Protein 1QWR (pdb70)

Sequence (623 aa):
TQSPIFLTPVFKEKIWGGTALRDRFGYSIPSESTGECWAISAHPKGPSTVANGPYKGKTLIEELWEEEHREEVFGGVEGDRRFPLLTKLLDVKEDTSIKVHPDDYYAGENEEGELGKTECWYIIDCKENAEIIYGHTARSKTELVTINSGDWEGLLRRIKIKPGDFYYVPSGTLHALCKKGALVLETQQNSDATYRVYDYDRLDSNGSPRELHFAKAVNAATVPHVDGYIDESTESRRKGITIKTFVQGEYFSVYKWDDINGEAEAQDESFLICSVIEEGSGLLKYEDKTCCPLKKGDHFILPAQPDFTIKGTCTLIVSHIQSPIFLTPVFKEKIWGGTALRDRFGYSIPSESTGECWAISAHPKGPSTVANGPYKGKTLIELWEEHREVFGGVEGDRRFPLLTKLLDVKEEDTSIKVHPDDYYAGENEEGELGKTECWYIIDCKENAEIIYGHTARSKTELVTINSGDWEGLLRRIKIKPGDFYYVPSGTLHALCKGALVLETQQNSDDATYRVYDYDRLDSNGSPRELHFAKAVNAATVPHVDGYIDESTESRKGITIKTFVQGEYFSVYKWDINGEAEEAQDESSFLICSVIEGSGLLKYEDKTCCPLKKGDHFILPAQPDFTIKGTCTLIVSHI

Organism: Bacillus subtilis (strain 168) (NCBI:txid224308)

Secondary structure (DSSP, 8-state):
--S-EEEE-EEEEEEEEESHHHHHH----SSSSEEEEEEE---TTS--EE-SSTTTT-BHHHHHHH-GGGGTT---SS--EEEEEEEESSPPPEEE---HHHHHHHTTT-----EEEEEEEE-TT-EEEEEE--SSHHHHH--TT--HHHHEEEEE--TT-EEEE-TT--EEE-SSEEEEEEEES----EEEE-TT-B-TTS-BPP--HHHHHHHS-SS--------EEEEETTEEEEEEEE-SS-EEEEEEEEEEE----SS-EEEEEEEEEEEEEETTEEEEEETT-EEEE------EEEEEEEEEEEE-/---EEEE-EEEEEEEEESHHHHHH----SSS-EEEEEEE---TTS--EE-SSTTTT-BHHHHHHH-GGGGTT---SS--EEEEEEEESS---EEE---HHHHHTTTTT-----EEEEEEEE-TT-EEEEEE--SSHHHHH--TT--HHHHEEEEE--TT-EEEE-TT--EEE-SSEEEEEEEES----EEEE-TT-B-TTS-BPP--HHHHHHHS-SS--PPP---EEEEETTEEEEEEEE-SS-EEEEEEEEEEE----SS-EEEEEEEEEEEEEETTEEEEEETT-EEEE------EEEEEEEEEEEE-

Structure (mmCIF, N/CA/C/O backbone):
data_1QWR
#
_entry.id   1QWR
#
_cell.length_a   59.116
_cell.length_b   72.534
_cell.length_c   70.309
_cell.angle_alpha   90.00
_cell.angle_beta   91.89
_cell.angle_gamma   90.00
#
_symmetry.space_group_name_H-M   'P 1 21 1'
#
loop_
_entity.id
_entity.type
_entity.pdbx_description
1 polymer 'Mannose-6-phosphate isomerase'
2 non-polymer 'SULFATE ION'
3 non-polymer 'ZINC ION'
4 non-polymer 'ACETATE ION'
5 non-polymer 'FORMIC ACID'
6 water water
#
loop_
_atom_site.group_PDB
_atom_site.id
_atom_site.type_symbol
_atom_site.label_atom_id
_atom_site.label_alt_id
_atom_site.label_comp_id
_atom_site.label_asym_id
_atom_site.label_entity_id
_atom_site.label_seq_id
_atom_site.pdbx_PDB_ins_code
_atom_site.Cartn_x
_atom_site.Cartn_y
_atom_site.Cartn_z
_atom_site.occupancy
_atom_site.B_iso_or_equiv
_atom_site.auth_seq_id
_atom_site.auth_comp_id
_atom_site.auth_asym_id
_atom_site.auth_atom_id
_atom_site.pdbx_PDB_model_num
ATOM 1 N N . THR A 1 5 ? 41.397 24.635 77.362 1.00 43.85 2 THR A N 1
ATOM 2 C CA . THR A 1 5 ? 42.674 24.925 78.078 1.00 41.83 2 THR A CA 1
ATOM 3 C C . THR A 1 5 ? 43.087 26.383 77.936 1.00 39.33 2 THR A C 1
ATOM 4 O O . THR A 1 5 ? 42.573 27.111 77.084 1.00 38.41 2 THR A O 1
ATOM 8 N N . GLN A 1 6 ? 44.039 26.792 78.765 1.00 36.58 3 GLN A N 1
ATOM 9 C CA . GLN A 1 6 ? 44.466 28.179 78.803 1.00 35.52 3 GLN A CA 1
ATOM 10 C C . GLN A 1 6 ? 45.967 28.402 78.739 1.00 33.50 3 GLN A C 1
ATOM 11 O O . GLN A 1 6 ? 46.493 29.289 79.419 1.00 35.58 3 GLN A O 1
ATOM 17 N N . SER A 1 7 ? 46.671 27.603 77.947 1.00 30.13 4 SER A N 1
ATOM 18 C CA . SER A 1 7 ? 48.109 27.783 77.824 1.00 26.28 4 SER A CA 1
ATOM 19 C C . SER A 1 7 ? 48.539 27.291 76.448 1.00 22.85 4 SER A C 1
ATOM 20 O O . SER A 1 7 ? 47.893 26.399 75.858 1.00 21.02 4 SER A O 1
ATOM 23 N N . PRO A 1 8 ? 49.627 27.866 75.916 1.00 20.68 5 PRO A N 1
ATOM 24 C CA . PRO A 1 8 ? 50.141 27.493 74.591 1.00 17.70 5 PRO A CA 1
ATOM 25 C C . PRO A 1 8 ? 50.437 26.006 74.492 1.00 19.27 5 PRO A C 1
ATOM 26 O O . PRO A 1 8 ? 50.923 25.402 75.459 1.00 18.96 5 PRO A O 1
ATOM 30 N N . ILE A 1 9 ? 50.156 25.413 73.330 1.00 15.29 6 ILE A N 1
ATOM 31 C CA . ILE A 1 9 ? 50.414 23.981 73.139 1.00 15.65 6 ILE A CA 1
ATOM 32 C C . ILE A 1 9 ? 51.477 23.861 72.056 1.00 17.59 6 ILE A C 1
ATOM 33 O O . ILE A 1 9 ? 51.179 24.070 70.883 1.00 15.16 6 ILE A O 1
ATOM 38 N N . PHE A 1 10 ? 52.707 23.532 72.441 1.00 18.37 7 PHE A N 1
ATOM 39 C CA . PHE A 1 10 ? 53.787 23.422 71.467 1.00 18.34 7 PHE A CA 1
ATOM 40 C C . PHE A 1 10 ? 53.784 22.045 70.839 1.00 18.64 7 PHE A C 1
ATOM 41 O O . PHE A 1 10 ? 53.413 21.057 71.483 1.00 18.30 7 PHE A O 1
ATOM 49 N N . LEU A 1 11 ? 54.195 21.993 69.576 1.00 15.94 8 LEU A N 1
ATOM 50 C CA . LEU A 1 11 ? 54.216 20.758 68.811 1.00 16.57 8 LEU A CA 1
ATOM 51 C C . LEU A 1 11 ? 55.613 20.367 68.370 1.00 16.48 8 LEU A C 1
ATOM 52 O O . LEU A 1 11 ? 56.396 21.198 67.937 1.00 17.78 8 LEU A O 1
ATOM 57 N N . THR A 1 12 ? 55.906 19.081 68.475 1.00 15.80 9 THR A N 1
ATOM 58 C CA . THR A 1 12 ? 57.205 18.567 68.059 1.00 19.31 9 THR A CA 1
ATOM 59 C C . THR A 1 12 ? 57.102 18.230 66.591 1.00 19.77 9 THR A C 1
ATOM 60 O O . THR A 1 12 ? 56.213 17.489 66.184 1.00 22.69 9 THR A O 1
ATOM 64 N N . PRO A 1 13 ? 58.024 18.752 65.776 1.00 23.04 10 PRO A N 1
ATOM 65 C CA . PRO A 1 13 ? 58.018 18.498 64.331 1.00 24.43 10 PRO A CA 1
ATOM 66 C C . PRO A 1 13 ? 58.260 17.056 63.861 1.00 23.42 10 PRO A C 1
ATOM 67 O O . PRO A 1 13 ? 58.985 16.280 64.489 1.00 23.36 10 PRO A O 1
ATOM 71 N N . VAL A 1 14 ? 57.642 16.740 62.731 1.00 23.50 11 VAL A N 1
ATOM 72 C CA . VAL A 1 14 ? 57.738 15.449 62.059 1.00 22.79 11 VAL A CA 1
ATOM 73 C C . VAL A 1 14 ? 58.427 15.780 60.736 1.00 22.05 11 VAL A C 1
ATOM 74 O O . VAL A 1 14 ? 58.183 16.854 60.186 1.00 22.43 11 VAL A O 1
ATOM 78 N N . PHE A 1 15 ? 59.267 14.888 60.210 1.00 19.43 12 PHE A N 1
ATOM 79 C CA . PHE A 1 15 ? 59.953 15.189 58.956 1.00 19.25 12 PHE A CA 1
ATOM 80 C C . PHE A 1 15 ? 59.730 14.164 57.855 1.00 21.05 12 PHE A C 1
ATOM 81 O O . PHE A 1 15 ? 59.510 12.985 58.127 1.00 21.78 12 PHE A O 1
ATOM 89 N N . LYS A 1 16 ? 59.803 14.620 56.607 1.00 20.30 13 LYS A N 1
ATOM 90 C CA . LYS A 1 16 ? 59.621 13.735 55.466 1.00 21.21 13 LYS A CA 1
ATOM 91 C C . LYS A 1 16 ? 60.726 13.911 54.436 1.00 19.92 13 LYS A C 1
ATOM 92 O O . LYS A 1 16 ? 60.966 15.015 53.962 1.00 19.24 13 LYS A O 1
ATOM 98 N N . GLU A 1 17 ? 61.384 12.814 54.078 1.00 20.13 14 GLU A N 1
ATOM 99 C CA . GLU A 1 17 ? 62.417 12.861 53.043 1.00 21.13 14 GLU A CA 1
ATOM 100 C C . GLU A 1 17 ? 61.772 13.065 51.669 1.00 20.82 14 GLU A C 1
ATOM 101 O O . GLU A 1 17 ? 60.669 12.583 51.413 1.00 22.42 14 GLU A O 1
ATOM 107 N N . LYS A 1 18 ? 62.466 13.777 50.789 1.00 20.56 15 LYS A N 1
ATOM 108 C CA . LYS A 1 18 ? 61.971 14.044 49.444 1.00 21.53 15 LYS A CA 1
ATOM 109 C C . LYS A 1 18 ? 63.163 14.095 48.504 1.00 23.03 15 LYS A C 1
ATOM 110 O O . LYS A 1 18 ? 64.229 14.602 48.875 1.00 21.44 15 LYS A O 1
ATOM 116 N N . ILE A 1 19 ? 62.991 13.594 47.287 1.00 23.60 16 ILE A N 1
ATOM 117 C CA . ILE A 1 19 ? 64.109 13.633 46.360 1.00 25.38 16 ILE A CA 1
ATOM 118 C C . ILE A 1 19 ? 64.511 15.077 46.106 1.00 24.80 16 ILE A C 1
ATOM 119 O O . ILE A 1 19 ? 65.669 15.347 45.799 1.00 25.45 16 ILE A O 1
ATOM 124 N N . TRP A 1 20 ? 63.565 16.012 46.251 1.00 21.83 17 TRP A N 1
ATOM 125 C CA . TRP A 1 20 ? 63.848 17.421 46.015 1.00 20.08 17 TRP A CA 1
ATOM 126 C C . TRP A 1 20 ? 64.226 18.175 47.298 1.00 19.73 17 TRP A C 1
ATOM 127 O O . TRP A 1 20 ? 64.412 19.397 47.290 1.00 17.30 17 TRP A O 1
ATOM 138 N N . GLY A 1 21 ? 64.344 17.434 48.389 1.00 20.28 18 GLY A N 1
ATOM 139 C CA . GLY A 1 21 ? 64.687 18.045 49.663 1.00 20.71 18 GLY A CA 1
ATOM 140 C C . GLY A 1 21 ? 66.172 18.302 49.863 1.00 22.66 18 GLY A C 1
ATOM 141 O O . GLY A 1 21 ? 67.013 17.882 49.058 1.00 20.99 18 GLY A O 1
ATOM 142 N N . GLY A 1 22 ? 66.489 19.001 50.947 1.00 20.98 19 GLY A N 1
ATOM 143 C CA . GLY A 1 22 ? 67.873 19.322 51.258 1.00 20.33 19 GLY A CA 1
ATOM 144 C C . GLY A 1 22 ? 68.132 19.303 52.754 1.00 18.62 19 GLY A C 1
ATOM 145 O O . GLY A 1 22 ? 67.597 18.457 53.464 1.00 19.10 19 GLY A O 1
ATOM 146 N N . THR A 1 23 ? 68.948 20.249 53.229 1.00 19.55 20 THR A N 1
ATOM 147 C CA . THR A 1 23 ? 69.292 20.338 54.651 1.00 18.98 20 THR A CA 1
ATOM 148 C C . THR A 1 23 ? 68.933 21.709 55.225 1.00 17.58 20 THR A C 1
ATOM 149 O O . THR A 1 23 ? 69.276 21.999 56.364 1.00 19.16 20 THR A O 1
ATOM 153 N N . ALA A 1 24 ? 68.241 22.549 54.458 1.00 17.79 21 ALA A N 1
ATOM 154 C CA . ALA A 1 24 ? 67.896 23.884 54.949 1.00 17.16 21 ALA A CA 1
ATOM 155 C C . ALA A 1 24 ? 67.120 23.875 56.270 1.00 17.81 21 ALA A C 1
ATOM 156 O O . ALA A 1 24 ? 67.220 24.822 57.057 1.00 16.74 21 ALA A O 1
ATOM 158 N N . LEU A 1 25 ? 66.353 22.818 56.521 1.00 16.83 22 LEU A N 1
ATOM 159 C CA . LEU A 1 25 ? 65.579 22.757 57.768 1.00 17.42 22 LEU A CA 1
ATOM 160 C C . LEU A 1 25 ? 66.530 22.651 58.954 1.00 18.93 22 LEU A C 1
ATOM 161 O O . LEU A 1 25 ? 66.243 23.137 60.052 1.00 17.26 22 LEU A O 1
ATOM 166 N N . ARG A 1 26 ? 67.672 22.011 58.740 1.00 20.56 23 ARG A N 1
ATOM 167 C CA . ARG A 1 26 ? 68.641 21.922 59.815 1.00 19.43 23 ARG A CA 1
ATOM 168 C C . ARG A 1 26 ? 69.474 23.204 59.831 1.00 20.03 23 ARG A C 1
ATOM 169 O O . ARG A 1 26 ? 69.668 23.816 60.879 1.00 19.40 23 ARG A O 1
ATOM 177 N N . ASP A 1 27 ? 69.945 23.629 58.659 1.00 20.53 24 ASP A N 1
ATOM 178 C CA . ASP A 1 27 ? 70.809 24.824 58.576 1.00 20.35 24 ASP A CA 1
ATOM 179 C C . ASP A 1 27 ? 70.161 26.149 59.010 1.00 19.89 24 ASP A C 1
ATOM 180 O O . ASP A 1 27 ? 70.812 27.003 59.621 1.00 19.69 24 ASP A O 1
ATOM 185 N N . ARG A 1 28 ? 68.880 26.320 58.714 1.00 18.03 25 ARG A N 1
ATOM 186 C CA . ARG A 1 28 ? 68.208 27.566 59.045 1.00 19.16 25 ARG A CA 1
ATOM 187 C C . ARG A 1 28 ? 67.292 27.526 60.262 1.00 19.21 25 ARG A C 1
ATOM 188 O O . ARG A 1 28 ? 67.019 28.571 60.855 1.00 17.02 25 ARG A O 1
ATOM 196 N N . PHE A 1 29 ? 66.831 26.335 60.648 1.00 17.10 26 PHE A N 1
ATOM 197 C CA . PHE A 1 29 ? 65.942 26.212 61.804 1.00 17.15 26 PHE A CA 1
ATOM 198 C C . PHE A 1 29 ? 66.537 25.374 62.950 1.00 17.80 26 PHE A C 1
ATOM 199 O O . PHE A 1 29 ? 65.905 25.218 64.009 1.00 17.01 26 PHE A O 1
ATOM 207 N N . GLY A 1 30 ? 67.740 24.832 62.742 1.00 16.69 27 GLY A N 1
ATOM 208 C CA . GLY A 1 30 ? 68.374 24.033 63.779 1.00 16.59 27 GLY A CA 1
ATOM 209 C C . GLY A 1 30 ? 67.758 22.668 64.036 1.00 19.42 27 GLY A C 1
ATOM 210 O O . GLY A 1 30 ? 68.082 21.991 65.036 1.00 16.93 27 GLY A O 1
ATOM 211 N N . TYR A 1 31 ? 66.881 22.237 63.140 1.00 18.37 28 TYR A N 1
ATOM 212 C CA . TYR A 1 31 ? 66.232 20.937 63.300 1.00 18.59 28 TYR A CA 1
ATOM 213 C C . TYR A 1 31 ? 67.140 19.735 63.037 1.00 21.15 28 TYR A C 1
ATOM 214 O O . TYR A 1 31 ? 68.049 19.785 62.211 1.00 18.89 28 TYR A O 1
ATOM 223 N N . SER A 1 32 ? 66.852 18.639 63.729 1.00 21.88 29 SER A N 1
ATOM 224 C CA . SER A 1 32 ? 67.571 17.387 63.522 1.00 23.88 29 SER A CA 1
ATOM 225 C C . SER A 1 32 ? 66.743 16.698 62.474 1.00 22.31 29 SER A C 1
ATOM 226 O O . SER A 1 32 ? 65.606 16.329 62.746 1.00 25.98 29 SER A O 1
ATOM 229 N N . ILE A 1 33 ? 67.289 16.513 61.279 1.00 20.89 30 ILE A N 1
ATOM 230 C CA . ILE A 1 33 ? 66.523 15.894 60.217 1.00 20.69 30 ILE A CA 1
ATOM 231 C C . ILE A 1 33 ? 66.957 14.455 59.921 1.00 23.17 30 ILE A C 1
ATOM 232 O O . ILE A 1 33 ? 68.100 14.084 60.170 1.00 23.14 30 ILE A O 1
ATOM 237 N N . PRO A 1 34 ? 66.048 13.644 59.348 1.00 26.13 31 PRO A N 1
ATOM 238 C CA . PRO A 1 34 ? 66.246 12.230 58.995 1.00 27.65 31 PRO A CA 1
ATOM 239 C C . PRO A 1 34 ? 67.273 11.937 57.921 1.00 27.41 31 PRO A C 1
ATOM 240 O O . PRO A 1 34 ? 67.914 10.881 57.952 1.00 28.44 31 PRO A O 1
ATOM 244 N N . SER A 1 35 ? 67.395 12.831 56.946 1.00 26.38 32 SER A N 1
ATOM 245 C CA . SER A 1 35 ? 68.356 12.635 55.871 1.00 28.34 32 SER A CA 1
ATOM 246 C C . SER A 1 35 ? 68.865 13.965 55.349 1.00 28.42 32 SER A C 1
ATOM 247 O O . SER A 1 35 ? 68.410 15.033 55.782 1.00 27.03 32 SER A O 1
ATOM 250 N N . GLU A 1 36 ? 69.833 13.908 54.441 1.00 27.22 33 GLU A N 1
ATOM 251 C CA . GLU A 1 36 ? 70.372 15.131 53.859 1.00 26.24 33 GLU A CA 1
ATOM 252 C C . GLU A 1 36 ? 69.485 15.579 52.692 1.00 25.03 33 GLU A C 1
ATOM 253 O O . GLU A 1 36 ? 69.809 16.535 51.983 1.00 25.65 33 GLU A O 1
ATOM 259 N N . SER A 1 37 ? 68.367 14.876 52.501 1.00 23.23 34 SER A N 1
ATOM 260 C CA . SER A 1 37 ? 67.385 15.227 51.470 1.00 24.02 34 SER A CA 1
ATOM 261 C C . SER A 1 37 ? 66.031 15.298 52.161 1.00 22.94 34 SER A C 1
ATOM 262 O O . SER A 1 37 ? 65.145 14.512 51.873 1.00 21.65 34 SER A O 1
ATOM 265 N N . THR A 1 38 ? 65.885 16.230 53.101 1.00 21.87 35 THR A N 1
ATOM 266 C CA . THR A 1 38 ? 64.622 16.368 53.829 1.00 20.41 35 THR A CA 1
ATOM 267 C C . THR A 1 38 ? 63.853 17.535 53.204 1.00 18.83 35 THR A C 1
ATOM 268 O O . THR A 1 38 ? 64.292 18.677 53.257 1.00 18.57 35 THR A O 1
ATOM 272 N N . GLY A 1 39 ? 62.708 17.235 52.596 1.00 19.24 36 GLY A N 1
ATOM 273 C CA . GLY A 1 39 ? 61.939 18.282 51.960 1.00 16.93 36 GLY A CA 1
ATOM 274 C C . GLY A 1 39 ? 60.832 18.885 52.795 1.00 16.79 36 GLY A C 1
ATOM 275 O O . GLY A 1 39 ? 60.503 20.061 52.620 1.00 16.65 36 GLY A O 1
ATOM 276 N N . GLU A 1 40 ? 60.260 18.116 53.714 1.00 15.79 37 GLU A N 1
ATOM 277 C CA . GLU A 1 40 ? 59.141 18.667 54.481 1.00 17.35 37 GLU A CA 1
ATOM 278 C C . GLU A 1 40 ? 59.211 18.508 55.991 1.00 16.55 37 GLU A C 1
ATOM 279 O O . GLU A 1 40 ? 59.665 17.490 56.509 1.00 18.03 37 GLU A O 1
ATOM 285 N N . CYS A 1 41 ? 58.775 19.556 56.679 1.00 14.94 38 CYS A N 1
ATOM 286 C CA . CYS A 1 41 ? 58.634 19.530 58.118 1.00 14.52 38 CYS A CA 1
ATOM 287 C C . CYS A 1 41 ? 57.113 19.667 58.317 1.00 16.46 38 CYS A C 1
ATOM 288 O O . CYS A 1 41 ? 56.548 20.705 57.977 1.00 14.22 38 CYS A O 1
ATOM 291 N N . TRP A 1 42 ? 56.457 18.609 58.799 1.00 14.76 39 TRP A N 1
ATOM 292 C CA . TRP A 1 42 ? 55.026 18.632 59.099 1.00 15.05 39 TRP A CA 1
ATOM 293 C C . TRP A 1 42 ? 55.048 19.232 60.514 1.00 17.50 39 TRP A C 1
ATOM 294 O O . TRP A 1 42 ? 55.301 18.546 61.515 1.00 19.61 39 TRP A O 1
ATOM 305 N N . ALA A 1 43 ? 54.805 20.543 60.550 1.00 15.51 40 ALA A N 1
ATOM 306 C CA . ALA A 1 43 ? 54.907 21.391 61.746 1.00 12.68 40 ALA A CA 1
ATOM 307 C C . ALA A 1 43 ? 53.711 21.418 62.691 1.00 14.00 40 ALA A C 1
ATOM 308 O O . ALA A 1 43 ? 53.866 21.321 63.906 1.00 16.71 40 ALA A O 1
ATOM 310 N N . ILE A 1 44 ? 52.527 21.613 62.145 1.00 13.57 41 ILE A N 1
ATOM 311 C CA . ILE A 1 44 ? 51.316 21.510 62.969 1.00 14.70 41 ILE A CA 1
ATOM 312 C C . ILE A 1 44 ? 50.541 20.474 62.148 1.00 15.14 41 ILE A C 1
ATOM 313 O O . ILE A 1 44 ? 50.012 20.762 61.078 1.00 14.99 41 ILE A O 1
ATOM 318 N N . SER A 1 45 ? 50.508 19.244 62.636 1.00 15.07 42 SER A N 1
ATOM 319 C CA . SER A 1 45 ? 49.875 18.182 61.875 1.00 15.08 42 SER A CA 1
ATOM 320 C C . SER A 1 45 ? 49.049 17.216 62.686 1.00 16.07 42 SER A C 1
ATOM 321 O O . SER A 1 45 ? 49.442 16.838 63.788 1.00 15.82 42 SER A O 1
ATOM 324 N N . ALA A 1 46 ? 47.900 16.836 62.134 1.00 15.12 43 ALA A N 1
ATOM 325 C CA . ALA A 1 46 ? 47.066 15.806 62.733 1.00 15.60 43 ALA A CA 1
ATOM 326 C C . ALA A 1 46 ? 46.846 14.761 61.629 1.00 16.41 43 ALA A C 1
ATOM 327 O O . ALA A 1 46 ? 45.924 13.933 61.692 1.00 14.81 43 ALA A O 1
ATOM 329 N N . HIS A 1 47 ? 47.690 14.784 60.605 1.00 15.87 44 HIS A N 1
ATOM 330 C CA . HIS A 1 47 ? 47.500 13.801 59.541 1.00 16.30 44 HIS A CA 1
ATOM 331 C C . HIS A 1 47 ? 48.006 12.448 60.041 1.00 16.57 44 HIS A C 1
ATOM 332 O O . HIS A 1 47 ? 49.071 12.368 60.644 1.00 16.39 44 HIS A O 1
ATOM 339 N N . PRO A 1 48 ? 47.231 11.377 59.808 1.00 17.59 45 PRO A N 1
ATOM 340 C CA . PRO A 1 48 ? 47.600 10.017 60.235 1.00 19.00 45 PRO A CA 1
ATOM 341 C C . PRO A 1 48 ? 49.003 9.580 59.809 1.00 21.08 45 PRO A C 1
ATOM 342 O O . PRO A 1 48 ? 49.680 8.847 60.535 1.00 20.18 45 PRO A O 1
ATOM 346 N N . LYS A 1 49 ? 49.457 10.032 58.645 1.00 18.91 46 LYS A N 1
ATOM 347 C CA . LYS A 1 49 ? 50.792 9.662 58.159 1.00 20.82 46 LYS A CA 1
ATOM 348 C C . LYS A 1 49 ? 51.965 10.343 58.877 1.00 21.38 46 LYS A C 1
ATOM 349 O O . LYS A 1 49 ? 53.125 10.018 58.636 1.00 22.00 46 LYS A O 1
ATOM 355 N N . GLY A 1 50 ? 51.673 11.294 59.757 1.00 19.06 47 GLY A N 1
ATOM 356 C CA . GLY A 1 50 ? 52.742 11.948 60.480 1.00 18.55 47 GLY A CA 1
ATOM 357 C C . GLY A 1 50 ? 52.189 13.000 61.418 1.00 17.84 47 GLY A C 1
ATOM 358 O O . GLY A 1 50 ? 52.408 14.181 61.184 1.00 18.11 47 GLY A O 1
ATOM 359 N N . PRO A 1 51 ? 51.462 12.608 62.483 1.00 19.99 48 PRO A N 1
ATOM 360 C CA . PRO A 1 51 ? 50.908 13.618 63.397 1.00 17.53 48 PRO A CA 1
ATOM 361 C C . PRO A 1 51 ? 51.915 14.218 64.378 1.00 20.41 48 PRO A C 1
ATOM 362 O O . PRO A 1 51 ? 52.865 13.543 64.825 1.00 17.01 48 PRO A O 1
ATOM 366 N N . SER A 1 52 ? 51.712 15.497 64.693 1.00 17.07 49 SER A N 1
ATOM 367 C CA . SER A 1 52 ? 52.555 16.198 65.645 1.00 17.46 49 SER A CA 1
ATOM 368 C C . SER A 1 52 ? 52.253 15.665 67.031 1.00 17.83 49 SER A C 1
ATOM 369 O O . SER A 1 52 ? 51.145 15.246 67.308 1.00 17.09 49 SER A O 1
ATOM 372 N N . THR A 1 53 ? 53.238 15.707 67.916 1.00 18.68 50 THR A N 1
ATOM 373 C CA . THR A 1 53 ? 53.016 15.275 69.287 1.00 20.11 50 THR A CA 1
ATOM 374 C C . THR A 1 53 ? 53.196 16.513 70.151 1.00 17.45 50 THR A C 1
ATOM 375 O O . THR A 1 53 ? 54.027 17.361 69.844 1.00 19.48 50 THR A O 1
ATOM 379 N N . VAL A 1 54 ? 52.391 16.636 71.207 1.00 17.30 51 VAL A N 1
ATOM 380 C CA . VAL A 1 54 ? 52.479 17.772 72.118 1.00 16.20 51 VAL A CA 1
ATOM 381 C C . VAL A 1 54 ? 53.820 17.748 72.833 1.00 20.75 51 VAL A C 1
ATOM 382 O O . VAL A 1 54 ? 54.226 16.731 73.421 1.00 20.13 51 VAL A O 1
ATOM 386 N N . ALA A 1 55 ? 54.501 18.881 72.783 1.00 21.44 52 ALA A N 1
ATOM 387 C CA . ALA A 1 55 ? 55.829 19.016 73.342 1.00 24.19 52 ALA A CA 1
ATOM 388 C C . ALA A 1 55 ? 55.897 19.487 74.781 1.00 24.31 52 ALA A C 1
ATOM 389 O O . ALA A 1 55 ? 56.952 19.366 75.416 1.00 26.81 52 ALA A O 1
ATOM 391 N N . ASN A 1 56 ? 54.790 19.997 75.313 1.00 25.70 53 ASN A N 1
ATOM 392 C CA . ASN A 1 56 ? 54.804 20.546 76.679 1.00 27.62 53 ASN A CA 1
ATOM 393 C C . ASN A 1 56 ? 53.483 20.427 77.403 1.00 27.89 53 ASN A C 1
ATOM 394 O O . ASN A 1 56 ? 52.454 20.117 76.805 1.00 27.40 53 ASN A O 1
ATOM 399 N N . GLY A 1 57 ? 53.521 20.742 78.697 1.00 27.03 54 GLY A N 1
ATOM 400 C CA . GLY A 1 57 ? 52.317 20.727 79.508 1.00 28.39 54 GLY A CA 1
ATOM 401 C C . GLY A 1 57 ? 51.743 19.361 79.817 1.00 29.82 54 GLY A C 1
ATOM 402 O O . GLY A 1 57 ? 52.369 18.339 79.537 1.00 29.95 54 GLY A O 1
ATOM 403 N N . PRO A 1 58 ? 50.530 19.325 80.388 1.00 31.63 55 PRO A N 1
ATOM 404 C CA . PRO A 1 58 ? 49.785 18.126 80.780 1.00 31.78 55 PRO A CA 1
ATOM 405 C C . PRO A 1 58 ? 49.526 17.155 79.633 1.00 32.02 55 PRO A C 1
ATOM 406 O O . PRO A 1 58 ? 49.439 15.944 79.849 1.00 33.04 55 PRO A O 1
ATOM 410 N N . TYR A 1 59 ? 49.412 17.677 78.414 1.00 29.50 56 TYR A N 1
ATOM 411 C CA . TYR A 1 59 ? 49.162 16.818 77.263 1.00 30.27 56 TYR A CA 1
ATOM 412 C C . TYR A 1 59 ? 50.428 16.355 76.566 1.00 27.44 56 TYR A C 1
ATOM 413 O O . TYR A 1 59 ? 50.361 15.739 75.499 1.00 25.45 56 TYR A O 1
ATOM 422 N N . LYS A 1 60 ? 51.582 16.638 77.163 1.00 26.83 57 LYS A N 1
ATOM 423 C CA . LYS A 1 60 ? 52.846 16.234 76.563 1.00 26.67 57 LYS A CA 1
ATOM 424 C C . LYS A 1 60 ? 52.808 14.761 76.159 1.00 27.51 57 LYS A C 1
ATOM 425 O O . LYS A 1 60 ? 52.408 13.912 76.948 1.00 27.38 57 LYS A O 1
ATOM 431 N N . GLY A 1 61 ? 53.200 14.477 74.921 1.00 26.50 58 GLY A N 1
ATOM 432 C CA . GLY A 1 61 ? 53.213 13.107 74.437 1.00 27.21 58 GLY A CA 1
ATOM 433 C C . GLY A 1 61 ? 52.011 12.735 73.587 1.00 28.32 58 GLY A C 1
ATOM 434 O O . GLY A 1 61 ? 52.118 11.872 72.718 1.00 31.27 58 GLY A O 1
ATOM 435 N N . LYS A 1 62 ? 50.870 13.377 73.829 1.00 25.68 59 LYS A N 1
ATOM 436 C CA . LYS A 1 62 ? 49.664 13.099 73.056 1.00 25.02 59 LYS A CA 1
ATOM 437 C C . LYS A 1 62 ? 49.805 13.619 71.625 1.00 22.81 59 LYS A C 1
ATOM 438 O O . LYS A 1 62 ? 50.536 14.580 71.393 1.00 22.06 59 LYS A O 1
ATOM 444 N N . THR A 1 63 ? 49.123 12.999 70.664 1.00 21.16 60 THR A N 1
ATOM 445 C CA . THR A 1 63 ? 49.217 13.480 69.283 1.00 19.11 60 THR A CA 1
ATOM 446 C C . THR A 1 63 ? 48.127 14.520 69.091 1.00 17.03 60 THR A C 1
ATOM 447 O O . THR A 1 63 ? 47.184 14.587 69.876 1.00 16.59 60 THR A O 1
ATOM 451 N N . LEU A 1 64 ? 48.238 15.317 68.030 1.00 18.55 61 LEU A N 1
ATOM 452 C CA . LEU A 1 64 ? 47.226 16.331 67.786 1.00 17.98 61 LEU A CA 1
ATOM 453 C C . LEU A 1 64 ? 45.909 15.648 67.490 1.00 16.88 61 LEU A C 1
ATOM 454 O O . LEU A 1 64 ? 44.861 16.211 67.751 1.00 15.19 61 LEU A O 1
ATOM 459 N N . ILE A 1 65 ? 45.948 14.414 66.969 1.00 16.97 62 ILE A N 1
ATOM 460 C CA . ILE A 1 65 ? 44.695 13.705 66.703 1.00 16.93 62 ILE A CA 1
ATOM 461 C C . ILE A 1 65 ? 43.980 13.403 68.033 1.00 16.76 62 ILE A C 1
ATOM 462 O O . ILE A 1 65 ? 42.765 13.589 68.150 1.00 15.06 62 ILE A O 1
ATOM 467 N N A GLU A 1 66 ? 44.725 12.912 69.019 0.50 16.74 63 GLU A N 1
ATOM 468 N N B GLU A 1 66 ? 44.736 12.921 69.014 0.50 16.29 63 GLU A N 1
ATOM 469 C CA A GLU A 1 66 ? 44.131 12.604 70.320 0.50 18.40 63 GLU A CA 1
ATOM 470 C CA B GLU A 1 66 ? 44.179 12.612 70.331 0.50 17.60 63 GLU A CA 1
ATOM 471 C C A GLU A 1 66 ? 43.561 13.886 70.958 0.51 18.47 63 GLU A C 1
ATOM 472 C C B GLU A 1 66 ? 43.553 13.886 70.924 0.49 17.99 63 GLU A C 1
ATOM 473 O O A GLU A 1 66 ? 42.526 13.856 71.622 0.51 18.07 63 GLU A O 1
ATOM 474 O O B GLU A 1 66 ? 42.473 13.854 71.515 0.49 17.61 63 GLU A O 1
ATOM 485 N N . LEU A 1 67 ? 44.234 15.011 70.758 1.00 18.89 64 LEU A N 1
ATOM 486 C CA . LEU A 1 67 ? 43.725 16.279 71.289 1.00 18.98 64 LEU A CA 1
ATOM 487 C C . LEU A 1 67 ? 42.416 16.630 70.597 1.00 17.54 64 LEU A C 1
ATOM 488 O O . LEU A 1 67 ? 41.427 17.006 71.224 1.00 16.76 64 LEU A O 1
ATOM 493 N N . TRP A 1 68 ? 42.382 16.496 69.278 1.00 15.91 65 TRP A N 1
ATOM 494 C CA . TRP A 1 68 ? 41.144 16.820 68.574 1.00 17.24 65 TRP A CA 1
ATOM 495 C C . TRP A 1 68 ? 39.975 15.916 68.997 1.00 17.32 65 TRP A C 1
ATOM 496 O O . TRP A 1 68 ? 38.854 16.378 69.218 1.00 16.40 65 TRP A O 1
ATOM 507 N N . GLU A 1 69 ? 40.241 14.619 69.130 1.00 17.83 66 GLU A N 1
ATOM 508 C CA . GLU A 1 69 ? 39.149 13.714 69.444 1.00 18.39 66 GLU A CA 1
ATOM 509 C C . GLU A 1 69 ? 38.730 13.653 70.902 1.00 20.16 66 GLU A C 1
ATOM 510 O O . GLU A 1 69 ? 37.539 13.484 71.202 1.00 19.43 66 GLU A O 1
ATOM 516 N N A GLU A 1 70 ? 39.704 13.805 71.795 0.50 20.19 67 GLU A N 1
ATOM 517 N N B GLU A 1 70 ? 39.691 13.817 71.805 0.50 20.16 67 GLU A N 1
ATOM 518 C CA A GLU A 1 70 ? 39.455 13.734 73.234 0.50 21.47 67 GLU A CA 1
ATOM 519 C CA B GLU A 1 70 ? 39.394 13.747 73.233 0.50 21.40 67 GLU A CA 1
ATOM 520 C C A GLU A 1 70 ? 39.351 15.059 73.971 0.51 21.59 67 GLU A C 1
ATOM 521 C C B GLU A 1 70 ? 39.329 15.070 73.972 0.49 21.51 67 GLU A C 1
ATOM 522 O O A GLU A 1 70 ? 38.817 15.101 75.079 0.50 20.33 67 GLU A O 1
ATOM 523 O O B GLU A 1 70 ? 38.809 15.122 75.087 0.50 20.26 67 GLU A O 1
ATOM 534 N N . HIS A 1 71 ? 39.859 16.133 73.375 1.00 19.20 68 HIS A N 1
ATOM 535 C CA . HIS A 1 71 ? 39.839 17.435 74.040 1.00 21.53 68 HIS A CA 1
ATOM 536 C C . HIS A 1 71 ? 39.445 18.587 73.124 1.00 19.17 68 HIS A C 1
ATOM 537 O O . HIS A 1 71 ? 40.150 19.605 73.077 1.00 18.67 68 HIS A O 1
ATOM 544 N N . ARG A 1 72 ? 38.323 18.446 72.428 1.00 19.16 69 ARG A N 1
ATOM 545 C CA . ARG A 1 72 ? 37.884 19.481 71.490 1.00 18.71 69 ARG A CA 1
ATOM 546 C C . ARG A 1 72 ? 37.732 20.871 72.114 1.00 19.42 69 ARG A C 1
ATOM 547 O O . ARG A 1 72 ? 37.726 21.870 71.398 1.00 18.42 69 ARG A O 1
ATOM 555 N N A GLU A 1 73 ? 37.602 20.929 73.436 0.50 19.99 70 GLU A N 1
ATOM 556 N N B GLU A 1 73 ? 37.594 20.926 73.433 0.50 19.34 70 GLU A N 1
ATOM 557 C CA A GLU A 1 73 ? 37.463 22.214 74.134 0.50 21.08 70 GLU A CA 1
ATOM 558 C CA B GLU A 1 73 ? 37.460 22.206 74.136 0.50 19.96 70 GLU A CA 1
ATOM 559 C C A GLU A 1 73 ? 38.665 23.103 73.805 0.50 20.61 70 GLU A C 1
ATOM 560 C C B GLU A 1 73 ? 38.669 23.100 73.831 0.50 19.93 70 GLU A C 1
ATOM 561 O O A GLU A 1 73 ? 38.557 24.330 73.733 0.50 19.45 70 GLU A O 1
ATOM 562 O O B GLU A 1 73 ? 38.567 24.329 73.800 0.50 18.89 70 GLU A O 1
ATOM 573 N N . VAL A 1 74 ? 39.814 22.465 73.610 1.00 19.25 71 VAL A N 1
ATOM 574 C CA . VAL A 1 74 ? 41.057 23.165 73.281 1.00 19.21 71 VAL A CA 1
ATOM 575 C C . VAL A 1 74 ? 40.889 23.978 71.998 1.00 17.81 71 VAL A C 1
ATOM 576 O O . VAL A 1 74 ? 41.481 25.055 71.838 1.00 16.23 71 VAL A O 1
ATOM 580 N N . PHE A 1 75 ? 40.088 23.429 71.094 1.00 14.64 72 PHE A N 1
ATOM 581 C CA . PHE A 1 75 ? 39.796 24.007 69.793 1.00 15.03 72 PHE A CA 1
ATOM 582 C C . PHE A 1 75 ? 38.446 24.733 69.737 1.00 15.78 72 PHE A C 1
ATOM 583 O O . PHE A 1 75 ? 37.860 24.879 68.660 1.00 16.69 72 PHE A O 1
ATOM 591 N N . GLY A 1 76 ? 37.940 25.153 70.899 1.00 15.21 73 GLY A N 1
ATOM 592 C CA . GLY A 1 76 ? 36.674 25.884 70.924 1.00 17.32 73 GLY A CA 1
ATOM 593 C C . GLY A 1 76 ? 35.448 25.093 70.537 1.00 18.46 73 GLY A C 1
ATOM 594 O O . GLY A 1 76 ? 34.421 25.662 70.155 1.00 20.41 73 GLY A O 1
ATOM 595 N N . GLY A 1 77 ? 35.547 23.773 70.651 1.00 20.47 74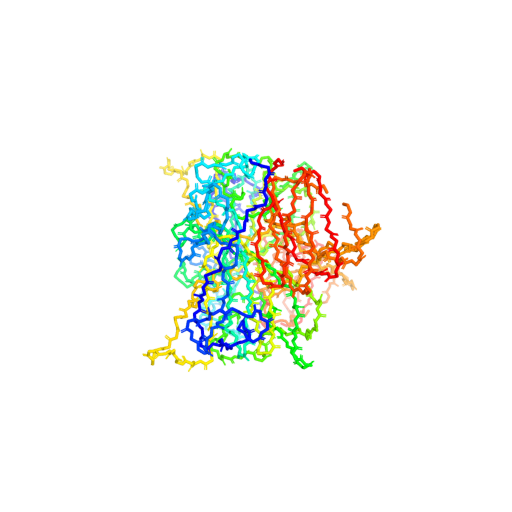 GLY A N 1
ATOM 596 C CA . GLY A 1 77 ? 34.424 22.908 70.325 1.00 20.60 74 GLY A CA 1
ATOM 597 C C . GLY A 1 77 ? 33.973 22.921 68.880 1.00 21.40 74 GLY A C 1
ATOM 598 O O . GLY A 1 77 ? 32.839 22.569 68.598 1.00 21.75 74 GLY A O 1
ATOM 599 N N . VAL A 1 78 ? 34.842 23.299 67.953 1.00 21.16 75 VAL A N 1
ATOM 600 C CA . VAL A 1 78 ? 34.437 23.331 66.548 1.00 22.70 75 VAL A CA 1
ATOM 601 C C . VAL A 1 78 ? 34.156 21.944 65.992 1.00 23.91 75 VAL A C 1
ATOM 602 O O . VAL A 1 78 ? 34.710 20.944 66.453 1.00 22.49 75 VAL A O 1
ATOM 606 N N . GLU A 1 79 ? 33.279 21.910 65.001 1.00 26.85 76 GLU A N 1
ATOM 607 C CA . GLU A 1 79 ? 32.856 20.672 64.353 1.00 30.38 76 GLU A CA 1
ATOM 608 C C . GLU A 1 79 ? 33.842 20.118 63.331 1.00 27.78 76 GLU A C 1
ATOM 609 O O . GLU A 1 79 ? 34.656 20.855 62.765 1.00 25.75 76 GLU A O 1
ATOM 615 N N . GLY A 1 80 ? 33.739 18.808 63.091 1.00 26.21 77 GLY A N 1
ATOM 616 C CA . GLY A 1 80 ? 34.593 18.159 62.116 1.00 23.63 77 GLY A CA 1
ATOM 617 C C . GLY A 1 80 ? 35.130 16.833 62.626 1.00 23.31 77 GLY A C 1
ATOM 618 O O . GLY A 1 80 ? 35.474 16.691 63.803 1.00 21.13 77 GLY A O 1
ATOM 619 N N . ASP A 1 81 ? 35.206 15.849 61.741 1.00 21.11 78 ASP A N 1
ATOM 620 C CA . ASP A 1 81 ? 35.721 14.548 62.153 1.00 22.66 78 ASP A CA 1
ATOM 621 C C . ASP A 1 81 ? 37.217 14.617 62.450 1.00 21.26 78 ASP A C 1
ATOM 622 O O . ASP A 1 81 ? 37.734 13.830 63.235 1.00 20.53 78 ASP A O 1
ATOM 627 N N A ARG A 1 82 ? 37.917 15.553 61.819 0.50 18.88 79 ARG A N 1
ATOM 628 N N B ARG A 1 82 ? 37.914 15.554 61.814 0.50 18.43 79 ARG A N 1
ATOM 629 C CA A ARG A 1 82 ? 39.355 15.651 62.039 0.50 18.15 79 ARG A CA 1
ATOM 630 C CA B ARG A 1 82 ? 39.356 15.653 62.013 0.50 17.35 79 ARG A CA 1
ATOM 631 C C A ARG A 1 82 ? 39.810 17.099 62.139 0.51 17.20 79 ARG A C 1
ATOM 632 C C B ARG A 1 82 ? 39.836 17.095 62.093 0.49 16.71 79 ARG A C 1
ATOM 633 O O A ARG A 1 82 ? 39.134 18.000 61.646 0.50 16.69 79 ARG A O 1
ATOM 634 O O B ARG A 1 82 ? 39.203 17.990 61.534 0.50 16.04 79 ARG A O 1
ATOM 649 N N . PHE A 1 83 ? 40.955 17.307 62.785 1.00 16.70 80 PHE A N 1
ATOM 650 C CA . PHE A 1 83 ? 41.551 18.653 62.908 1.00 14.84 80 PHE A CA 1
ATOM 651 C C . PHE A 1 83 ? 41.590 19.041 61.414 1.00 14.78 80 PHE A C 1
ATOM 652 O O . PHE A 1 83 ? 42.051 18.275 60.576 1.00 15.96 80 PHE A O 1
ATOM 660 N N . PRO A 1 84 ? 41.145 20.261 61.072 1.00 14.97 81 PRO A N 1
ATOM 661 C CA . PRO A 1 84 ? 41.086 20.679 59.674 1.00 14.49 81 PRO A CA 1
ATOM 662 C C . PRO A 1 84 ? 42.265 21.075 58.823 1.00 11.53 81 PRO A C 1
ATOM 663 O O . PRO A 1 84 ? 42.174 21.016 57.584 1.00 13.36 81 PRO A O 1
ATOM 667 N N . LEU A 1 85 ? 43.350 21.484 59.458 1.00 13.60 82 LEU A N 1
ATOM 668 C CA . LEU A 1 85 ? 44.484 21.966 58.707 1.00 12.08 82 LEU A CA 1
ATOM 669 C C . LEU A 1 85 ? 45.781 21.194 58.887 1.00 14.27 82 LEU A C 1
ATOM 670 O O . LEU A 1 85 ? 45.885 20.299 59.727 1.00 14.63 82 LEU A O 1
ATOM 675 N N . LEU A 1 86 ? 46.777 21.586 58.094 1.00 13.54 83 LEU A N 1
ATOM 676 C CA . LEU A 1 86 ? 48.098 20.997 58.143 1.00 14.94 83 LEU A CA 1
ATOM 677 C C . LEU A 1 86 ? 49.073 22.090 57.742 1.00 14.88 83 LEU A C 1
ATOM 678 O O . LEU A 1 86 ? 48.888 22.738 56.714 1.00 12.82 83 LEU A O 1
ATOM 683 N N . THR A 1 87 ? 50.088 22.322 58.577 1.00 12.23 84 THR A N 1
ATOM 684 C CA . THR A 1 87 ? 51.068 23.361 58.296 1.00 13.64 84 THR A CA 1
ATOM 685 C C . THR A 1 87 ? 52.439 22.730 58.157 1.00 14.63 84 THR A C 1
ATOM 686 O O . THR A 1 87 ? 52.866 21.958 59.021 1.00 12.89 84 THR A O 1
ATOM 690 N N . LYS A 1 88 ? 53.137 23.106 57.094 1.00 12.52 85 LYS A N 1
ATOM 691 C CA . LYS A 1 88 ? 54.478 22.588 56.839 1.00 14.16 85 LYS A CA 1
ATOM 692 C C . LYS A 1 88 ? 55.480 23.672 56.497 1.00 13.79 85 LYS A C 1
ATOM 693 O O . LYS A 1 88 ? 55.108 24.767 56.044 1.00 13.94 85 LYS A O 1
ATOM 699 N N . LEU A 1 89 ? 56.753 23.341 56.726 1.00 13.69 86 LEU A N 1
ATOM 700 C CA . LEU A 1 89 ? 57.894 24.160 56.304 1.00 15.46 86 LEU A CA 1
ATOM 701 C C . LEU A 1 89 ? 58.480 23.297 55.176 1.00 15.20 86 LEU A C 1
ATOM 702 O O . LEU A 1 89 ? 58.715 22.084 55.378 1.00 16.77 86 LEU A O 1
ATOM 707 N N . LEU A 1 90 ? 58.700 23.896 53.997 1.00 14.25 87 LEU A N 1
ATOM 708 C CA . LEU A 1 90 ? 59.203 23.154 52.843 1.00 15.75 87 LEU A CA 1
ATOM 709 C C . LEU A 1 90 ? 60.568 23.656 52.382 1.00 14.81 87 LEU A C 1
ATOM 710 O O . LEU A 1 90 ? 60.746 24.854 52.155 1.00 16.95 87 LEU A O 1
ATOM 715 N N . ASP A 1 91 ? 61.511 22.729 52.253 1.00 15.99 88 ASP A N 1
ATOM 716 C CA . ASP A 1 91 ? 62.861 23.042 51.792 1.00 14.49 88 ASP A CA 1
ATOM 717 C C . ASP A 1 91 ? 62.897 22.565 50.349 1.00 15.83 88 ASP A C 1
ATOM 718 O O . ASP A 1 91 ? 63.190 21.378 50.074 1.00 15.27 88 ASP A O 1
ATOM 723 N N . VAL A 1 92 ? 62.555 23.475 49.442 1.00 16.00 89 VAL A N 1
ATOM 724 C CA . VAL A 1 92 ? 62.507 23.141 48.023 1.00 16.61 89 VAL A CA 1
ATOM 725 C C . VAL A 1 92 ? 63.872 23.430 47.395 1.00 15.43 89 VAL A C 1
ATOM 726 O O . VAL A 1 92 ? 64.104 24.500 46.827 1.00 17.53 89 VAL A O 1
ATOM 730 N N . LYS A 1 93 ? 64.769 22.467 47.551 1.00 19.21 90 LYS A N 1
ATOM 731 C CA . LYS A 1 93 ? 66.127 22.552 47.024 1.00 20.88 90 LYS A CA 1
ATOM 732 C C . LYS A 1 93 ? 66.063 22.365 45.515 1.00 23.16 90 LYS A C 1
ATOM 733 O O . LYS A 1 93 ? 66.646 23.149 44.760 1.00 24.79 90 LYS A O 1
ATOM 739 N N . GLU A 1 94 ? 65.356 21.320 45.082 1.00 22.67 91 GLU A N 1
ATOM 740 C CA . GLU A 1 94 ? 65.182 21.054 43.652 1.00 24.39 91 GLU A CA 1
ATOM 741 C C . GLU A 1 94 ? 63.686 21.203 43.322 1.00 25.16 91 GLU A C 1
ATOM 742 O O . GLU A 1 94 ? 62.864 21.403 44.219 1.00 23.82 91 GLU A O 1
ATOM 748 N N . ASP A 1 95 ? 63.329 21.093 42.043 1.00 24.12 92 ASP A N 1
ATOM 749 C CA . ASP A 1 95 ? 61.926 21.239 41.626 1.00 23.07 92 ASP A CA 1
ATOM 750 C C . ASP A 1 95 ? 61.001 20.164 42.196 1.00 22.04 92 ASP A C 1
ATOM 751 O O . ASP A 1 95 ? 61.388 18.994 42.305 1.00 22.19 92 ASP A O 1
ATOM 756 N N . THR A 1 96 ? 59.770 20.534 42.561 1.00 20.19 93 THR A N 1
ATOM 757 C CA . THR A 1 96 ? 58.870 19.492 43.041 1.00 20.00 93 THR A CA 1
ATOM 758 C C . THR A 1 96 ? 58.088 19.038 41.816 1.00 19.25 93 THR A C 1
ATOM 759 O O . THR A 1 96 ? 58.161 19.667 40.756 1.00 20.48 93 THR A O 1
ATOM 763 N N . SER A 1 97 ? 57.323 17.965 41.966 1.00 19.85 94 SER A N 1
ATOM 764 C CA . SER A 1 97 ? 56.542 17.439 40.840 1.00 21.55 94 SER A CA 1
ATOM 765 C C . SER A 1 97 ? 55.436 18.390 40.392 1.00 21.51 94 SER A C 1
ATOM 766 O O . SER A 1 97 ? 55.002 19.254 41.153 1.00 22.10 94 SER A O 1
ATOM 769 N N . ILE A 1 98 ? 54.993 18.249 39.144 1.00 22.36 95 ILE A N 1
ATOM 770 C CA . ILE A 1 98 ? 53.899 19.089 38.639 1.00 21.72 95 ILE A CA 1
ATOM 771 C C . ILE A 1 98 ? 52.686 18.292 39.102 1.00 22.48 95 ILE A C 1
ATOM 772 O O . ILE A 1 98 ? 52.604 17.073 38.864 1.00 23.34 95 ILE A O 1
ATOM 777 N N . LYS A 1 99 ? 51.754 18.963 39.773 1.00 20.65 96 LYS A N 1
ATOM 778 C CA . LYS A 1 99 ? 50.633 18.243 40.353 1.00 18.66 96 LYS A CA 1
ATOM 779 C C . LYS A 1 99 ? 49.358 19.047 40.519 1.00 17.23 96 LYS A C 1
ATOM 780 O O . LYS A 1 99 ? 49.329 20.252 40.272 1.00 17.74 96 LYS A O 1
ATOM 786 N N . VAL A 1 100 ? 48.311 18.347 40.957 1.00 19.51 97 VAL A N 1
ATOM 787 C CA . VAL A 1 100 ? 47.015 18.949 41.246 1.00 18.58 97 VAL A CA 1
ATOM 788 C C . VAL A 1 100 ? 46.445 18.235 42.480 1.00 17.69 97 VAL A C 1
ATOM 789 O O . VAL A 1 100 ? 46.637 17.022 42.650 1.00 18.38 97 VAL A O 1
ATOM 793 N N . HIS A 1 101 ? 45.751 18.982 43.340 1.00 17.83 98 HIS A N 1
ATOM 794 C CA . HIS A 1 101 ? 45.132 18.399 44.527 1.00 16.06 98 HIS A CA 1
ATOM 795 C C . HIS A 1 101 ? 43.640 18.423 44.302 1.00 15.93 98 HIS A C 1
ATOM 796 O O . HIS A 1 101 ? 43.106 19.407 43.806 1.00 17.25 98 HIS A O 1
ATOM 803 N N . PRO A 1 102 ? 42.947 17.335 44.662 1.00 16.84 99 PRO A N 1
ATOM 804 C CA . PRO A 1 102 ? 41.498 17.297 44.476 1.00 17.21 99 PRO A CA 1
ATOM 805 C C . PRO A 1 102 ? 40.777 18.103 45.547 1.00 17.99 99 PRO A C 1
ATOM 806 O O . PRO A 1 102 ? 41.365 18.457 46.588 1.00 14.86 99 PRO A O 1
ATOM 810 N N . ASP A 1 103 ? 39.498 18.387 45.289 1.00 17.24 100 ASP A N 1
ATOM 811 C CA . ASP A 1 103 ? 38.681 19.114 46.244 1.00 19.58 100 ASP A CA 1
ATOM 812 C C . ASP A 1 103 ? 38.099 18.079 47.205 1.00 18.69 100 ASP A C 1
ATOM 813 O O . ASP A 1 103 ? 38.360 16.882 47.047 1.00 19.81 100 ASP A O 1
ATOM 818 N N . ASP A 1 104 ? 37.335 18.517 48.207 1.00 17.80 101 ASP A N 1
ATOM 819 C CA . ASP A 1 104 ? 36.779 17.588 49.191 1.00 19.02 101 ASP A CA 1
ATOM 820 C C . ASP A 1 104 ? 35.914 16.477 48.577 1.00 19.87 101 ASP A C 1
ATOM 821 O O . ASP A 1 104 ? 35.942 15.312 49.013 1.00 18.23 101 ASP A O 1
ATOM 826 N N . TYR A 1 105 ? 35.117 16.835 47.581 1.00 20.75 102 TYR A N 1
ATOM 827 C CA . TYR A 1 105 ? 34.257 15.831 46.952 1.00 20.61 102 TYR A CA 1
ATOM 828 C C . TYR A 1 105 ? 35.056 14.744 46.245 1.00 20.89 102 TYR A C 1
ATOM 829 O O . TYR A 1 105 ? 34.859 13.547 46.490 1.00 21.66 102 TYR A O 1
ATOM 838 N N . TYR A 1 106 ? 35.954 15.152 45.362 1.00 21.01 103 TYR A N 1
ATOM 839 C CA . TYR A 1 106 ? 36.728 14.173 44.617 1.00 22.00 103 TYR A CA 1
ATOM 840 C C . TYR A 1 106 ? 37.631 13.347 45.510 1.00 22.99 103 TYR A C 1
ATOM 841 O O . TYR A 1 106 ? 37.776 12.142 45.300 1.00 21.44 103 TYR A O 1
ATOM 850 N N . ALA A 1 107 ? 38.241 14.002 46.498 1.00 19.82 104 ALA A N 1
ATOM 851 C CA . ALA A 1 107 ? 39.133 13.312 47.428 1.00 20.60 104 ALA A CA 1
ATOM 852 C C . ALA A 1 107 ? 38.361 12.289 48.237 1.00 22.37 104 ALA A C 1
ATOM 853 O O . ALA A 1 107 ? 38.808 11.157 48.420 1.00 22.56 104 ALA A O 1
ATOM 855 N N . GLY A 1 108 ? 37.199 12.699 48.734 1.00 22.77 105 GLY A N 1
ATOM 856 C CA . GLY A 1 108 ? 36.384 11.804 49.535 1.00 24.90 105 GLY A CA 1
ATOM 857 C C . GLY A 1 108 ? 35.911 10.622 48.710 1.00 23.32 105 GLY A C 1
ATOM 858 O O . GLY A 1 108 ? 35.942 9.495 49.175 1.00 25.54 105 GLY A O 1
ATOM 859 N N . GLU A 1 109 ? 35.495 10.883 47.475 1.00 24.39 106 GLU A N 1
ATOM 860 C CA . GLU A 1 109 ? 35.020 9.824 46.585 1.00 24.64 106 GLU A CA 1
ATOM 861 C C . GLU A 1 109 ? 36.101 8.872 46.094 1.00 25.84 106 GLU A C 1
ATOM 862 O O . GLU A 1 109 ? 35.873 7.656 45.995 1.00 25.99 106 GLU A O 1
ATOM 868 N N . ASN A 1 110 ? 37.276 9.407 45.787 1.00 25.82 107 ASN A N 1
ATOM 869 C CA . ASN A 1 110 ? 38.352 8.590 45.237 1.00 25.41 107 ASN A CA 1
ATOM 870 C C . ASN A 1 110 ? 39.511 8.256 46.158 1.00 26.02 107 ASN A C 1
ATOM 871 O O . ASN A 1 110 ? 40.332 7.399 45.815 1.00 26.14 107 ASN A O 1
ATOM 876 N N . GLU A 1 111 ? 39.590 8.917 47.310 1.00 23.47 108 GLU A N 1
ATOM 877 C CA . GLU A 1 111 ? 40.685 8.664 48.245 1.00 24.24 108 GLU A CA 1
ATOM 878 C C . GLU A 1 111 ? 40.166 8.267 49.617 1.00 24.05 108 GLU A C 1
ATOM 879 O O . GLU A 1 111 ? 40.713 8.662 50.648 1.00 23.49 108 GLU A O 1
ATOM 885 N N . GLU A 1 112 ? 39.076 7.509 49.620 1.00 25.45 109 GLU A N 1
ATOM 886 C CA . GLU A 1 112 ? 38.496 6.989 50.855 1.00 26.94 109 GLU A CA 1
ATOM 887 C C . GLU A 1 112 ? 38.288 7.962 52.025 1.00 26.51 109 GLU A C 1
ATOM 888 O O . GLU A 1 112 ? 38.753 7.730 53.151 1.00 25.05 109 GLU A O 1
ATOM 894 N N . GLY A 1 113 ? 37.581 9.052 51.750 1.00 25.28 110 GLY A N 1
ATOM 895 C CA . GLY A 1 113 ? 37.273 10.016 52.790 1.00 24.87 110 GLY A CA 1
ATOM 896 C C . GLY A 1 113 ? 38.328 11.052 53.125 1.00 23.75 110 GLY A C 1
ATOM 897 O O . GLY A 1 113 ? 38.137 11.862 54.041 1.00 24.58 110 GLY A O 1
ATOM 898 N N . GLU A 1 114 ? 39.447 11.017 52.409 1.00 22.32 111 GLU A N 1
ATOM 899 C CA . GLU A 1 114 ? 40.517 11.982 52.625 1.00 21.03 111 GLU A CA 1
ATOM 900 C C . GLU A 1 114 ? 39.934 13.352 52.270 1.00 20.52 111 GLU A C 1
ATOM 901 O O . GLU A 1 114 ? 39.091 13.456 51.390 1.00 20.22 111 GLU A O 1
ATOM 907 N N . LEU A 1 115 ? 40.375 14.395 52.964 1.00 19.51 112 LEU A N 1
ATOM 908 C CA . LEU A 1 115 ? 39.903 15.747 52.660 1.00 17.80 112 LEU A CA 1
ATOM 909 C C . LEU A 1 115 ? 40.564 16.219 51.377 1.00 17.55 112 LEU A C 1
ATOM 910 O O . LEU A 1 115 ? 41.566 15.641 50.933 1.00 18.99 112 LEU A O 1
ATOM 915 N N . GLY A 1 116 ? 40.012 17.268 50.776 1.00 17.25 113 GLY A N 1
ATOM 916 C CA . GLY A 1 116 ? 40.634 17.829 49.579 1.00 16.96 113 GLY A CA 1
ATOM 917 C C . GLY A 1 116 ? 41.853 18.608 50.062 1.00 17.04 113 GLY A C 1
ATOM 918 O O . GLY A 1 116 ? 42.120 18.637 51.270 1.00 13.66 113 GLY A O 1
ATOM 919 N N . LYS A 1 117 ? 42.592 19.251 49.167 1.00 16.00 114 LYS A N 1
ATOM 920 C CA . LYS A 1 117 ? 43.779 19.986 49.615 1.00 15.69 114 LYS A CA 1
ATOM 921 C C . LYS A 1 117 ? 43.955 21.391 49.010 1.00 15.70 114 LYS A C 1
ATOM 922 O O . LYS A 1 117 ? 44.846 21.635 48.194 1.00 16.34 114 LYS A O 1
ATOM 928 N N . THR A 1 118 ? 43.068 22.298 49.389 1.00 15.00 115 THR A N 1
ATOM 929 C CA . THR A 1 118 ? 43.231 23.695 49.005 1.00 14.13 115 THR A CA 1
ATOM 930 C C . THR A 1 118 ? 44.390 24.098 49.937 1.00 16.86 115 THR A C 1
ATOM 931 O O . THR A 1 118 ? 44.477 23.599 51.063 1.00 14.20 115 THR A O 1
ATOM 935 N N . GLU A 1 119 ? 45.289 24.965 49.473 1.00 15.15 116 GLU A N 1
ATOM 936 C CA . GLU A 1 119 ? 46.442 25.345 50.281 1.00 16.38 116 GLU A CA 1
ATOM 937 C C . GLU A 1 119 ? 46.955 26.723 49.886 1.00 15.83 116 GLU A C 1
ATOM 938 O O . GLU A 1 119 ? 46.418 27.368 48.992 1.00 17.75 116 GLU A O 1
ATOM 944 N N . CYS A 1 120 ? 47.982 27.184 50.584 1.00 15.71 117 CYS A N 1
ATOM 945 C CA . CYS A 1 120 ? 48.567 28.474 50.261 1.00 14.92 117 CYS A CA 1
ATOM 946 C C . CYS A 1 120 ? 50.040 28.477 50.666 1.00 15.12 117 CYS A C 1
ATOM 947 O O . CYS A 1 120 ? 50.493 27.671 51.512 1.00 14.96 117 CYS A O 1
ATOM 950 N N . TRP A 1 121 ? 50.793 29.361 50.034 1.00 13.31 118 TRP A N 1
ATOM 951 C CA . TRP A 1 121 ? 52.221 29.448 50.267 1.00 14.76 118 TRP A CA 1
ATOM 952 C C . TRP A 1 121 ? 52.684 30.829 50.667 1.00 15.02 118 TRP A C 1
ATOM 953 O O . TRP A 1 121 ? 52.308 31.825 50.035 1.00 16.06 118 TRP A O 1
ATOM 964 N N . TYR A 1 122 ? 53.475 30.887 51.729 1.00 13.55 119 TYR A N 1
ATOM 965 C CA . TYR A 1 122 ? 54.090 32.141 52.117 1.00 15.52 119 TYR A CA 1
ATOM 966 C C . TYR A 1 122 ? 55.555 31.875 51.826 1.00 16.63 119 TYR A C 1
ATOM 967 O O . TYR A 1 122 ? 56.142 30.930 52.361 1.00 14.22 119 TYR A O 1
ATOM 976 N N . ILE A 1 123 ? 56.152 32.698 50.969 1.00 16.13 120 ILE A N 1
ATOM 977 C CA . ILE A 1 123 ? 57.547 32.506 50.623 1.00 17.67 120 ILE A CA 1
ATOM 978 C C . ILE A 1 123 ? 58.445 33.162 51.678 1.00 16.45 120 ILE A C 1
ATOM 979 O O . ILE A 1 123 ? 58.576 34.393 51.729 1.00 17.44 120 ILE A O 1
ATOM 984 N N . ILE A 1 124 ? 59.064 32.344 52.520 1.00 18.02 121 ILE A N 1
ATOM 985 C CA . ILE A 1 124 ? 59.927 32.881 53.555 1.00 17.54 121 ILE A CA 1
ATOM 986 C C . ILE A 1 124 ? 61.191 33.429 52.902 1.00 19.71 121 ILE A C 1
ATOM 987 O O . ILE A 1 124 ? 61.604 34.555 53.181 1.00 20.02 121 ILE A O 1
ATOM 992 N N . ASP A 1 125 ? 61.790 32.638 52.019 1.00 19.73 122 ASP A N 1
ATOM 993 C CA . ASP A 1 125 ? 63.015 33.060 51.335 1.00 19.60 122 ASP A CA 1
ATOM 994 C C . ASP A 1 125 ? 63.107 32.283 50.026 1.00 23.15 122 ASP A C 1
ATOM 995 O O . ASP A 1 125 ? 62.454 31.253 49.844 1.00 20.58 122 ASP A O 1
ATOM 1000 N N . CYS A 1 126 ? 63.921 32.777 49.109 1.00 23.26 123 CYS A N 1
ATOM 1001 C CA . CYS A 1 126 ? 64.070 32.109 47.829 1.00 24.98 123 CYS A CA 1
ATOM 1002 C C . CYS A 1 126 ? 65.214 32.765 47.088 1.00 26.24 123 CYS A C 1
ATOM 1003 O O . CYS A 1 126 ? 65.612 33.885 47.414 1.00 25.36 123 CYS A O 1
ATOM 1006 N N . LYS A 1 127 ? 65.739 32.060 46.096 1.00 28.28 124 LYS A N 1
ATOM 1007 C CA . LYS A 1 127 ? 66.841 32.597 45.309 1.00 29.90 124 LYS A CA 1
ATOM 1008 C C . LYS A 1 127 ? 66.324 33.681 44.384 1.00 30.60 124 LYS A C 1
ATOM 1009 O O . LYS A 1 127 ? 65.125 33.737 44.065 1.00 27.81 124 LYS A O 1
ATOM 1015 N N . GLU A 1 128 ? 67.242 34.542 43.955 1.00 31.91 125 GLU A N 1
ATOM 1016 C CA . GLU A 1 128 ? 66.919 35.651 43.076 1.00 34.29 125 GLU A CA 1
ATOM 1017 C C . GLU A 1 128 ? 66.040 35.320 41.862 1.00 34.12 125 GLU A C 1
ATOM 1018 O O . GLU A 1 128 ? 65.096 36.053 41.574 1.00 35.02 125 GLU A O 1
ATOM 1024 N N . ASN A 1 129 ? 66.328 34.237 41.151 1.00 33.86 126 ASN A N 1
ATOM 1025 C CA . ASN A 1 129 ? 65.524 33.917 39.966 1.00 36.11 126 ASN A CA 1
ATOM 1026 C C . ASN A 1 129 ? 64.481 32.817 40.188 1.00 35.04 126 ASN A C 1
ATOM 1027 O O . ASN A 1 129 ? 64.094 32.115 39.244 1.00 35.68 126 ASN A O 1
ATOM 1032 N N . ALA A 1 130 ? 64.028 32.672 41.430 1.00 31.40 127 ALA A N 1
ATOM 1033 C CA . ALA A 1 130 ? 63.044 31.648 41.767 1.00 29.58 127 ALA A CA 1
ATOM 1034 C C . ALA A 1 130 ? 61.689 31.846 41.087 1.00 27.45 127 ALA A C 1
ATOM 1035 O O . ALA A 1 130 ? 61.248 32.972 40.832 1.00 24.94 127 ALA A O 1
ATOM 1037 N N . GLU A 1 131 ? 61.029 30.730 40.799 1.00 26.97 128 GLU A N 1
ATOM 1038 C CA . GLU A 1 131 ? 59.714 30.750 40.182 1.00 28.00 128 GLU A CA 1
ATOM 1039 C C . GLU A 1 131 ? 58.850 29.649 40.779 1.00 24.83 128 GLU A C 1
ATOM 1040 O O . GLU A 1 131 ? 59.309 28.804 41.548 1.00 26.44 128 GLU A O 1
ATOM 1046 N N . ILE A 1 132 ? 57.587 29.674 40.384 1.00 24.95 129 ILE A N 1
ATOM 1047 C CA . ILE A 1 132 ? 56.633 28.638 40.742 1.00 23.11 129 ILE A CA 1
ATOM 1048 C C . ILE A 1 132 ? 55.826 28.385 39.463 1.00 24.00 129 ILE A C 1
ATOM 1049 O O . ILE A 1 132 ? 55.763 29.246 38.576 1.00 20.82 129 ILE A O 1
ATOM 1054 N N . ILE A 1 133 ? 55.246 27.197 39.369 1.00 23.51 130 ILE A N 1
ATOM 1055 C CA . ILE A 1 133 ? 54.382 26.842 38.251 1.00 23.12 130 ILE A CA 1
ATOM 1056 C C . ILE A 1 133 ? 52.998 26.985 38.864 1.00 23.50 130 ILE A C 1
ATOM 1057 O O . ILE A 1 133 ? 52.716 26.397 39.915 1.00 22.21 130 ILE A O 1
ATOM 1062 N N . TYR A 1 134 ? 52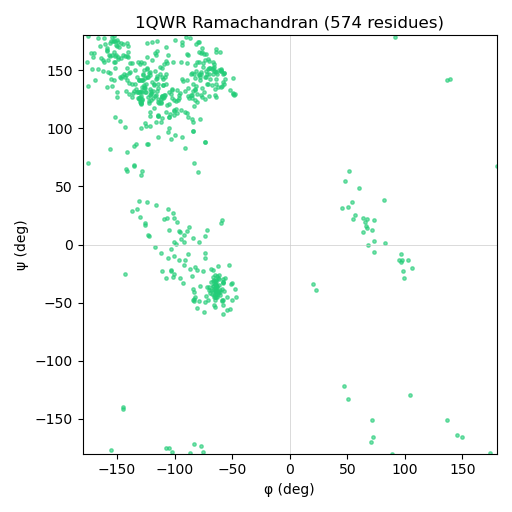.148 27.781 38.224 1.00 22.80 131 TYR A N 1
ATOM 1063 C CA . TYR A 1 134 ? 50.801 28.039 38.728 1.00 23.66 131 TYR A CA 1
ATOM 1064 C C . TYR A 1 134 ? 49.826 28.249 37.569 1.00 24.17 131 TYR A C 1
ATOM 1065 O O . TYR A 1 134 ? 49.833 29.312 36.933 1.00 24.89 131 TYR A O 1
ATOM 1074 N N . GLY A 1 135 ? 48.983 27.251 37.319 1.00 23.35 132 GLY A N 1
ATOM 1075 C CA . GLY A 1 135 ? 48.010 27.353 36.248 1.00 22.61 132 GLY A CA 1
ATOM 1076 C C . GLY A 1 135 ? 48.538 26.813 34.933 1.00 23.71 132 GLY A C 1
ATOM 1077 O O . GLY A 1 135 ? 49.697 26.393 34.846 1.00 23.25 132 GLY A O 1
ATOM 1078 N N . HIS A 1 136 ? 47.692 26.851 33.903 1.00 23.19 133 HIS A N 1
ATOM 1079 C CA . HIS A 1 136 ? 48.066 26.332 32.591 1.00 24.75 133 HIS A CA 1
ATOM 1080 C C . HIS A 1 136 ? 47.275 27.024 31.486 1.00 24.92 133 HIS A C 1
ATOM 1081 O O . HIS A 1 136 ? 46.369 27.808 31.753 1.00 24.75 133 HIS A O 1
ATOM 1088 N N . THR A 1 137 ? 47.599 26.702 30.240 1.00 27.22 134 THR A N 1
ATOM 1089 C CA . THR A 1 137 ? 46.937 27.345 29.105 1.00 29.53 134 THR A CA 1
ATOM 1090 C C . THR A 1 137 ? 45.877 26.517 28.381 1.00 30.23 134 THR A C 1
ATOM 1091 O O . THR A 1 137 ? 45.235 27.019 27.449 1.00 32.98 134 THR A O 1
ATOM 1095 N N . ALA A 1 138 ? 45.700 25.264 28.784 1.00 29.45 135 ALA A N 1
ATOM 1096 C CA . ALA A 1 138 ? 44.724 24.395 28.122 1.00 27.08 135 ALA A CA 1
ATOM 1097 C C . ALA A 1 138 ? 43.308 24.922 28.249 1.00 27.55 135 ALA A C 1
ATOM 1098 O O . ALA A 1 138 ? 42.878 25.343 29.319 1.00 26.06 135 ALA A O 1
ATOM 1100 N N . ARG A 1 139 ? 42.576 24.887 27.140 1.00 26.81 136 ARG A N 1
ATOM 1101 C CA . ARG A 1 139 ? 41.213 25.397 27.095 1.00 27.24 136 ARG A CA 1
ATOM 1102 C C . ARG A 1 139 ? 40.158 24.317 27.283 1.00 26.35 136 ARG A C 1
ATOM 1103 O O . ARG A 1 139 ? 38.977 24.617 27.502 1.00 27.22 136 ARG A O 1
ATOM 1111 N N . SER A 1 140 ? 40.585 23.061 27.189 1.00 25.15 137 SER A N 1
ATOM 1112 C CA . SER A 1 140 ? 39.692 21.930 27.357 1.00 25.00 137 SER A CA 1
ATOM 1113 C C . SER A 1 140 ? 40.474 20.766 27.943 1.00 24.54 137 SER A C 1
ATOM 1114 O O . SER A 1 140 ? 41.708 20.717 27.856 1.00 24.09 137 SER A O 1
ATOM 1117 N N . LYS A 1 141 ? 39.771 19.815 28.546 1.00 23.47 138 LYS A N 1
ATOM 1118 C CA . LYS A 1 141 ? 40.470 18.685 29.118 1.00 24.31 138 LYS A CA 1
ATOM 1119 C C . LYS A 1 141 ? 41.137 17.807 28.057 1.00 24.47 138 LYS A C 1
ATOM 1120 O O . LYS A 1 141 ? 42.157 17.184 28.336 1.00 24.02 138 LYS A O 1
ATOM 1126 N N . THR A 1 142 ? 40.598 17.777 26.836 1.00 23.60 139 THR A N 1
ATOM 1127 C CA . THR A 1 142 ? 41.240 16.979 25.786 1.00 24.92 139 THR A CA 1
ATOM 1128 C C . THR A 1 142 ? 42.586 17.634 25.436 1.00 24.24 139 THR A C 1
ATOM 1129 O O . THR A 1 142 ? 43.584 16.948 25.213 1.00 25.59 139 THR A O 1
ATOM 1133 N N . GLU A 1 143 ? 42.598 18.963 25.407 1.00 25.81 140 GLU A N 1
ATOM 1134 C CA . GLU A 1 143 ? 43.797 19.747 25.105 1.00 27.73 140 GLU A CA 1
ATOM 1135 C C . GLU A 1 143 ? 44.844 19.552 26.217 1.00 27.19 140 GLU A C 1
ATOM 1136 O O . GLU A 1 143 ? 46.031 19.390 25.947 1.00 26.47 140 GLU A O 1
ATOM 1142 N N . LEU A 1 144 ? 44.396 19.573 27.467 1.00 25.29 141 LEU A N 1
ATOM 1143 C CA . LEU A 1 144 ? 45.300 19.374 28.589 1.00 26.12 141 LEU A CA 1
ATOM 1144 C C . LEU A 1 144 ? 45.970 18.008 28.425 1.00 26.55 141 LEU A C 1
ATOM 1145 O O . LEU A 1 144 ? 47.204 17.879 28.522 1.00 27.36 141 LEU A O 1
ATOM 1150 N N . VAL A 1 145 ? 45.160 16.988 28.152 1.00 27.56 142 VAL A N 1
ATOM 1151 C CA . VAL A 1 145 ? 45.670 15.634 27.968 1.00 31.31 142 VAL A CA 1
ATOM 1152 C C . VAL A 1 145 ? 46.696 15.588 26.838 1.00 32.91 142 VAL A C 1
ATOM 1153 O O . VAL A 1 145 ? 47.780 15.019 26.996 1.00 34.47 142 VAL A O 1
ATOM 1157 N N . THR A 1 146 ? 46.348 16.194 25.706 1.00 33.58 143 THR A N 1
ATOM 1158 C CA . THR A 1 146 ? 47.232 16.233 24.544 1.00 34.24 143 THR A CA 1
ATOM 1159 C C . THR A 1 146 ? 48.577 16.895 24.866 1.00 35.40 143 THR A C 1
ATOM 1160 O O . THR A 1 146 ? 49.636 16.354 24.553 1.00 33.85 143 THR A O 1
ATOM 1172 N N . ILE A 1 148 ? 49.987 17.309 27.747 1.00 38.24 145 ILE A N 1
ATOM 1173 C CA . ILE A 1 148 ? 50.752 16.612 28.769 1.00 39.85 145 ILE A CA 1
ATOM 1174 C C . ILE A 1 148 ? 51.428 15.420 28.104 1.00 40.62 145 ILE A C 1
ATOM 1175 O O . ILE A 1 148 ? 52.577 15.105 28.409 1.00 38.69 145 ILE A O 1
ATOM 1180 N N . ASN A 1 149 ? 50.711 14.768 27.188 1.00 41.65 146 ASN A N 1
ATOM 1181 C CA . ASN A 1 149 ? 51.251 13.608 26.483 1.00 42.91 146 ASN A CA 1
ATOM 1182 C C . ASN A 1 149 ? 52.438 13.946 25.596 1.00 43.29 146 ASN A C 1
ATOM 1183 O O . ASN A 1 149 ? 53.319 13.116 25.404 1.00 44.02 146 ASN A O 1
ATOM 1188 N N . SER A 1 150 ? 52.471 15.154 25.049 1.00 43.35 147 SER A N 1
ATOM 1189 C CA . SER A 1 150 ? 53.590 15.524 24.198 1.00 45.27 147 SER A CA 1
ATOM 1190 C C . SER A 1 150 ? 54.627 16.269 25.037 1.00 45.36 147 SER A C 1
ATOM 1191 O O . SER A 1 150 ? 55.583 16.853 24.516 1.00 45.45 147 SER A O 1
ATOM 1194 N N . GLY A 1 151 ? 54.426 16.228 26.350 1.00 45.04 148 GLY A N 1
ATOM 1195 C CA . GLY A 1 151 ? 55.338 16.883 27.266 1.00 44.04 148 GLY A CA 1
ATOM 1196 C C . GLY A 1 151 ? 55.632 18.321 26.912 1.00 44.30 148 GLY A C 1
ATOM 1197 O O . GLY A 1 151 ? 56.734 18.802 27.161 1.00 45.06 148 GLY A O 1
ATOM 1198 N N . ASP A 1 152 ? 54.656 19.009 26.329 1.00 43.04 149 ASP A N 1
ATOM 1199 C CA . ASP A 1 152 ? 54.821 20.406 25.955 1.00 43.27 149 ASP A CA 1
ATOM 1200 C C . ASP A 1 152 ? 54.630 21.264 27.199 1.00 43.54 149 ASP A C 1
ATOM 1201 O O . ASP A 1 152 ? 53.716 22.083 27.272 1.00 43.56 149 ASP A O 1
ATOM 1206 N N . TRP A 1 153 ? 55.505 21.073 28.179 1.00 43.49 150 TRP A N 1
ATOM 1207 C CA . TRP A 1 153 ? 55.416 21.825 29.424 1.00 43.11 150 TRP A CA 1
ATOM 1208 C C . TRP A 1 153 ? 55.621 23.310 29.186 1.00 43.90 150 TRP A C 1
ATOM 1209 O O . TRP A 1 153 ? 55.103 24.145 29.925 1.00 44.27 150 TRP A O 1
ATOM 1220 N N . GLU A 1 154 ? 56.359 23.639 28.133 1.00 44.75 151 GLU A N 1
ATOM 1221 C CA . GLU A 1 154 ? 56.647 25.028 27.819 1.00 45.70 151 GLU A CA 1
ATOM 1222 C C . GLU A 1 154 ? 55.420 25.810 27.383 1.00 43.93 151 GLU A C 1
ATOM 1223 O O . GLU A 1 154 ? 55.226 26.956 27.786 1.00 44.07 151 GLU A O 1
ATOM 1229 N N . GLY A 1 155 ? 54.589 25.194 26.553 1.00 42.34 152 GLY A N 1
ATOM 1230 C CA . GLY A 1 155 ? 53.400 25.880 26.085 1.00 40.07 152 GLY A CA 1
ATOM 1231 C C . GLY A 1 155 ? 52.237 25.754 27.051 1.00 38.89 152 GLY A C 1
ATOM 1232 O O . GLY A 1 155 ? 51.376 26.630 27.106 1.00 39.60 152 GLY A O 1
ATOM 1233 N N . LEU A 1 156 ? 52.233 24.677 27.828 1.00 35.55 153 LEU A N 1
ATOM 1234 C CA . LEU A 1 156 ? 51.152 24.411 28.778 1.00 35.67 153 LEU A CA 1
ATOM 1235 C C . LEU A 1 156 ? 51.204 25.149 30.107 1.00 34.60 153 LEU A C 1
ATOM 1236 O O . LEU A 1 156 ? 50.249 25.819 30.489 1.00 34.16 153 LEU A O 1
ATOM 1241 N N . LEU A 1 157 ? 52.320 25.010 30.811 1.00 35.96 154 LEU A N 1
ATOM 1242 C CA . LEU A 1 157 ? 52.471 25.613 32.134 1.00 35.75 154 LEU A CA 1
ATOM 1243 C C . LEU A 1 157 ? 52.589 27.122 32.163 1.00 37.33 154 LEU A C 1
ATOM 1244 O O . LEU A 1 157 ? 53.132 27.739 31.248 1.00 39.03 154 LEU A O 1
ATOM 1249 N N . ARG A 1 158 ? 52.062 27.714 33.228 1.00 36.76 155 ARG A N 1
ATOM 1250 C CA . ARG A 1 158 ? 52.151 29.149 33.428 1.00 36.43 155 ARG A CA 1
ATOM 1251 C C . ARG A 1 158 ? 53.110 29.298 34.608 1.00 35.97 155 ARG A C 1
ATOM 1252 O O . ARG A 1 158 ? 53.049 28.541 35.583 1.00 33.33 155 ARG A O 1
ATOM 1260 N N . ARG A 1 159 ? 54.015 30.261 34.511 1.00 35.50 156 ARG A N 1
ATOM 1261 C CA . ARG A 1 159 ? 54.998 30.457 35.561 1.00 35.85 156 ARG A CA 1
ATOM 1262 C C . ARG A 1 159 ? 54.934 31.852 36.150 1.00 35.15 156 ARG A C 1
ATOM 1263 O O . ARG A 1 159 ? 54.588 32.806 35.466 1.00 35.30 156 ARG A O 1
ATOM 1271 N N . ILE A 1 160 ? 55.251 31.954 37.437 1.00 32.92 157 ILE A N 1
ATOM 1272 C CA . ILE A 1 160 ? 55.225 33.229 38.134 1.00 32.14 157 ILE A CA 1
ATOM 1273 C C . ILE A 1 160 ? 56.548 33.414 38.847 1.00 31.11 157 ILE A C 1
ATOM 1274 O O . ILE A 1 160 ? 57.023 32.503 39.520 1.00 29.69 157 ILE A O 1
ATOM 1279 N N . LYS A 1 161 ? 57.141 34.594 38.677 1.00 30.81 158 LYS A N 1
ATOM 1280 C CA . LYS A 1 161 ? 58.412 34.920 39.300 1.00 29.57 158 LYS A CA 1
ATOM 1281 C C . LYS A 1 161 ? 58.099 35.314 40.736 1.00 26.31 158 LYS A C 1
ATOM 1282 O O . LYS A 1 161 ? 57.241 36.158 40.975 1.00 26.49 158 LYS A O 1
ATOM 1288 N N . ILE A 1 162 ? 58.805 34.713 41.685 1.00 25.44 159 ILE A N 1
ATOM 1289 C CA . ILE A 1 162 ? 58.548 34.994 43.098 1.00 23.77 159 ILE A CA 1
ATOM 1290 C C . ILE A 1 162 ? 59.705 35.644 43.839 1.00 23.20 159 ILE A C 1
ATOM 1291 O O . ILE A 1 162 ? 60.848 35.595 43.395 1.00 24.28 159 ILE A O 1
ATOM 1296 N N . LYS A 1 163 ? 59.392 36.229 44.996 1.00 22.96 160 LYS A N 1
ATOM 1297 C CA . LYS A 1 163 ? 60.394 36.873 45.839 1.00 21.52 160 LYS A CA 1
ATOM 1298 C C . LYS A 1 163 ? 60.012 36.655 47.310 1.00 20.76 160 LYS A C 1
ATOM 1299 O O . LYS A 1 163 ? 58.870 36.315 47.619 1.00 18.90 160 LYS A O 1
ATOM 1305 N N . PRO A 1 164 ? 60.957 36.855 48.235 1.00 21.38 161 PRO A N 1
ATOM 1306 C CA . PRO A 1 164 ? 60.629 36.656 49.655 1.00 20.92 161 PRO A CA 1
ATOM 1307 C C . PRO A 1 164 ? 59.474 37.550 50.085 1.00 21.65 161 PRO A C 1
ATOM 1308 O O . PRO A 1 164 ? 59.392 38.712 49.670 1.00 19.15 161 PRO A O 1
ATOM 1312 N N . GLY A 1 165 ? 58.573 37.013 50.911 1.00 19.95 162 GLY A N 1
ATOM 1313 C CA . GLY A 1 165 ? 57.452 37.805 51.354 1.00 19.18 162 GLY A CA 1
ATOM 1314 C C . GLY A 1 165 ? 56.191 37.589 50.537 1.00 18.53 162 GLY A C 1
ATOM 1315 O O . GLY A 1 165 ? 55.109 37.991 50.972 1.00 19.14 162 GLY A O 1
ATOM 1316 N N . ASP A 1 166 ? 56.314 36.973 49.365 1.00 17.48 163 ASP A N 1
ATOM 1317 C CA . ASP A 1 166 ? 55.143 36.713 48.526 1.00 19.71 163 ASP A CA 1
ATOM 1318 C C . ASP A 1 166 ? 54.158 35.714 49.145 1.00 20.27 163 ASP A C 1
ATOM 1319 O O . ASP A 1 166 ? 54.549 34.829 49.900 1.00 19.06 163 ASP A O 1
ATOM 1324 N N . PHE A 1 167 ? 52.885 35.835 48.775 1.00 18.89 164 PHE A N 1
ATOM 1325 C CA . PHE A 1 167 ? 51.871 34.898 49.260 1.00 18.40 164 PHE A CA 1
ATOM 1326 C C . PHE A 1 167 ? 51.049 34.444 48.074 1.00 18.45 164 PHE A C 1
ATOM 1327 O O . PHE A 1 167 ? 50.614 35.271 47.273 1.00 19.26 164 PHE A O 1
ATOM 1335 N N . TYR A 1 168 ? 50.854 33.130 47.956 1.00 17.74 165 TYR A N 1
ATOM 1336 C CA . TYR A 1 168 ? 50.053 32.565 46.867 1.00 16.83 165 TYR A CA 1
ATOM 1337 C C . TYR A 1 168 ? 48.978 31.629 47.399 1.00 17.74 165 TYR A C 1
ATOM 1338 O O . TYR A 1 168 ? 49.257 30.739 48.198 1.00 16.10 165 TYR A O 1
ATOM 1347 N N . TYR A 1 169 ? 47.751 31.825 46.938 1.00 16.99 166 TYR A N 1
ATOM 1348 C CA . TYR A 1 169 ? 46.643 30.971 47.344 1.00 17.36 166 TYR A CA 1
ATOM 1349 C C . TYR A 1 169 ? 46.493 29.942 46.225 1.00 16.79 166 TYR A C 1
ATOM 1350 O O . TYR A 1 169 ? 46.498 30.305 45.040 1.00 15.35 166 TYR A O 1
ATOM 1359 N N . VAL A 1 170 ? 46.373 28.667 46.593 1.00 16.10 167 VAL A N 1
ATOM 1360 C CA . VAL A 1 170 ? 46.294 27.575 45.612 1.00 16.77 167 VAL A CA 1
ATOM 1361 C C . VAL A 1 170 ? 45.040 26.736 45.796 1.00 16.95 167 VAL A C 1
ATOM 1362 O O . VAL A 1 170 ? 45.049 25.718 46.484 1.00 15.51 167 VAL A O 1
ATOM 1366 N N . PRO A 1 171 ? 43.931 27.156 45.170 1.00 18.64 168 PRO A N 1
ATOM 1367 C CA . PRO A 1 171 ? 42.669 26.422 45.284 1.00 18.39 168 PRO A CA 1
ATOM 1368 C C . PRO A 1 171 ? 42.863 24.995 44.795 1.00 17.71 168 PRO A C 1
ATOM 1369 O O . PRO A 1 171 ? 43.657 24.759 43.886 1.00 17.74 168 PRO A O 1
ATOM 1373 N N . SER A 1 172 ? 42.156 24.040 45.389 1.00 16.81 169 SER A N 1
ATOM 1374 C CA . SER A 1 172 ? 42.262 22.667 44.914 1.00 13.31 169 SER A CA 1
ATOM 1375 C C . SER A 1 172 ? 41.810 22.742 43.444 1.00 17.28 169 SER A C 1
ATOM 1376 O O . SER A 1 172 ? 40.980 23.603 43.078 1.00 16.46 169 SER A O 1
ATOM 1379 N N . GLY A 1 173 ? 42.368 21.865 42.615 1.00 17.05 170 GLY A N 1
ATOM 1380 C CA . GLY A 1 173 ? 42.051 21.858 41.191 1.00 16.94 170 GLY A CA 1
ATOM 1381 C C . GLY A 1 173 ? 43.093 22.641 40.396 1.00 20.13 170 GLY A C 1
ATOM 1382 O O . GLY A 1 173 ? 43.079 22.643 39.160 1.00 20.17 170 GLY A O 1
ATOM 1383 N N . THR A 1 174 ? 43.998 23.324 41.096 1.00 19.37 171 THR A N 1
ATOM 1384 C CA . THR A 1 174 ? 45.024 24.131 40.427 1.00 20.11 171 THR A CA 1
ATOM 1385 C C . THR A 1 174 ? 46.247 23.305 40.086 1.00 19.78 171 THR A C 1
ATOM 1386 O O . THR A 1 174 ? 46.817 22.657 40.956 1.00 19.74 171 THR A O 1
ATOM 1390 N N . LEU A 1 175 ? 46.656 23.325 38.815 1.00 20.43 172 LEU A N 1
ATOM 1391 C CA . LEU A 1 175 ? 47.853 22.602 38.396 1.00 20.19 172 LEU A CA 1
ATOM 1392 C C . LEU A 1 175 ? 48.995 23.474 38.879 1.00 19.82 172 LEU A C 1
ATOM 1393 O O . LEU A 1 175 ? 49.019 24.678 38.614 1.00 18.94 172 LEU A O 1
ATOM 1398 N N . HIS A 1 176 ? 49.946 22.888 39.594 1.00 20.20 173 HIS A N 1
ATOM 1399 C CA . HIS A 1 176 ? 51.027 23.699 40.134 1.00 20.63 173 HIS A CA 1
ATOM 1400 C C . HIS A 1 176 ? 52.263 22.900 40.526 1.00 20.24 173 HIS A C 1
ATOM 1401 O O . HIS A 1 176 ? 52.299 21.671 40.426 1.00 21.93 173 HIS A O 1
ATOM 1408 N N . ALA A 1 177 ? 53.275 23.641 40.973 1.00 20.65 174 ALA A N 1
ATOM 1409 C CA . ALA A 1 177 ? 54.520 23.073 41.472 1.00 20.19 174 ALA A CA 1
ATOM 1410 C C . ALA A 1 177 ? 55.420 24.175 42.018 1.00 20.43 174 ALA A C 1
ATOM 1411 O O . ALA A 1 177 ? 55.534 25.258 41.426 1.00 20.34 174 ALA A O 1
ATOM 1413 N N . LEU A 1 178 ? 56.018 23.917 43.174 1.00 19.57 175 LEU A N 1
ATOM 1414 C CA . LEU A 1 178 ? 56.982 24.858 43.714 1.00 21.72 175 LEU A CA 1
ATOM 1415 C C . LEU A 1 178 ? 58.270 24.482 42.966 1.00 22.65 175 LEU A C 1
ATOM 1416 O O . LEU A 1 178 ? 58.481 23.300 42.653 1.00 22.77 175 LEU A O 1
ATOM 1421 N N . CYS A 1 179 ? 59.119 25.460 42.677 1.00 22.40 176 CYS A N 1
ATOM 1422 C CA . CYS A 1 179 ? 60.355 25.182 41.962 1.00 24.96 176 CYS A CA 1
ATOM 1423 C C . CYS A 1 179 ? 61.605 25.418 42.811 1.00 24.66 176 CYS A C 1
ATOM 1424 O O . CYS A 1 179 ? 61.551 26.070 43.860 1.00 24.60 176 CYS A O 1
ATOM 1427 N N A LYS A 1 180 ? 62.723 24.850 42.365 0.49 23.94 177 LYS A N 1
ATOM 1428 N N B LYS A 1 180 ? 62.734 24.905 42.324 0.51 23.94 177 LYS A N 1
ATOM 1429 C CA A LYS A 1 180 ? 63.985 24.931 43.093 0.51 21.83 177 LYS A CA 1
ATOM 1430 C CA B LYS A 1 180 ? 64.025 25.004 43.003 0.49 21.98 177 LYS A CA 1
ATOM 1431 C C A LYS A 1 180 ? 64.366 26.293 43.654 0.50 20.97 177 LYS A C 1
ATOM 1432 C C B LYS A 1 180 ? 64.367 26.335 43.654 0.50 21.07 177 LYS A C 1
ATOM 1433 O O A LYS A 1 180 ? 64.132 27.330 43.026 0.51 21.38 177 LYS A O 1
ATOM 1434 O O B LYS A 1 180 ? 64.104 27.400 43.087 0.49 21.53 177 LYS A O 1
ATOM 1445 N N . GLY A 1 181 ? 64.966 26.260 44.844 1.00 17.89 178 GLY A N 1
ATOM 1446 C CA . GLY A 1 181 ? 65.416 27.466 45.528 1.00 21.40 178 GLY A CA 1
ATOM 1447 C C . GLY A 1 181 ? 64.408 28.276 46.312 1.00 20.78 178 GLY A C 1
ATOM 1448 O O . GLY A 1 181 ? 64.402 29.497 46.224 1.00 22.38 178 GLY A O 1
ATOM 1449 N N . ALA A 1 182 ? 63.572 27.606 47.094 1.00 20.23 179 ALA A N 1
ATOM 1450 C CA . ALA A 1 182 ? 62.543 28.304 47.859 1.00 18.29 179 ALA A CA 1
ATOM 1451 C C . ALA A 1 182 ? 62.380 27.664 49.221 1.00 17.97 179 ALA A C 1
ATOM 1452 O O . ALA A 1 182 ? 62.532 26.455 49.353 1.00 17.15 179 ALA A O 1
ATOM 1454 N N . LEU A 1 183 ? 62.085 28.489 50.220 1.00 15.39 180 LEU A N 1
ATOM 1455 C CA . LEU A 1 183 ? 61.854 28.043 51.594 1.00 15.68 180 LEU A CA 1
ATOM 1456 C C . LEU A 1 183 ? 60.441 28.535 51.869 1.00 14.41 180 LEU A C 1
ATOM 1457 O O . LEU A 1 183 ? 60.208 29.745 51.934 1.00 16.40 180 LEU A O 1
ATOM 1462 N N . VAL A 1 184 ? 59.506 27.606 52.060 1.00 13.50 181 VAL A N 1
ATOM 1463 C CA . VAL A 1 184 ? 58.093 27.963 52.192 1.00 14.73 181 VAL A CA 1
ATOM 1464 C C . VAL A 1 184 ? 57.340 27.512 53.440 1.00 15.39 181 VAL A C 1
ATOM 1465 O O . VAL A 1 184 ? 57.591 26.419 53.946 1.00 16.00 181 VAL A O 1
ATOM 1469 N N . LEU A 1 185 ? 56.420 28.354 53.915 1.00 15.11 182 LEU A N 1
ATOM 1470 C CA . LEU A 1 185 ? 55.528 27.979 55.020 1.00 14.51 182 LEU A CA 1
ATOM 1471 C C . LEU A 1 185 ? 54.203 27.725 54.262 1.00 15.62 182 LEU A C 1
ATOM 1472 O O . LEU A 1 185 ? 53.560 28.657 53.749 1.00 13.38 182 LEU A O 1
ATOM 1477 N N . GLU A 1 186 ? 53.810 26.448 54.199 1.00 14.00 183 GLU A N 1
ATOM 1478 C CA . GLU A 1 186 ? 52.623 26.011 53.491 1.00 16.14 183 GLU A CA 1
ATOM 1479 C C . GLU A 1 186 ? 51.484 25.670 54.447 1.00 16.47 183 GLU A C 1
ATOM 1480 O O . GLU A 1 186 ? 51.630 24.809 55.314 1.00 16.21 183 GLU A O 1
ATOM 1486 N N . THR A 1 187 ? 50.359 26.354 54.297 1.00 13.07 184 THR A N 1
ATOM 1487 C CA . THR A 1 187 ? 49.212 26.073 55.159 1.00 13.76 184 THR A CA 1
ATOM 1488 C C . THR A 1 187 ? 48.199 25.390 54.245 1.00 14.43 184 THR A C 1
ATOM 1489 O O . THR A 1 187 ? 47.896 25.896 53.182 1.00 14.48 184 THR A O 1
ATOM 1493 N N . GLN A 1 188 ? 47.708 24.219 54.643 1.00 13.69 185 GLN A N 1
ATOM 1494 C CA . GLN A 1 188 ? 46.792 23.479 53.774 1.00 13.30 185 GLN A CA 1
ATOM 1495 C C . GLN A 1 188 ? 45.717 22.729 54.572 1.00 13.80 185 GLN A C 1
ATOM 1496 O O . GLN A 1 188 ? 45.745 22.717 55.804 1.00 12.58 185 GLN A O 1
ATOM 1502 N N . GLN A 1 189 ? 44.740 22.139 53.883 1.00 15.13 186 GLN A N 1
ATOM 1503 C CA . GLN A 1 189 ? 43.749 21.345 54.593 1.00 13.21 186 GLN A CA 1
ATOM 1504 C C . GLN A 1 189 ? 44.530 20.109 55.022 1.00 13.29 186 GLN A C 1
ATOM 1505 O O . GLN A 1 189 ? 45.552 19.784 54.417 1.00 14.79 186 GLN A O 1
ATOM 1511 N N . ASN A 1 190 ? 44.010 19.417 56.036 1.00 14.84 187 ASN A N 1
ATOM 1512 C CA . ASN A 1 190 ? 44.602 18.180 56.590 1.00 14.47 187 ASN A CA 1
ATOM 1513 C C . ASN A 1 190 ? 44.363 17.030 55.589 1.00 13.51 187 ASN A C 1
ATOM 1514 O O . ASN A 1 190 ? 43.361 16.308 55.634 1.00 13.39 187 ASN A O 1
ATOM 1519 N N . SER A 1 191 ? 45.296 16.884 54.659 1.00 13.19 188 SER A N 1
ATOM 1520 C CA . SER A 1 191 ? 45.141 15.923 53.580 1.00 13.48 188 SER A CA 1
ATOM 1521 C C . SER A 1 191 ? 46.495 15.642 52.965 1.00 14.84 188 SER A C 1
ATOM 1522 O O . SER A 1 191 ? 47.403 16.469 53.081 1.00 13.33 188 SER A O 1
ATOM 1525 N N . ASP A 1 192 ? 46.637 14.485 52.314 1.00 16.65 189 ASP A N 1
ATOM 1526 C CA . ASP A 1 192 ? 47.884 14.131 51.638 1.00 17.40 189 ASP A CA 1
ATOM 1527 C C . ASP A 1 192 ? 47.516 13.696 50.222 1.00 19.73 189 ASP A C 1
ATOM 1528 O O . ASP A 1 192 ? 48.259 12.962 49.578 1.00 20.48 189 ASP A O 1
ATOM 1533 N N . ALA A 1 193 ? 46.364 14.165 49.747 1.00 17.09 190 ALA A N 1
ATOM 1534 C CA . ALA A 1 193 ? 45.871 13.822 48.405 1.00 17.93 190 ALA A CA 1
ATOM 1535 C C . ALA A 1 193 ? 46.568 14.613 47.303 1.00 18.53 190 ALA A C 1
ATOM 1536 O O . ALA A 1 193 ? 46.329 15.822 47.114 1.00 16.42 190 ALA A O 1
ATOM 1538 N N . THR A 1 194 ? 47.425 13.913 46.558 1.00 21.21 191 THR A N 1
ATOM 1539 C CA . THR A 1 194 ? 48.199 14.535 45.491 1.00 19.95 191 THR A CA 1
ATOM 1540 C C . THR A 1 194 ? 48.238 13.700 44.221 1.00 20.39 191 THR A C 1
ATOM 1541 O O . THR A 1 194 ? 48.550 12.520 44.274 1.00 22.29 191 THR A O 1
ATOM 1545 N N . TYR A 1 195 ? 47.937 14.328 43.089 1.00 18.74 192 TYR A N 1
ATOM 1546 C CA . TYR A 1 195 ? 47.963 13.645 41.798 1.00 19.77 192 TYR A CA 1
ATOM 1547 C C . TYR A 1 195 ? 49.073 14.281 40.964 1.00 18.47 192 TYR A C 1
ATOM 1548 O O . TYR A 1 195 ? 48.964 15.438 40.552 1.00 17.45 192 TYR A O 1
ATOM 1557 N N . ARG A 1 196 ? 50.149 13.530 40.729 1.00 19.50 193 ARG A N 1
ATOM 1558 C CA . ARG A 1 196 ? 51.276 14.044 39.955 1.00 19.50 193 ARG A CA 1
ATOM 1559 C C . ARG A 1 196 ? 51.100 13.776 38.473 1.00 21.79 193 ARG A C 1
ATOM 1560 O O . ARG A 1 196 ? 50.624 12.705 38.097 1.00 21.28 193 ARG A O 1
ATOM 1568 N N . VAL A 1 197 ? 51.490 14.733 37.640 1.00 23.39 194 VAL A N 1
ATOM 1569 C CA . VAL A 1 197 ? 51.401 14.518 36.205 1.00 25.39 194 VAL A CA 1
ATOM 1570 C C . VAL A 1 197 ? 52.808 14.399 35.627 1.00 26.60 194 VAL A C 1
ATOM 1571 O O . VAL A 1 197 ? 53.000 13.795 34.577 1.00 27.64 194 VAL A O 1
ATOM 1575 N N . TYR A 1 198 ? 53.795 14.953 36.327 1.00 25.20 195 TYR A N 1
ATOM 1576 C CA . TYR A 1 198 ? 55.179 14.916 35.849 1.00 25.14 195 TYR A CA 1
ATOM 1577 C C . TYR A 1 198 ? 56.172 15.110 36.984 1.00 25.90 195 TYR A C 1
ATOM 1578 O O . TYR A 1 198 ? 55.990 15.994 37.827 1.00 24.72 195 TYR A O 1
ATOM 1587 N N . ASP A 1 199 ? 57.224 14.292 36.999 1.00 23.62 196 ASP A N 1
ATOM 1588 C CA . ASP A 1 199 ? 58.242 14.370 38.051 1.00 24.29 196 ASP A CA 1
ATOM 1589 C C . ASP A 1 199 ? 59.664 14.359 37.490 1.00 24.98 196 ASP A C 1
ATOM 1590 O O . ASP A 1 199 ? 60.591 13.846 38.126 1.00 26.49 196 ASP A O 1
ATOM 1595 N N . TYR A 1 200 ? 59.809 14.894 36.279 1.00 26.77 197 TYR A N 1
ATOM 1596 C CA . TYR A 1 200 ? 61.104 15.011 35.633 1.00 28.95 197 TYR A CA 1
ATOM 1597 C C . TYR A 1 200 ? 61.870 13.699 35.472 1.00 30.11 197 TYR A C 1
ATOM 1598 O O . TYR A 1 200 ? 63.097 13.708 35.374 1.00 32.75 197 TYR A O 1
ATOM 1607 N N . ASP A 1 201 ? 61.147 12.582 35.432 1.00 32.42 198 ASP A N 1
ATOM 1608 C CA . ASP A 1 201 ? 61.745 11.253 35.278 1.00 34.33 198 ASP A CA 1
ATOM 1609 C C . ASP A 1 201 ? 62.830 10.928 36.301 1.00 34.96 198 ASP A C 1
ATOM 1610 O O . ASP A 1 201 ? 63.820 10.250 35.981 1.00 34.55 198 ASP A O 1
ATOM 1615 N N . ARG A 1 202 ? 62.637 11.388 37.533 1.00 31.48 199 ARG A N 1
ATOM 1616 C CA . ARG A 1 202 ? 63.612 11.155 38.587 1.00 31.86 199 ARG A CA 1
ATOM 1617 C C . ARG A 1 202 ? 63.407 9.870 39.362 1.00 32.51 199 ARG A C 1
ATOM 1618 O O . ARG A 1 202 ? 62.304 9.345 39.426 1.00 33.91 199 ARG A O 1
ATOM 1626 N N . LEU A 1 203 ? 64.487 9.375 39.959 1.00 35.39 200 LEU A N 1
ATOM 1627 C CA . LEU A 1 203 ? 64.454 8.162 40.761 1.00 37.56 200 LEU A CA 1
ATOM 1628 C C . LEU A 1 203 ? 64.584 8.542 42.227 1.00 39.44 200 LEU A C 1
ATOM 1629 O O . LEU A 1 203 ? 65.267 9.514 42.562 1.00 38.68 200 LEU A O 1
ATOM 1634 N N . ASP A 1 204 ? 63.925 7.777 43.093 1.00 42.10 201 ASP A N 1
ATOM 1635 C CA . ASP A 1 204 ? 63.962 8.025 44.531 1.00 46.38 201 ASP A CA 1
ATOM 1636 C C . ASP A 1 204 ? 65.122 7.253 45.177 1.00 48.47 201 ASP A C 1
ATOM 1637 O O . ASP A 1 204 ? 65.852 6.531 44.491 1.00 47.96 201 ASP A O 1
ATOM 1642 N N . SER A 1 205 ? 65.294 7.417 46.488 1.00 50.77 202 SER A N 1
ATOM 1643 C CA . SER A 1 205 ? 66.370 6.745 47.222 1.00 53.31 202 SER A CA 1
ATOM 1644 C C . SER A 1 205 ? 66.412 5.238 47.017 1.00 54.15 202 SER A C 1
ATOM 1645 O O . SER A 1 205 ? 67.426 4.595 47.295 1.00 55.11 202 SER A O 1
ATOM 1648 N N . ASN A 1 206 ? 65.313 4.672 46.538 1.00 54.80 203 ASN A N 1
ATOM 1649 C CA . ASN A 1 206 ? 65.247 3.234 46.316 1.00 54.66 203 ASN A CA 1
ATOM 1650 C C . ASN A 1 206 ? 65.309 2.891 44.833 1.00 53.84 203 ASN A C 1
ATOM 1651 O O . ASN A 1 206 ? 64.859 1.819 44.413 1.00 54.81 203 ASN A O 1
ATOM 1656 N N . GLY A 1 207 ? 65.859 3.811 44.046 1.00 51.53 204 GLY A N 1
ATOM 1657 C CA . GLY A 1 207 ? 65.986 3.601 42.614 1.00 48.34 204 GLY A CA 1
ATOM 1658 C C . GLY A 1 207 ? 64.706 3.461 41.802 1.00 46.84 204 GLY A C 1
ATOM 1659 O O . GLY A 1 207 ? 64.767 3.091 40.627 1.00 47.41 204 GLY A O 1
ATOM 1660 N N . SER A 1 208 ? 63.549 3.755 42.398 1.00 44.04 205 SER A N 1
ATOM 1661 C CA . SER A 1 208 ? 62.280 3.635 41.675 1.00 40.54 205 SER A CA 1
ATOM 1662 C C . SER A 1 208 ? 61.650 4.996 41.398 1.00 36.81 205 SER A C 1
ATOM 1663 O O . SER A 1 208 ? 61.750 5.907 42.220 1.00 35.09 205 SER A O 1
ATOM 1666 N N . PRO A 1 209 ? 60.991 5.148 40.235 1.00 34.14 206 PRO A N 1
ATOM 1667 C CA . PRO A 1 209 ? 60.339 6.410 39.852 1.00 33.34 206 PRO A CA 1
ATOM 1668 C C . PRO A 1 209 ? 59.157 6.671 40.778 1.00 30.82 206 PRO A C 1
ATOM 1669 O O . PRO A 1 209 ? 58.561 5.728 41.289 1.00 31.43 206 PRO A O 1
ATOM 1673 N N . ARG A 1 210 ? 58.812 7.934 41.001 1.00 28.16 207 ARG A N 1
ATOM 1674 C CA . ARG A 1 210 ? 57.675 8.210 41.866 1.00 27.28 207 ARG A CA 1
ATOM 1675 C C . ARG A 1 210 ? 56.372 8.070 41.084 1.00 26.91 207 ARG A C 1
ATOM 1676 O O . ARG A 1 210 ? 56.330 8.314 39.875 1.00 26.74 207 ARG A O 1
ATOM 1684 N N . GLU A 1 211 ? 55.318 7.666 41.786 1.00 27.24 208 GLU A N 1
ATOM 1685 C CA . GLU A 1 211 ? 53.995 7.453 41.195 1.00 28.65 208 GLU A CA 1
ATOM 1686 C C . GLU A 1 211 ? 53.367 8.676 40.536 1.00 26.92 208 GLU A C 1
ATOM 1687 O O . GLU A 1 211 ? 53.398 9.769 41.090 1.00 25.76 208 GLU A O 1
ATOM 1693 N N . LEU A 1 212 ? 52.793 8.478 39.353 1.00 26.32 209 LEU A N 1
ATOM 1694 C CA . LEU A 1 212 ? 52.105 9.551 38.636 1.00 25.83 209 LEU A CA 1
ATOM 1695 C C . LEU A 1 212 ? 50.625 9.139 38.641 1.00 25.95 209 LEU A C 1
ATOM 1696 O O . LEU A 1 212 ? 50.311 7.951 38.735 1.00 27.02 209 LEU A O 1
ATOM 1701 N N . HIS A 1 213 ? 49.725 10.113 38.567 1.00 26.70 210 HIS A N 1
ATOM 1702 C CA . HIS A 1 213 ? 48.291 9.837 38.608 1.00 26.88 210 HIS A CA 1
ATOM 1703 C C . HIS A 1 213 ? 47.669 10.688 37.512 1.00 28.10 210 HIS A C 1
ATOM 1704 O O . HIS A 1 213 ? 46.930 11.630 37.794 1.00 25.87 210 HIS A O 1
ATOM 1711 N N . PHE A 1 214 ? 47.985 10.353 36.265 1.00 27.29 211 PHE A N 1
ATOM 1712 C CA . PHE A 1 214 ? 47.508 11.105 35.110 1.00 29.03 211 PHE A CA 1
ATOM 1713 C C . PHE A 1 214 ? 45.981 11.290 35.026 1.00 26.38 211 PHE A C 1
ATOM 1714 O O . PHE A 1 214 ? 45.499 12.415 34.943 1.00 26.12 211 PHE A O 1
ATOM 1722 N N . ALA A 1 215 ? 45.236 10.193 35.043 1.00 26.77 212 ALA A N 1
ATOM 1723 C CA . ALA A 1 215 ? 43.777 10.240 34.944 1.00 25.92 212 ALA A CA 1
ATOM 1724 C C . ALA A 1 215 ? 43.162 11.071 36.054 1.00 24.43 212 ALA A C 1
ATOM 1725 O O . ALA A 1 215 ? 42.369 11.982 35.805 1.00 22.27 212 ALA A O 1
ATOM 1727 N N . LYS A 1 216 ? 43.535 10.757 37.287 1.00 22.68 213 LYS A N 1
ATOM 1728 C CA . LYS A 1 216 ? 42.991 11.487 38.419 1.00 21.73 213 LYS A CA 1
ATOM 1729 C C . LYS A 1 216 ? 43.330 12.966 38.363 1.00 21.65 213 LYS A C 1
ATOM 1730 O O . LYS A 1 216 ? 42.499 13.801 38.706 1.00 21.12 213 LYS A O 1
ATOM 1736 N N . ALA A 1 217 ? 44.547 13.297 37.936 1.00 19.95 214 ALA A N 1
ATOM 1737 C CA . ALA A 1 217 ? 44.949 14.694 37.851 1.00 20.02 214 ALA A CA 1
ATOM 1738 C C . ALA A 1 217 ? 44.072 15.420 36.842 1.00 20.79 214 ALA A C 1
ATOM 1739 O O . ALA A 1 217 ? 43.595 16.533 37.080 1.00 20.58 214 ALA A O 1
ATOM 1741 N N . VAL A 1 218 ? 43.866 14.794 35.695 1.00 22.61 215 VAL A N 1
ATOM 1742 C CA . VAL A 1 218 ? 43.044 15.435 34.669 1.00 22.04 215 VAL A CA 1
ATOM 1743 C C . VAL A 1 218 ? 41.605 15.584 35.160 1.00 19.94 215 VAL A C 1
ATOM 1744 O O . VAL A 1 218 ? 40.966 16.619 34.949 1.00 23.08 215 VAL A O 1
ATOM 1748 N N . ASN A 1 219 ? 41.102 14.565 35.844 1.00 21.66 216 ASN A N 1
ATOM 1749 C CA . ASN A 1 219 ? 39.741 14.627 36.384 1.00 20.40 216 ASN A CA 1
ATOM 1750 C C . ASN A 1 219 ? 39.606 15.726 37.445 1.00 20.36 216 ASN A C 1
ATOM 1751 O O . ASN A 1 219 ? 38.594 16.421 37.508 1.00 19.09 216 ASN A O 1
ATOM 1756 N N . ALA A 1 220 ? 40.623 15.886 38.282 1.00 19.43 217 ALA A N 1
ATOM 1757 C CA . ALA A 1 220 ? 40.545 16.887 39.347 1.00 20.27 217 ALA A CA 1
ATOM 1758 C C . ALA A 1 220 ? 40.884 18.300 38.934 1.00 20.57 217 ALA A C 1
ATOM 1759 O O . ALA A 1 220 ? 40.514 19.271 39.616 1.00 19.94 217 ALA A O 1
ATOM 1761 N N . ALA A 1 221 ? 41.584 18.422 37.817 1.00 19.69 218 ALA A N 1
ATOM 1762 C CA . ALA A 1 221 ? 42.043 19.714 37.345 1.00 20.29 218 ALA A CA 1
ATOM 1763 C C . ALA A 1 221 ? 40.966 20.621 36.793 1.00 21.64 218 ALA A C 1
ATOM 1764 O O . ALA A 1 221 ? 40.079 20.191 36.064 1.00 22.53 218 ALA A O 1
ATOM 1766 N N . THR A 1 222 ? 41.067 21.892 37.152 1.00 21.17 219 THR A N 1
ATOM 1767 C CA . THR A 1 222 ? 40.150 22.906 36.683 1.00 21.15 219 THR A CA 1
ATOM 1768 C C . THR A 1 222 ? 40.611 23.341 35.294 1.00 21.83 219 THR A C 1
ATOM 1769 O O . THR A 1 222 ? 41.747 23.770 35.125 1.00 20.29 219 THR A O 1
ATOM 1773 N N . VAL A 1 223 ? 39.724 23.243 34.314 1.00 22.87 220 VAL A N 1
ATOM 1774 C CA . VAL A 1 223 ? 40.055 23.638 32.953 1.00 22.81 220 VAL A CA 1
ATOM 1775 C C . VAL A 1 223 ? 38.882 24.431 32.372 1.00 24.74 220 VAL A C 1
ATOM 1776 O O . VAL A 1 223 ? 37.752 23.963 32.414 1.00 24.50 220 VAL A O 1
ATOM 1780 N N . PRO A 1 224 ? 39.132 25.645 31.847 1.00 25.71 221 PRO A N 1
ATOM 1781 C CA . PRO A 1 224 ? 40.437 26.303 31.766 1.00 25.31 221 PRO A CA 1
ATOM 1782 C C . PRO A 1 224 ? 40.847 26.856 33.119 1.00 25.26 221 PRO A C 1
ATOM 1783 O O . PRO A 1 224 ? 40.045 26.909 34.045 1.00 22.15 221 PRO A O 1
ATOM 1787 N N . HIS A 1 225 ? 42.100 27.268 33.220 1.00 26.65 222 HIS A N 1
ATOM 1788 C CA . HIS A 1 225 ? 42.586 27.852 34.458 1.00 27.99 222 HIS A CA 1
ATOM 1789 C C . HIS A 1 225 ? 42.227 29.320 34.454 1.00 30.63 222 HIS A C 1
ATOM 1790 O O . HIS A 1 225 ? 42.379 29.997 33.439 1.00 30.39 222 HIS A O 1
ATOM 1797 N N . VAL A 1 226 ? 41.770 29.803 35.596 1.00 32.07 223 VAL A N 1
ATOM 1798 C CA . VAL A 1 226 ? 41.451 31.214 35.765 1.00 35.75 223 VAL A CA 1
ATOM 1799 C C . VAL A 1 226 ? 42.137 31.612 37.079 1.00 37.13 223 VAL A C 1
ATOM 1800 O O . VAL A 1 226 ? 41.939 30.953 38.100 1.00 35.57 223 VAL A O 1
ATOM 1804 N N . ASP A 1 227 ? 42.968 32.654 37.046 1.00 39.65 224 ASP A N 1
ATOM 1805 C CA . ASP A 1 227 ? 43.654 33.115 38.256 1.00 42.46 224 ASP A CA 1
ATOM 1806 C C . ASP A 1 227 ? 42.639 33.738 39.189 1.00 44.62 224 ASP A C 1
ATOM 1807 O O . ASP A 1 227 ? 41.876 34.618 38.778 1.00 45.61 224 ASP A O 1
ATOM 1812 N N . GLY A 1 228 ? 42.623 33.282 40.439 1.00 46.23 225 GLY A N 1
ATOM 1813 C CA . GLY A 1 228 ? 41.695 33.834 41.405 1.00 48.50 225 GLY A CA 1
ATOM 1814 C C . GLY A 1 228 ? 42.219 35.160 41.922 1.00 50.87 225 GLY A C 1
ATOM 1815 O O . GLY A 1 228 ? 43.332 35.574 41.587 1.00 50.78 225 GLY A O 1
ATOM 1816 N N . TYR A 1 229 ? 41.428 35.847 42.733 1.00 52.65 226 TYR A N 1
ATOM 1817 C CA . TYR A 1 229 ? 41.896 37.111 43.264 1.00 54.76 226 TYR A CA 1
ATOM 1818 C C . TYR A 1 229 ? 41.727 37.220 44.767 1.00 54.15 226 TYR A C 1
ATOM 1819 O O . TYR A 1 229 ? 40.654 36.942 45.305 1.00 54.63 226 TYR A O 1
ATOM 1828 N N . ILE A 1 230 ? 42.796 37.624 45.443 1.00 53.25 227 ILE A N 1
ATOM 1829 C CA . ILE A 1 230 ? 42.759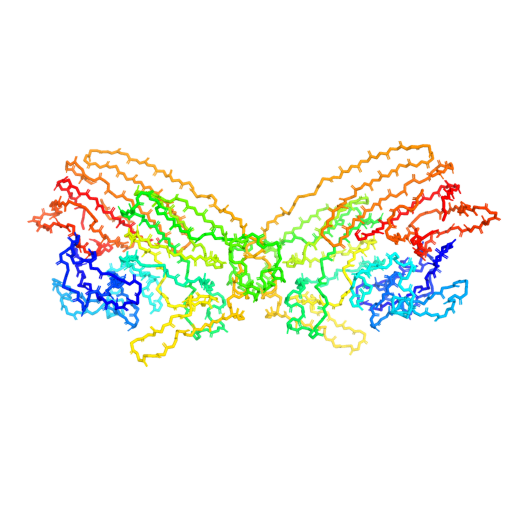 37.805 46.888 1.00 52.26 227 ILE A CA 1
ATOM 1830 C C . ILE A 1 230 ? 43.272 39.203 47.208 1.00 49.60 227 ILE A C 1
ATOM 1831 O O . ILE A 1 230 ? 44.197 39.702 46.572 1.00 48.90 227 ILE A O 1
ATOM 1836 N N . ASP A 1 231 ? 42.657 39.837 48.192 1.00 48.22 228 ASP A N 1
ATOM 1837 C CA . ASP A 1 231 ? 43.069 41.172 48.586 1.00 46.20 228 ASP A CA 1
ATOM 1838 C C . ASP A 1 231 ? 43.733 41.097 49.951 1.00 42.05 228 ASP A C 1
ATOM 1839 O O . ASP A 1 231 ? 43.169 40.551 50.893 1.00 42.80 228 ASP A O 1
ATOM 1844 N N . GLU A 1 232 ? 44.943 41.626 50.048 1.00 38.24 229 GLU A N 1
ATOM 1845 C CA . GLU A 1 232 ? 45.657 41.614 51.315 1.00 34.37 229 GLU A CA 1
ATOM 1846 C C . GLU A 1 232 ? 45.395 42.934 52.035 1.00 32.87 229 GLU A C 1
ATOM 1847 O O . GLU A 1 232 ? 45.025 43.930 51.406 1.00 31.92 229 GLU A O 1
ATOM 1853 N N . SER A 1 233 ? 45.563 42.914 53.356 1.00 28.04 230 SER A N 1
ATOM 1854 C CA . SER A 1 233 ? 45.379 44.084 54.211 1.00 25.92 230 SER A CA 1
ATOM 1855 C C . SER A 1 233 ? 46.491 44.094 55.241 1.00 23.84 230 SER A C 1
ATOM 1856 O O . SER A 1 233 ? 46.973 43.034 55.655 1.00 23.50 230 SER A O 1
ATOM 1859 N N . THR A 1 234 ? 46.908 45.283 55.664 1.00 21.32 231 THR A N 1
ATOM 1860 C CA . THR A 1 234 ? 47.930 45.363 56.706 1.00 20.65 231 THR A CA 1
ATOM 1861 C C . THR A 1 234 ? 47.524 46.396 57.738 1.00 22.70 231 THR A C 1
ATOM 1862 O O . THR A 1 234 ? 47.004 47.455 57.387 1.00 16.94 231 THR A O 1
ATOM 1866 N N . GLU A 1 235 ? 47.719 46.088 59.014 1.00 19.50 232 GLU A N 1
ATOM 1867 C CA . GLU A 1 235 ? 47.403 47.080 60.018 1.00 25.28 232 GLU A CA 1
ATOM 1868 C C . GLU A 1 235 ? 48.459 47.002 61.089 1.00 25.56 232 GLU A C 1
ATOM 1869 O O . GLU A 1 235 ? 49.073 45.948 61.285 1.00 23.49 232 GLU A O 1
ATOM 1875 N N . SER A 1 236 ? 48.714 48.119 61.757 1.00 24.97 233 SER A N 1
ATOM 1876 C CA . SER A 1 236 ? 49.737 48.124 62.785 1.00 28.37 233 SER A CA 1
ATOM 1877 C C . SER A 1 236 ? 49.272 48.719 64.084 1.00 28.98 233 SER A C 1
ATOM 1878 O O . SER A 1 236 ? 48.485 49.669 64.101 1.00 31.04 233 SER A O 1
ATOM 1881 N N A ARG A 1 237 ? 49.764 48.163 65.185 0.50 28.61 234 ARG A N 1
ATOM 1882 N N B ARG A 1 237 ? 49.752 48.123 65.171 0.50 28.81 234 ARG A N 1
ATOM 1883 C CA A ARG A 1 237 ? 49.467 48.705 66.499 0.50 27.80 234 ARG A CA 1
ATOM 1884 C CA B ARG A 1 237 ? 49.426 48.540 66.523 0.50 28.25 234 ARG A CA 1
ATOM 1885 C C A ARG A 1 237 ? 50.790 48.695 67.242 0.51 26.98 234 ARG A C 1
ATOM 1886 C C B ARG A 1 237 ? 50.766 48.576 67.268 0.49 27.27 234 ARG A C 1
ATOM 1887 O O A ARG A 1 237 ? 51.837 48.426 66.645 0.49 27.19 234 ARG A O 1
ATOM 1888 O O B ARG A 1 237 ? 51.805 48.248 66.687 0.51 27.17 234 ARG A O 1
ATOM 1903 N N . LYS A 1 238 ? 50.767 48.978 68.536 1.00 26.69 235 LYS A N 1
ATOM 1904 C CA . LYS A 1 238 ? 52.013 49.013 69.288 1.00 26.07 235 LYS A CA 1
ATOM 1905 C C . LYS A 1 238 ? 52.728 47.669 69.207 1.00 24.89 235 LYS A C 1
ATOM 1906 O O . LYS A 1 238 ? 52.116 46.621 69.429 1.00 22.79 235 LYS A O 1
ATOM 1912 N N . GLY A 1 239 ? 54.012 47.719 68.867 1.00 22.76 236 GLY A N 1
ATOM 1913 C CA . GLY A 1 239 ? 54.835 46.521 68.782 1.00 24.40 236 GLY A CA 1
ATOM 1914 C C . GLY A 1 239 ? 54.554 45.509 67.676 1.00 22.35 236 GLY A C 1
ATOM 1915 O O . GLY A 1 239 ? 55.285 44.531 67.565 1.00 20.61 236 GLY A O 1
ATOM 1916 N N . ILE A 1 240 ? 53.558 45.743 66.828 1.00 20.27 237 ILE A N 1
ATOM 1917 C CA . ILE A 1 240 ? 53.255 44.741 65.790 1.00 19.43 237 ILE A CA 1
ATOM 1918 C C . ILE A 1 240 ? 52.565 45.224 64.517 1.00 19.15 237 ILE A C 1
ATOM 1919 O O . ILE A 1 240 ? 51.727 46.128 64.548 1.00 20.81 237 ILE A O 1
ATOM 1924 N N . THR A 1 241 ? 52.964 44.640 63.388 1.00 19.27 238 THR A N 1
ATOM 1925 C CA . THR A 1 241 ? 52.308 44.918 62.116 1.00 18.57 238 THR A CA 1
ATOM 1926 C C . THR A 1 241 ? 51.698 43.571 61.706 1.00 17.40 238 THR A C 1
ATOM 1927 O O . THR A 1 241 ? 52.392 42.564 61.717 1.00 19.62 238 THR A O 1
ATOM 1931 N N . ILE A 1 242 ? 50.409 43.553 61.374 1.00 16.23 239 ILE A N 1
ATOM 1932 C CA . ILE A 1 242 ? 49.741 42.313 60.983 1.00 14.87 239 ILE A CA 1
ATOM 1933 C C . ILE A 1 242 ? 49.317 42.372 59.535 1.00 17.51 239 ILE A C 1
ATOM 1934 O O . ILE A 1 242 ? 48.598 43.296 59.138 1.00 18.67 239 ILE A O 1
ATOM 1939 N N . LYS A 1 243 ? 49.781 41.418 58.739 1.00 14.10 240 LYS A N 1
ATOM 1940 C CA . LYS A 1 243 ? 49.350 41.370 57.343 1.00 14.87 240 LYS A CA 1
ATOM 1941 C C . LYS A 1 243 ? 48.371 40.218 57.265 1.00 18.40 240 LYS A C 1
ATOM 1942 O O . LYS A 1 243 ? 48.656 39.121 57.797 1.00 16.20 240 LYS A O 1
ATOM 1948 N N . THR A 1 244 ? 47.215 40.485 56.654 1.00 16.35 241 THR A N 1
ATOM 1949 C CA . THR A 1 244 ? 46.158 39.497 56.439 1.00 18.50 241 THR A CA 1
ATOM 1950 C C . THR A 1 244 ? 46.322 39.076 54.979 1.00 19.80 241 THR A C 1
ATOM 1951 O O . THR A 1 244 ? 46.112 39.883 54.061 1.00 20.56 241 THR A O 1
ATOM 1955 N N . PHE A 1 245 ? 46.735 37.827 54.759 1.00 19.15 242 PHE A N 1
ATOM 1956 C CA . PHE A 1 245 ? 46.956 37.342 53.396 1.00 17.61 242 PHE A CA 1
ATOM 1957 C C . PHE A 1 245 ? 45.686 36.843 52.738 1.00 19.73 242 PHE A C 1
ATOM 1958 O O . PHE A 1 245 ? 45.482 37.031 51.538 1.00 20.25 242 PHE A O 1
ATOM 1966 N N . VAL A 1 246 ? 44.841 36.183 53.521 1.00 17.54 243 VAL A N 1
ATOM 1967 C CA . VAL A 1 246 ? 43.616 35.638 52.987 1.00 18.43 243 VAL A CA 1
ATOM 1968 C C . VAL A 1 246 ? 42.677 35.239 54.110 1.00 18.56 243 VAL A C 1
ATOM 1969 O O . VAL A 1 246 ? 43.100 34.919 55.237 1.00 16.42 243 VAL A O 1
ATOM 1973 N N . GLN A 1 247 ? 41.391 35.307 53.800 1.00 17.95 244 GLN A N 1
ATOM 1974 C CA . GLN A 1 247 ? 40.348 34.910 54.722 1.00 20.32 244 GLN A CA 1
ATOM 1975 C C . GLN A 1 247 ? 39.428 34.095 53.841 1.00 22.68 244 GLN A C 1
ATOM 1976 O O . GLN A 1 247 ? 38.447 34.604 53.290 1.00 23.84 244 GLN A O 1
ATOM 1982 N N . GLY A 1 248 ? 39.765 32.817 53.695 1.00 21.89 245 GLY A N 1
ATOM 1983 C CA . GLY A 1 248 ? 39.006 31.950 52.812 1.00 23.30 245 GLY A CA 1
ATOM 1984 C C . GLY A 1 248 ? 38.067 30.951 53.450 1.00 22.72 245 GLY A C 1
ATOM 1985 O O . GLY A 1 248 ? 37.883 30.926 54.662 1.00 19.82 245 GLY A O 1
ATOM 1986 N N . GLU A 1 249 ? 37.477 30.107 52.609 1.00 22.22 246 GLU A N 1
ATOM 1987 C CA . GLU A 1 249 ? 36.534 29.104 53.091 1.00 24.32 246 GLU A CA 1
ATOM 1988 C C . GLU A 1 249 ? 37.195 28.067 53.980 1.00 21.70 246 GLU A C 1
ATOM 1989 O O . GLU A 1 249 ? 36.556 27.523 54.871 1.00 19.90 246 GLU A O 1
ATOM 1995 N N . TYR A 1 250 ? 38.470 27.787 53.740 1.00 19.00 247 TYR A N 1
ATOM 1996 C CA . TYR A 1 250 ? 39.157 26.750 54.497 1.00 20.13 247 TYR A CA 1
ATOM 1997 C C . TYR A 1 250 ? 40.096 27.245 55.578 1.00 19.60 247 TYR A C 1
ATOM 1998 O O . TYR A 1 250 ? 40.390 26.509 56.511 1.00 20.59 247 TYR A O 1
ATOM 2007 N N . PHE A 1 251 ? 40.564 28.483 55.451 1.00 16.75 248 PHE A N 1
ATOM 2008 C CA . PHE A 1 251 ? 41.481 29.062 56.432 1.00 14.94 248 PHE A CA 1
ATOM 2009 C C . PHE A 1 251 ? 41.732 30.533 56.164 1.00 15.03 248 PHE A C 1
ATOM 2010 O O . PHE A 1 251 ? 41.419 31.041 55.087 1.00 14.88 248 PHE A O 1
ATOM 2018 N N . SER A 1 252 ? 42.287 31.203 57.168 1.00 13.19 249 SER A N 1
ATOM 2019 C CA . SER A 1 252 ? 42.670 32.621 57.099 1.00 13.08 249 SER A CA 1
ATOM 2020 C C . SER A 1 252 ? 44.135 32.562 57.542 1.00 14.68 249 SER A C 1
ATOM 2021 O O . SER A 1 252 ? 44.468 31.865 58.523 1.00 14.31 249 SER A O 1
ATOM 2024 N N . VAL A 1 253 ? 45.000 33.282 56.840 1.00 12.17 250 VAL A N 1
ATOM 2025 C CA . VAL A 1 253 ? 46.423 33.263 57.153 1.00 13.41 250 VAL A CA 1
ATOM 2026 C C . VAL A 1 253 ? 46.942 34.678 57.299 1.00 14.49 250 VAL A C 1
ATOM 2027 O O . VAL A 1 253 ? 46.552 35.553 56.523 1.00 15.39 250 VAL A O 1
ATOM 2031 N N . TYR A 1 254 ? 47.840 34.874 58.266 1.00 12.82 251 TYR A N 1
ATOM 2032 C CA . TYR A 1 254 ? 48.380 36.197 58.587 1.00 14.71 251 TYR A CA 1
ATOM 2033 C C . TYR A 1 254 ? 49.860 36.161 58.924 1.00 14.49 251 TYR A C 1
ATOM 2034 O O . TYR A 1 254 ? 50.411 35.118 59.252 1.00 13.85 251 TYR A O 1
ATOM 2043 N N . LYS A 1 255 ? 50.493 37.331 58.872 1.00 14.76 252 LYS A N 1
ATOM 2044 C CA . LYS A 1 255 ? 51.885 37.435 59.268 1.00 14.07 252 LYS A CA 1
ATOM 2045 C C . LYS A 1 255 ? 51.926 38.447 60.413 1.00 14.07 252 LYS A C 1
ATOM 2046 O O . LYS A 1 255 ? 51.305 39.517 60.327 1.00 16.41 252 LYS A O 1
ATOM 2052 N N . TRP A 1 256 ? 52.580 38.078 61.511 1.00 13.43 253 TRP A N 1
ATOM 2053 C CA . TRP A 1 256 ? 52.746 38.986 62.636 1.00 15.81 253 TRP A CA 1
ATOM 2054 C C . TRP A 1 256 ? 54.216 39.378 62.643 1.00 16.32 253 TRP A C 1
ATOM 2055 O O . TRP A 1 256 ? 55.095 38.529 62.777 1.00 17.56 253 TRP A O 1
ATOM 2066 N N A ASP A 1 257 ? 54.492 40.665 62.478 0.50 16.99 254 ASP A N 1
ATOM 2067 N N B ASP A 1 257 ? 54.466 40.675 62.496 0.50 17.01 254 ASP A N 1
ATOM 2068 C CA A ASP A 1 257 ? 55.868 41.140 62.521 0.51 18.94 254 ASP A CA 1
ATOM 2069 C CA B ASP A 1 257 ? 55.816 41.225 62.494 0.49 18.96 254 ASP A CA 1
ATOM 2070 C C A ASP A 1 257 ? 55.966 41.949 63.804 0.50 18.56 254 ASP A C 1
ATOM 2071 C C B ASP A 1 257 ? 55.934 41.963 63.830 0.50 18.56 254 ASP A C 1
ATOM 2072 O O A ASP A 1 257 ? 55.447 43.054 63.901 0.49 19.33 254 ASP A O 1
ATOM 2073 O O B ASP A 1 257 ? 55.391 43.050 63.987 0.51 19.32 254 ASP A O 1
ATOM 2082 N N . ILE A 1 258 ? 56.631 41.369 64.791 1.00 17.30 255 ILE A N 1
ATOM 2083 C CA . ILE A 1 258 ? 56.765 41.972 66.100 1.00 18.24 255 ILE A CA 1
ATOM 2084 C C . ILE A 1 258 ? 58.115 42.611 66.366 1.00 19.60 255 ILE A C 1
ATOM 2085 O O . ILE A 1 258 ? 59.168 42.048 66.016 1.00 18.38 255 ILE A O 1
ATOM 2090 N N . ASN A 1 259 ? 58.059 43.794 66.976 1.00 22.66 256 ASN A N 1
ATOM 2091 C CA . ASN A 1 259 ? 59.232 44.597 67.336 1.00 26.55 256 ASN A CA 1
ATOM 2092 C C . ASN A 1 259 ? 58.829 45.412 68.560 1.00 27.46 256 ASN A C 1
ATOM 2093 O O . ASN A 1 259 ? 58.018 46.335 68.457 1.00 28.47 256 ASN A O 1
ATOM 2098 N N . GLY A 1 260 ? 59.401 45.063 69.706 1.00 27.64 257 GLY A N 1
ATOM 2099 C CA . GLY A 1 260 ? 59.081 45.744 70.945 1.00 30.07 257 GLY A CA 1
ATOM 2100 C C . GLY A 1 260 ? 58.189 44.811 71.735 1.00 29.85 257 GLY A C 1
ATOM 2101 O O . GLY A 1 260 ? 58.522 43.648 71.916 1.00 29.89 257 GLY A O 1
ATOM 2102 N N . GLU A 1 261 ? 57.056 45.310 72.205 1.00 29.57 258 GLU A N 1
ATOM 2103 C CA . GLU A 1 261 ? 56.128 44.468 72.946 1.00 30.49 258 GLU A CA 1
ATOM 2104 C C . GLU A 1 261 ? 54.747 44.691 72.346 1.00 30.40 258 GLU A C 1
ATOM 2105 O O . GLU A 1 261 ? 54.283 45.836 72.232 1.00 31.16 258 GLU A O 1
ATOM 2111 N N . ALA A 1 262 ? 54.107 43.598 71.938 1.00 25.74 259 ALA A N 1
ATOM 2112 C CA . ALA A 1 262 ? 52.777 43.663 71.342 1.00 25.85 259 ALA A CA 1
ATOM 2113 C C . ALA A 1 262 ? 51.749 43.056 72.299 1.00 26.79 259 ALA A C 1
ATOM 2114 O O . ALA A 1 262 ? 52.040 42.079 73.004 1.00 26.05 259 ALA A O 1
ATOM 2116 N N . GLU A 1 263 ? 50.566 43.660 72.343 1.00 24.89 260 GLU A N 1
ATOM 2117 C CA . GLU A 1 263 ? 49.484 43.163 73.187 1.00 28.67 260 GLU A CA 1
ATOM 2118 C C . GLU A 1 263 ? 48.520 42.407 72.284 1.00 27.11 260 GLU A C 1
ATOM 2119 O O . GLU A 1 263 ? 48.044 42.950 71.278 1.00 28.39 260 GLU A O 1
ATOM 2133 N N . ALA A 1 265 ? 45.247 39.233 71.819 1.00 27.43 262 ALA A N 1
ATOM 2134 C CA . ALA A 1 265 ? 44.047 38.583 72.319 1.00 25.38 262 ALA A CA 1
ATOM 2135 C C . ALA A 1 265 ? 43.884 37.389 71.387 1.00 25.74 262 ALA A C 1
ATOM 2136 O O . ALA A 1 265 ? 44.322 37.436 70.232 1.00 25.76 262 ALA A O 1
ATOM 2138 N N . GLN A 1 266 ? 43.289 36.319 71.895 1.00 22.80 263 GLN A N 1
ATOM 2139 C CA . GLN A 1 266 ? 43.055 35.120 71.102 1.00 23.33 263 GLN A CA 1
ATOM 2140 C C . GLN A 1 266 ? 41.542 35.057 71.031 1.00 23.38 263 GLN A C 1
ATOM 2141 O O . GLN A 1 266 ? 40.901 34.521 71.928 1.00 23.56 263 GLN A O 1
ATOM 2147 N N . ASP A 1 267 ? 40.959 35.628 69.988 1.00 22.81 264 ASP A N 1
ATOM 2148 C CA . ASP A 1 267 ? 39.499 35.626 69.913 1.00 26.17 264 ASP A CA 1
ATOM 2149 C C . ASP A 1 267 ? 38.916 34.643 68.916 1.00 25.07 264 ASP A C 1
ATOM 2150 O O . ASP A 1 267 ? 37.734 34.719 68.608 1.00 25.91 264 ASP A O 1
ATOM 2155 N N . GLU A 1 268 ? 39.737 33.727 68.405 1.00 20.38 265 GLU A N 1
ATOM 2156 C CA . GLU A 1 268 ? 39.243 32.732 67.455 1.00 18.72 265 GLU A CA 1
ATOM 2157 C C . GLU A 1 268 ? 39.042 31.403 68.179 1.00 17.68 265 GLU A C 1
ATOM 2158 O O . GLU A 1 268 ? 39.278 31.295 69.385 1.00 16.54 265 GLU A O 1
ATOM 2164 N N . SER A 1 269 ? 38.624 30.383 67.441 1.00 17.03 266 SER A N 1
ATOM 2165 C CA . SER A 1 269 ? 38.433 29.065 68.050 1.00 17.85 266 SER A CA 1
ATOM 2166 C C . SER A 1 269 ? 39.775 28.526 68.551 1.00 16.71 266 SER A C 1
ATOM 2167 O O . SER A 1 269 ? 39.839 27.814 69.545 1.00 18.27 266 SER A O 1
ATOM 2170 N N . PHE A 1 270 ? 40.834 28.839 67.815 1.00 15.40 267 PHE A N 1
ATOM 2171 C CA . PHE A 1 270 ? 42.209 28.495 68.187 1.00 14.45 267 PHE A CA 1
ATOM 2172 C C . PHE A 1 270 ? 43.111 29.117 67.127 1.00 13.38 267 PHE A C 1
ATOM 2173 O O . PHE A 1 270 ? 42.654 29.401 66.016 1.00 14.39 267 PHE A O 1
ATOM 2181 N N . LEU A 1 271 ? 44.375 29.356 67.464 1.00 14.11 268 LEU A N 1
ATOM 2182 C CA . LEU A 1 271 ? 45.311 29.935 66.491 1.00 13.38 268 LEU A CA 1
ATOM 2183 C C . LEU A 1 271 ? 46.478 28.993 66.297 1.00 13.06 268 LEU A C 1
ATOM 2184 O O . LEU A 1 271 ? 47.022 28.487 67.277 1.00 14.66 268 LEU A O 1
ATOM 2189 N N . ILE A 1 272 ? 46.838 28.757 65.042 1.00 11.98 269 ILE A N 1
ATOM 2190 C CA . ILE A 1 272 ? 47.973 27.919 64.666 1.00 11.91 269 ILE A CA 1
ATOM 2191 C C . ILE A 1 272 ? 49.116 28.910 64.415 1.00 12.92 269 ILE A C 1
ATOM 2192 O O . ILE A 1 272 ? 48.979 29.791 63.556 1.00 14.69 269 ILE A O 1
ATOM 2197 N N . CYS A 1 273 ? 50.247 28.731 65.109 1.00 11.16 270 CYS A N 1
ATOM 2198 C CA . CYS A 1 273 ? 51.370 29.662 65.025 1.00 12.33 270 CYS A CA 1
ATOM 2199 C C . CYS A 1 273 ? 52.724 29.021 64.728 1.00 12.06 270 CYS A C 1
ATOM 2200 O O . CYS A 1 273 ? 53.071 27.999 65.336 1.00 12.28 270 CYS A O 1
ATOM 2203 N N . SER A 1 274 ? 53.478 29.644 63.813 1.00 11.96 271 SER A N 1
ATOM 2204 C CA . SER A 1 274 ? 54.828 29.202 63.415 1.00 12.42 271 SER A CA 1
ATOM 2205 C C . SER A 1 274 ? 55.785 30.397 63.503 1.00 13.56 271 SER A C 1
ATOM 2206 O O . SER A 1 274 ? 55.546 31.457 62.892 1.00 12.79 271 SER A O 1
ATOM 2209 N N . VAL A 1 275 ? 56.852 30.259 64.282 1.00 13.32 272 VAL A N 1
ATOM 2210 C CA . VAL A 1 275 ? 57.827 31.355 64.398 1.00 13.34 272 VAL A CA 1
ATOM 2211 C C . VAL A 1 275 ? 58.849 31.160 63.288 1.00 13.25 272 VAL A C 1
ATOM 2212 O O . VAL A 1 275 ? 59.647 30.232 63.329 1.00 14.15 272 VAL A O 1
ATOM 2216 N N . ILE A 1 276 ? 58.831 32.037 62.288 1.00 12.03 273 ILE A N 1
ATOM 2217 C CA . ILE A 1 276 ? 59.725 31.865 61.167 1.00 14.02 273 ILE A CA 1
ATOM 2218 C C . ILE A 1 276 ? 60.994 32.681 61.212 1.00 13.44 273 ILE A C 1
ATOM 2219 O O . ILE A 1 276 ? 6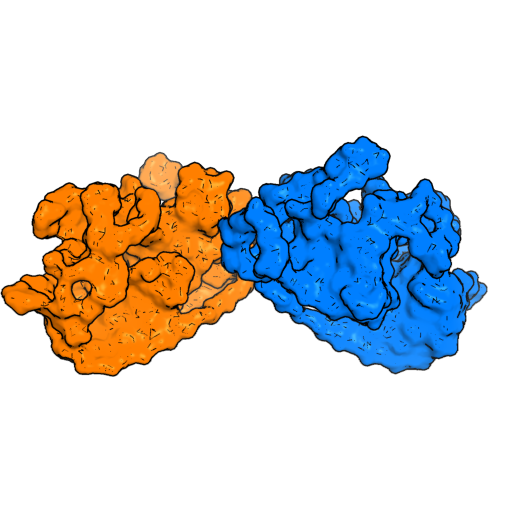1.899 32.455 60.413 1.00 16.36 273 ILE A O 1
ATOM 2224 N N A GLU A 1 277 ? 61.062 33.632 62.138 0.51 15.44 274 GLU A N 1
ATOM 2225 N N B GLU A 1 277 ? 61.080 33.601 62.164 0.49 15.23 274 GLU A N 1
ATOM 2226 C CA A GLU A 1 277 ? 62.247 34.477 62.292 0.49 15.93 274 GLU A CA 1
ATOM 2227 C CA B GLU A 1 277 ? 62.284 34.404 62.326 0.51 15.31 274 GLU A CA 1
ATOM 2228 C C A GLU A 1 277 ? 62.367 35.007 63.720 0.50 15.73 274 GLU A C 1
ATOM 2229 C C B GLU A 1 277 ? 62.373 34.979 63.729 0.50 15.29 274 GLU A C 1
ATOM 2230 O O A GLU A 1 277 ? 61.362 35.241 64.387 0.50 15.92 274 GLU A O 1
ATOM 2231 O O B GLU A 1 277 ? 61.360 35.224 64.382 0.50 15.42 274 GLU A O 1
ATOM 2242 N N . GLY A 1 278 ? 63.600 35.202 64.173 1.00 17.80 275 GLY A N 1
ATOM 2243 C CA . GLY A 1 278 ? 63.823 35.771 65.489 1.00 17.70 275 GLY A CA 1
ATOM 2244 C C . GLY A 1 278 ? 63.465 34.965 66.711 1.00 18.06 275 GLY A C 1
ATOM 2245 O O . GLY A 1 278 ? 63.483 33.741 66.708 1.00 16.63 275 GLY A O 1
ATOM 2246 N N . SER A 1 279 ? 63.173 35.697 67.776 1.00 17.56 276 SER A N 1
ATOM 2247 C CA . SER A 1 279 ? 62.829 35.120 69.053 1.00 18.02 276 SER A CA 1
ATOM 2248 C C . SER A 1 279 ? 62.065 36.148 69.861 1.00 19.11 276 SER A C 1
ATOM 2249 O O . SER A 1 279 ? 62.028 37.335 69.519 1.00 18.85 276 SER A O 1
ATOM 2252 N N . GLY A 1 280 ? 61.449 35.687 70.936 1.00 19.22 277 GLY A N 1
ATOM 2253 C CA . GLY A 1 280 ? 60.693 36.588 71.775 1.00 19.11 277 GLY A CA 1
ATOM 2254 C C . GLY A 1 280 ? 60.163 35.890 73.006 1.00 19.01 277 GLY A C 1
ATOM 2255 O O . GLY A 1 280 ? 60.349 34.679 73.193 1.00 21.76 277 GLY A O 1
ATOM 2256 N N . LEU A 1 281 ? 59.475 36.658 73.831 1.00 19.47 278 LEU A N 1
ATOM 2257 C CA . LEU A 1 281 ? 58.936 36.142 75.070 1.00 20.88 278 LEU A CA 1
ATOM 2258 C C . LEU A 1 281 ? 57.416 36.341 75.098 1.00 20.39 278 LEU A C 1
ATOM 2259 O O . LEU A 1 281 ? 56.908 37.460 74.970 1.00 20.30 278 LEU A O 1
ATOM 2264 N N . LEU A 1 282 ? 56.689 35.234 75.246 1.00 20.49 279 LEU A N 1
ATOM 2265 C CA . LEU A 1 282 ? 55.235 35.308 75.319 1.00 19.06 279 LEU A CA 1
ATOM 2266 C C . LEU A 1 282 ? 54.871 35.318 76.807 1.00 21.04 279 LEU A C 1
ATOM 2267 O O . LEU A 1 282 ? 55.286 34.436 77.574 1.00 22.60 279 LEU A O 1
ATOM 2272 N N . LYS A 1 283 ? 54.105 36.323 77.217 1.00 20.74 280 LYS A N 1
ATOM 2273 C CA . LYS A 1 283 ? 53.706 36.429 78.615 1.00 22.18 280 LYS A CA 1
ATOM 2274 C C . LYS A 1 283 ? 52.196 36.503 78.735 1.00 22.95 280 LYS A C 1
ATOM 2275 O O . LYS A 1 283 ? 51.533 37.169 77.944 1.00 22.21 280 LYS A O 1
ATOM 2281 N N . TYR A 1 284 ? 51.651 35.793 79.712 1.00 23.08 281 TYR A N 1
ATOM 2282 C CA . TYR A 1 284 ? 50.208 35.811 79.951 1.00 26.62 281 TYR A CA 1
ATOM 2283 C C . TYR A 1 284 ? 49.989 35.464 81.417 1.00 27.87 281 TYR A C 1
ATOM 2284 O O . TYR A 1 284 ? 50.625 34.545 81.960 1.00 25.76 281 TYR A O 1
ATOM 2293 N N . GLU A 1 285 ? 49.088 36.210 82.049 1.00 32.12 282 GLU A N 1
ATOM 2294 C CA . GLU A 1 285 ? 48.815 36.040 83.466 1.00 36.39 282 GLU A CA 1
ATOM 2295 C C . GLU A 1 285 ? 50.182 36.076 84.156 1.00 36.94 282 GLU A C 1
ATOM 2296 O O . GLU A 1 285 ? 50.983 36.960 83.855 1.00 38.52 282 GLU A O 1
ATOM 2302 N N . ASP A 1 286 ? 50.474 35.144 85.054 1.00 38.07 283 ASP A N 1
ATOM 2303 C CA . ASP A 1 286 ? 51.775 35.169 85.719 1.00 39.28 283 ASP A CA 1
ATOM 2304 C C . ASP A 1 286 ? 52.777 34.209 85.087 1.00 37.92 283 ASP A C 1
ATOM 2305 O O . ASP A 1 286 ? 53.779 33.850 85.714 1.00 38.31 283 ASP A O 1
ATOM 2310 N N . LYS A 1 287 ? 52.519 33.801 83.848 1.00 34.78 284 LYS A N 1
ATOM 2311 C CA . LYS A 1 287 ? 53.396 32.854 83.171 1.00 31.91 284 LYS A CA 1
ATOM 2312 C C . LYS A 1 287 ? 54.243 33.468 82.053 1.00 29.67 284 LYS A C 1
ATOM 2313 O O . LYS A 1 287 ? 53.921 34.526 81.514 1.00 26.65 284 LYS A O 1
ATOM 2319 N N . THR A 1 288 ? 55.343 32.798 81.730 1.00 29.98 285 THR A N 1
ATOM 2320 C CA . THR A 1 288 ? 56.264 33.254 80.691 1.00 30.34 285 THR A CA 1
ATOM 2321 C C . THR A 1 288 ? 56.591 32.058 79.812 1.00 29.48 285 THR A C 1
ATOM 2322 O O . THR A 1 288 ? 56.760 30.944 80.313 1.00 29.62 285 THR A O 1
ATOM 2326 N N A CYS A 1 289 ? 56.637 32.286 78.494 0.49 28.22 286 CYS A N 1
ATOM 2327 N N B CYS A 1 289 ? 56.690 32.294 78.511 0.51 28.31 286 CYS A N 1
ATOM 2328 C CA A CYS A 1 289 ? 56.937 31.242 77.502 0.49 26.33 286 CYS A CA 1
ATOM 2329 C CA B CYS A 1 289 ? 57.001 31.225 77.584 0.51 26.40 286 CYS A CA 1
ATOM 2330 C C A CYS A 1 289 ? 57.925 31.752 76.447 0.51 23.80 286 CYS A C 1
ATOM 2331 C C B CYS A 1 289 ? 57.929 31.759 76.500 0.49 23.92 286 CYS A C 1
ATOM 2332 O O A CYS A 1 289 ? 57.562 32.570 75.605 0.50 22.01 286 CYS A O 1
ATOM 2333 O O B CYS A 1 289 ? 57.536 32.594 75.691 0.50 21.79 286 CYS A O 1
ATOM 2338 N N . PRO A 1 290 ? 59.182 31.279 76.477 1.00 23.21 287 PRO A N 1
ATOM 2339 C CA . PRO A 1 290 ? 60.149 31.741 75.475 1.00 21.81 287 PRO A CA 1
ATOM 2340 C C . PRO A 1 290 ? 59.776 31.215 74.088 1.00 21.59 287 PRO A C 1
ATOM 2341 O O . PRO A 1 290 ? 59.354 30.069 73.973 1.00 19.96 287 PRO A O 1
ATOM 2345 N N . LEU A 1 291 ? 59.929 32.047 73.056 1.00 17.30 288 LEU A N 1
ATOM 2346 C CA . LEU A 1 291 ? 59.636 31.661 71.674 1.00 16.10 288 LEU A CA 1
ATOM 2347 C C . LEU A 1 291 ? 60.899 31.821 70.841 1.00 16.14 288 LEU A C 1
ATOM 2348 O O . LEU A 1 291 ? 61.680 32.734 71.072 1.00 15.89 288 LEU A O 1
ATOM 2353 N N . LYS A 1 292 ? 61.088 30.953 69.856 1.00 14.85 289 LYS A N 1
ATOM 2354 C CA . LYS A 1 292 ? 62.268 31.054 68.991 1.00 16.49 289 LYS A CA 1
ATOM 2355 C C . LYS A 1 292 ? 61.914 30.479 67.628 1.00 16.12 289 LYS A C 1
ATOM 2356 O O . LYS A 1 292 ? 60.979 29.667 67.496 1.00 14.23 289 LYS A O 1
ATOM 2362 N N . LYS A 1 293 ? 62.675 30.920 66.627 1.00 15.27 290 LYS A N 1
ATOM 2363 C CA . LYS A 1 293 ? 62.550 30.458 65.251 1.00 13.27 290 LYS A CA 1
ATOM 2364 C C . LYS A 1 293 ? 62.487 28.922 65.261 1.00 14.23 290 LYS A C 1
ATOM 2365 O O . LYS A 1 293 ? 63.339 28.242 65.853 1.00 14.15 290 LYS A O 1
ATOM 2371 N N . GLY A 1 294 ? 61.484 28.373 64.585 1.00 14.66 291 GLY A N 1
ATOM 2372 C CA . GLY A 1 294 ? 61.351 26.934 64.551 1.00 13.72 291 GLY A CA 1
ATOM 2373 C C . GLY A 1 294 ? 60.275 26.392 65.481 1.00 12.60 291 GLY A C 1
ATOM 2374 O O . GLY A 1 294 ? 59.921 25.210 65.394 1.00 14.26 291 GLY A O 1
ATOM 2375 N N . ASP A 1 295 ? 59.778 27.215 66.396 1.00 14.19 292 ASP A N 1
ATOM 2376 C CA . ASP A 1 295 ? 58.688 26.758 67.282 1.00 14.34 292 ASP A CA 1
ATOM 2377 C C . ASP A 1 295 ? 57.361 26.799 66.518 1.00 14.82 292 ASP A C 1
ATOM 2378 O O . ASP A 1 295 ? 57.126 27.699 65.700 1.00 14.68 292 ASP A O 1
ATOM 2383 N N . HIS A 1 296 ? 56.500 25.824 66.799 1.00 13.47 293 HIS A N 1
ATOM 2384 C CA . HIS A 1 296 ? 55.167 25.743 66.214 1.00 13.74 293 HIS A CA 1
ATOM 2385 C C . HIS A 1 296 ? 54.255 25.453 67.399 1.00 15.48 293 HIS A C 1
ATOM 2386 O O . HIS A 1 296 ? 54.562 24.578 68.235 1.00 13.84 293 HIS A O 1
ATOM 2393 N N . PHE A 1 297 ? 53.146 26.175 67.482 1.00 13.45 294 PHE A N 1
ATOM 2394 C CA . PHE A 1 297 ? 52.243 25.978 68.606 1.00 14.44 294 PHE A CA 1
ATOM 2395 C C . PHE A 1 297 ? 50.838 26.428 68.310 1.00 14.18 294 PHE A C 1
ATOM 2396 O O . PHE A 1 297 ? 50.578 27.172 67.344 1.00 14.92 294 PHE A O 1
ATOM 2404 N N . ILE A 1 298 ? 49.929 25.956 69.151 1.00 15.03 295 ILE A N 1
ATOM 2405 C CA . ILE A 1 298 ? 48.532 26.309 69.044 1.00 14.74 295 ILE A CA 1
ATOM 2406 C C . ILE A 1 298 ? 48.138 27.093 70.280 1.00 16.70 295 ILE A C 1
ATOM 2407 O O . ILE A 1 298 ? 48.507 26.723 71.402 1.00 16.52 295 ILE A O 1
ATOM 2412 N N . LEU A 1 299 ? 47.451 28.223 70.070 1.00 15.78 296 LEU A N 1
ATOM 2413 C CA . LEU A 1 299 ? 46.931 28.992 71.179 1.00 14.28 296 LEU A CA 1
ATOM 2414 C C . LEU A 1 299 ? 45.464 28.530 71.217 1.00 13.96 296 LEU A C 1
ATOM 2415 O O . LEU A 1 299 ? 44.694 28.747 70.257 1.00 14.32 296 LEU A O 1
ATOM 2420 N N . PRO A 1 300 ? 45.063 27.887 72.320 1.00 15.83 297 PRO A N 1
ATOM 2421 C CA . PRO A 1 300 ? 43.714 27.356 72.549 1.00 15.81 297 PRO A CA 1
ATOM 2422 C C . PRO A 1 300 ? 42.599 28.386 72.623 1.00 17.27 297 PRO A C 1
ATOM 2423 O O . PRO A 1 300 ? 42.852 29.589 72.744 1.00 16.43 297 PRO A O 1
ATOM 2427 N N . ALA A 1 301 ? 41.363 27.891 72.536 1.00 18.10 298 ALA A N 1
ATOM 2428 C CA . ALA A 1 301 ? 40.163 28.723 72.599 1.00 17.56 298 ALA A CA 1
ATOM 2429 C C . ALA A 1 301 ? 40.160 29.679 73.782 1.00 19.00 298 ALA A C 1
ATOM 2430 O O . ALA A 1 301 ? 39.872 30.869 73.619 1.00 18.85 298 ALA A O 1
ATOM 2432 N N . GLN A 1 302 ? 40.474 29.158 74.967 1.00 20.33 299 GLN A N 1
ATOM 2433 C CA . GLN A 1 302 ? 40.474 29.977 76.184 1.00 21.62 299 GLN A CA 1
ATOM 2434 C C . GLN A 1 302 ? 41.803 30.649 76.535 1.00 21.87 299 GLN A C 1
ATOM 2435 O O . GLN A 1 302 ? 42.025 31.047 77.678 1.00 20.70 299 GLN A O 1
ATOM 2449 N N . PRO A 1 304 ? 44.364 33.181 77.508 1.00 19.85 301 PRO A N 1
ATOM 2450 C CA . PRO A 1 304 ? 44.171 34.513 78.089 1.00 21.76 301 PRO A CA 1
ATOM 2451 C C . PRO A 1 304 ? 44.851 35.575 77.212 1.00 23.65 301 PRO A C 1
ATOM 2452 O O . PRO A 1 304 ? 45.720 35.257 76.388 1.00 20.92 301 PRO A O 1
ATOM 2456 N N . ASP A 1 305 ? 44.460 36.834 77.378 1.00 23.58 302 ASP A N 1
ATOM 2457 C CA . ASP A 1 305 ? 45.118 37.880 76.614 1.00 23.71 302 ASP A CA 1
ATOM 2458 C C . ASP A 1 305 ? 46.594 37.756 76.976 1.00 22.71 302 ASP A C 1
ATOM 2459 O O . ASP A 1 305 ? 46.951 37.369 78.102 1.00 22.36 302 ASP A O 1
ATOM 2464 N N . PHE A 1 306 ? 47.455 38.071 76.023 1.00 21.33 303 PHE A N 1
ATOM 2465 C CA . PHE A 1 306 ? 48.889 37.924 76.232 1.00 23.38 303 PHE A CA 1
ATOM 2466 C C . PHE A 1 306 ? 49.701 38.988 75.504 1.00 22.11 303 PHE A C 1
ATOM 2467 O O . PHE A 1 306 ? 49.156 39.794 74.757 1.00 21.01 303 PHE A O 1
ATOM 2475 N N . THR A 1 307 ? 51.006 38.998 75.760 1.00 21.38 304 THR A N 1
ATOM 2476 C CA . THR A 1 307 ? 51.911 39.917 75.080 1.00 20.80 304 THR A CA 1
ATOM 2477 C C . THR A 1 307 ? 53.080 39.084 74.551 1.00 22.10 304 THR A C 1
ATOM 2478 O O . THR A 1 307 ? 53.358 37.995 75.058 1.00 19.60 304 THR A O 1
ATOM 2482 N N . ILE A 1 308 ? 53.731 39.588 73.507 1.00 21.20 305 ILE A N 1
ATOM 2483 C CA . ILE A 1 308 ? 54.909 38.967 72.944 1.00 20.77 305 ILE A CA 1
ATOM 2484 C C . ILE A 1 308 ? 55.922 40.100 72.881 1.00 22.68 305 ILE A C 1
ATOM 2485 O O . ILE A 1 308 ? 55.679 41.127 72.260 1.00 24.17 305 ILE A O 1
ATOM 2490 N N . LYS A 1 309 ? 57.053 39.907 73.542 1.00 22.82 306 LYS A N 1
ATOM 2491 C CA . LYS A 1 309 ? 58.087 40.930 73.569 1.00 24.16 306 LYS A CA 1
ATOM 2492 C C . LYS A 1 309 ? 59.340 40.444 72.855 1.00 22.63 306 LYS A C 1
ATOM 2493 O O . LYS A 1 309 ? 59.875 39.384 73.203 1.00 24.16 306 LYS A O 1
ATOM 2499 N N . GLY A 1 310 ? 59.801 41.215 71.868 1.00 21.51 307 GLY A N 1
ATOM 2500 C CA . GLY A 1 310 ? 61.002 40.857 71.129 1.00 20.12 307 GLY A CA 1
ATOM 2501 C C . GLY A 1 310 ? 60.928 41.260 69.667 1.00 21.16 307 GLY A C 1
ATOM 2502 O O . GLY A 1 310 ? 60.102 42.085 69.290 1.00 22.85 307 GLY A O 1
ATOM 2503 N N . THR A 1 311 ? 61.822 40.689 68.862 1.00 20.26 308 THR A N 1
ATOM 2504 C CA . THR A 1 311 ? 61.870 40.929 67.427 1.00 20.04 308 THR A CA 1
ATOM 2505 C C . THR A 1 311 ? 61.697 39.551 66.818 1.00 18.16 308 THR A C 1
ATOM 2506 O O . THR A 1 311 ? 62.630 38.744 66.796 1.00 18.80 308 THR A O 1
ATOM 2510 N N . CYS A 1 312 ? 60.488 39.272 66.349 1.00 19.11 309 CYS A N 1
ATOM 2511 C CA . CYS A 1 312 ? 60.206 37.977 65.752 1.00 16.62 309 CYS A CA 1
ATOM 2512 C C . CYS A 1 312 ? 59.087 38.097 64.725 1.00 17.52 309 CYS A C 1
ATOM 2513 O O . CYS A 1 312 ? 58.326 39.070 64.723 1.00 17.14 309 CYS A O 1
ATOM 2516 N N . THR A 1 313 ? 58.993 37.092 63.858 1.00 15.88 310 THR A N 1
ATOM 2517 C CA . THR A 1 313 ? 57.990 37.060 62.803 1.00 15.49 310 THR A CA 1
ATOM 2518 C C . THR A 1 313 ? 57.297 35.712 62.868 1.00 14.36 310 THR A C 1
ATOM 2519 O O . THR A 1 313 ? 57.971 34.669 62.906 1.00 14.17 310 THR A O 1
ATOM 2523 N N . LEU A 1 314 ? 55.969 35.731 62.919 1.00 13.31 311 LEU A N 1
ATOM 2524 C CA . LEU A 1 314 ? 55.205 34.481 62.951 1.00 13.36 311 LEU A CA 1
ATOM 2525 C C . LEU A 1 314 ? 54.207 34.447 61.811 1.00 14.41 311 LEU A C 1
ATOM 2526 O O . LEU A 1 314 ? 53.753 35.477 61.365 1.00 12.85 311 LEU A O 1
ATOM 2531 N N . ILE A 1 315 ? 53.886 33.251 61.331 1.00 12.19 312 ILE A N 1
ATOM 2532 C CA . ILE A 1 315 ? 52.840 33.088 60.316 1.00 11.56 312 ILE A CA 1
ATOM 2533 C C . ILE A 1 315 ? 51.790 32.368 61.165 1.00 12.85 312 ILE A C 1
ATOM 2534 O O . ILE A 1 315 ? 52.087 31.359 61.846 1.00 12.87 312 ILE A O 1
ATOM 2539 N N . VAL A 1 316 ? 50.581 32.901 61.154 1.00 11.29 313 VAL A N 1
ATOM 2540 C CA . VAL A 1 316 ? 49.495 32.369 61.969 1.00 11.97 313 VAL A CA 1
ATOM 2541 C C . VAL A 1 316 ? 48.271 32.094 61.110 1.00 12.27 313 VAL A C 1
ATOM 2542 O O . VAL A 1 316 ? 48.008 32.804 60.116 1.00 13.45 313 VAL A O 1
ATOM 2546 N N . SER A 1 317 ? 47.523 31.053 61.481 1.00 12.97 314 SER A N 1
ATOM 2547 C CA . SER A 1 317 ? 46.310 30.694 60.753 1.00 13.15 314 SER A CA 1
ATOM 2548 C C . SER A 1 317 ? 45.202 30.197 61.692 1.00 13.03 314 SER A C 1
ATOM 2549 O O . SER A 1 317 ? 45.440 29.877 62.863 1.00 12.03 314 SER A O 1
ATOM 2552 N N . HIS A 1 318 ? 43.981 30.209 61.180 1.00 13.50 315 HIS A N 1
ATOM 2553 C CA . HIS A 1 318 ? 42.840 29.715 61.939 1.00 14.64 315 HIS A CA 1
ATOM 2554 C C . HIS A 1 318 ? 41.765 29.380 60.931 1.00 15.54 315 HIS A C 1
ATOM 2555 O O . HIS A 1 318 ? 41.899 29.713 59.744 1.00 15.04 315 HIS A O 1
ATOM 2562 N N . ILE A 1 319 ? 40.706 28.707 61.366 1.00 16.81 316 ILE A N 1
ATOM 2563 C CA . ILE A 1 319 ? 39.674 28.360 60.403 1.00 23.13 316 ILE A CA 1
ATOM 2564 C C . ILE A 1 319 ? 38.675 29.475 60.189 1.00 28.17 316 ILE A C 1
ATOM 2565 O O . ILE A 1 319 ? 38.581 30.361 61.068 1.00 30.13 316 ILE A O 1
ATOM 2571 N N . GLN B 1 6 ? 26.047 22.404 -7.578 1.00 40.94 3 GLN B N 1
ATOM 2572 C CA . GLN B 1 6 ? 25.545 22.126 -6.199 1.00 40.15 3 GLN B CA 1
ATOM 2573 C C . GLN B 1 6 ? 24.342 22.970 -5.828 1.00 37.69 3 GLN B C 1
ATOM 2574 O O . GLN B 1 6 ? 24.125 24.047 -6.392 1.00 37.04 3 GLN B O 1
ATOM 2580 N N . SER B 1 7 ? 23.566 22.480 -4.866 1.00 33.67 4 SER B N 1
ATOM 2581 C CA . SER B 1 7 ? 22.348 23.169 -4.453 1.00 30.21 4 SER B CA 1
ATOM 2582 C C . SER B 1 7 ? 21.929 22.802 -3.027 1.00 26.91 4 SER B C 1
ATOM 2583 O O . SER B 1 7 ? 22.509 21.909 -2.404 1.00 23.65 4 SER B O 1
ATOM 2586 N N . PRO B 1 8 ? 20.897 23.485 -2.507 1.00 24.46 5 PRO B N 1
ATOM 2587 C CA . PRO B 1 8 ? 20.401 23.234 -1.153 1.00 23.13 5 PRO B CA 1
ATOM 2588 C C . PRO B 1 8 ? 19.995 21.795 -0.932 1.00 22.34 5 PRO B C 1
ATOM 2589 O O . PRO B 1 8 ? 19.369 21.186 -1.784 1.00 22.46 5 PRO B O 1
ATOM 2593 N N . ILE B 1 9 ? 20.346 21.260 0.227 1.00 20.00 6 ILE B N 1
ATOM 2594 C CA . ILE B 1 9 ? 19.994 19.880 0.542 1.00 20.02 6 ILE B CA 1
ATOM 2595 C C . ILE B 1 9 ? 18.979 19.947 1.671 1.00 19.83 6 ILE B C 1
ATOM 2596 O O . ILE B 1 9 ? 19.337 20.248 2.815 1.00 18.60 6 ILE B O 1
ATOM 2601 N N . PHE B 1 10 ? 17.716 19.698 1.352 1.00 18.43 7 PHE B N 1
ATOM 2602 C CA . PHE B 1 10 ? 16.681 19.742 2.383 1.00 20.90 7 PHE B CA 1
ATOM 2603 C C . PHE B 1 10 ? 16.623 18.448 3.162 1.00 19.78 7 PHE B C 1
ATOM 2604 O O . PHE B 1 10 ? 16.803 17.373 2.597 1.00 20.37 7 PHE B O 1
ATOM 2612 N N . LEU B 1 11 ? 16.358 18.556 4.464 1.00 18.87 8 LEU B N 1
ATOM 2613 C CA . LEU B 1 11 ? 16.267 17.376 5.318 1.00 17.86 8 LEU B CA 1
ATOM 2614 C C . LEU B 1 11 ? 14.862 17.181 5.868 1.00 19.27 8 LEU B C 1
ATOM 2615 O O . LEU B 1 11 ? 14.191 18.139 6.277 1.00 18.02 8 LEU B O 1
ATOM 2620 N N . THR B 1 12 ? 14.409 15.934 5.877 1.00 16.69 9 THR B N 1
ATOM 2621 C CA . THR B 1 12 ? 13.104 15.617 6.426 1.00 18.34 9 THR B CA 1
ATOM 2622 C C . THR B 1 12 ? 13.310 15.503 7.933 1.00 18.93 9 THR B C 1
ATOM 2623 O O . THR B 1 12 ? 14.235 14.822 8.389 1.00 19.54 9 THR B O 1
ATOM 2627 N N . PRO B 1 13 ? 12.443 16.138 8.731 1.00 22.04 10 PRO B N 1
ATOM 2628 C CA . PRO B 1 13 ? 12.604 16.061 10.187 1.00 22.37 10 PRO B CA 1
ATOM 2629 C C . PRO B 1 13 ? 12.190 14.731 10.814 1.00 20.94 10 PRO B C 1
ATOM 2630 O O . PRO B 1 13 ? 11.346 14.000 10.293 1.00 17.45 10 PRO B O 1
ATOM 2634 N N . VAL B 1 14 ? 12.768 14.460 11.973 1.00 20.29 11 VAL B N 1
ATOM 2635 C CA . VAL B 1 14 ? 12.492 13.244 12.733 1.00 20.80 11 VAL B CA 1
ATOM 2636 C C . VAL B 1 14 ? 11.939 13.700 14.081 1.00 19.83 11 VAL B C 1
ATOM 2637 O O . VAL B 1 14 ? 12.425 14.687 14.649 1.00 20.79 11 VAL B O 1
ATOM 2641 N N . PHE B 1 15 ? 10.927 13.006 14.592 1.00 17.18 12 PHE B N 1
ATOM 2642 C CA . PHE B 1 15 ? 10.304 13.405 15.851 1.00 15.96 12 PHE B CA 1
ATOM 2643 C C . PHE B 1 15 ? 10.433 12.420 16.993 1.00 19.50 12 PHE B C 1
ATOM 2644 O O . PHE B 1 15 ? 10.353 11.199 16.792 1.00 17.75 12 PHE B O 1
ATOM 2652 N N . LYS B 1 16 ? 10.613 12.962 18.197 1.00 17.98 13 LYS B N 1
ATOM 2653 C CA . LYS B 1 16 ? 10.743 12.162 19.401 1.00 20.48 13 LYS B CA 1
ATOM 2654 C C . LYS B 1 16 ? 9.628 12.552 20.353 1.00 21.26 13 LYS B C 1
ATOM 2655 O O . LYS B 1 16 ? 9.422 13.738 20.626 1.00 20.20 13 LYS B O 1
ATOM 2661 N N . GLU B 1 17 ? 8.899 11.567 20.859 1.00 20.55 14 GLU B N 1
ATOM 2662 C CA . GLU B 1 17 ? 7.840 11.863 21.824 1.00 22.53 14 GLU B CA 1
ATOM 2663 C C . GLU B 1 17 ? 8.529 12.077 23.178 1.00 21.62 14 GLU B C 1
ATOM 2664 O O . GLU B 1 17 ? 9.551 11.453 23.443 1.00 20.56 14 GLU B O 1
ATOM 2670 N N . LYS B 1 18 ? 7.997 12.978 24.006 1.00 22.15 15 LYS B N 1
ATOM 2671 C CA . LYS B 1 18 ? 8.561 13.241 25.330 1.00 23.71 15 LYS B CA 1
ATOM 2672 C C . LYS B 1 18 ? 7.429 13.520 26.286 1.00 23.49 15 LYS B C 1
ATOM 2673 O O . LYS B 1 18 ? 6.410 14.112 25.899 1.00 25.78 15 LYS B O 1
ATOM 2679 N N . ILE B 1 19 ? 7.603 13.112 27.541 1.00 26.26 16 ILE B N 1
ATOM 2680 C CA . ILE B 1 19 ? 6.566 13.343 28.536 1.00 27.27 16 ILE B CA 1
ATOM 2681 C C . ILE B 1 19 ? 6.253 14.823 28.674 1.00 24.40 16 ILE B C 1
ATOM 2682 O O . ILE B 1 19 ? 5.117 15.206 28.967 1.00 25.56 16 ILE B O 1
ATOM 2687 N N . TRP B 1 20 ? 7.268 15.657 28.470 1.00 22.64 17 TRP B N 1
ATOM 2688 C CA . TRP B 1 20 ? 7.104 17.107 28.577 1.00 20.67 17 TRP B CA 1
ATOM 2689 C C . TRP B 1 20 ? 6.745 17.798 27.260 1.00 19.16 17 TRP B C 1
ATOM 2690 O O . TRP B 1 20 ? 6.629 19.020 27.232 1.00 16.62 17 TRP B O 1
ATOM 2701 N N . GLY B 1 21 ? 6.570 17.023 26.189 1.00 20.28 18 GLY B N 1
ATOM 2702 C CA . GLY B 1 21 ? 6.245 17.590 24.891 1.00 17.87 18 GLY B CA 1
ATOM 2703 C C . GLY B 1 21 ? 4.790 17.981 24.690 1.00 21.68 18 GLY B C 1
ATOM 2704 O O . GLY B 1 21 ? 3.943 17.740 25.550 1.00 20.56 18 GLY B O 1
ATOM 2705 N N . GLY B 1 22 ? 4.495 18.602 23.549 1.00 20.15 19 GLY B N 1
ATOM 2706 C CA . GLY B 1 22 ? 3.133 19.024 23.261 1.00 19.43 19 GLY B CA 1
ATOM 2707 C C . GLY B 1 22 ? 2.788 18.903 21.789 1.00 19.77 19 GLY B C 1
ATOM 2708 O O . GLY B 1 22 ? 3.186 17.930 21.135 1.00 19.04 19 GLY B O 1
ATOM 2709 N N . THR B 1 23 ? 2.063 19.900 21.271 1.00 17.97 20 THR B N 1
ATOM 2710 C CA . THR B 1 23 ? 1.645 19.920 19.874 1.00 21.52 20 THR B CA 1
ATOM 2711 C C . THR B 1 23 ? 2.138 21.165 19.132 1.00 20.62 20 THR B C 1
ATOM 2712 O O . THR B 1 23 ? 1.757 21.390 17.990 1.00 21.99 20 THR B O 1
ATOM 2716 N N . ALA B 1 24 ? 2.983 21.975 19.763 1.00 21.83 21 ALA B N 1
ATOM 2717 C CA . ALA B 1 24 ? 3.466 23.182 19.091 1.00 21.05 21 ALA B CA 1
ATOM 2718 C C . ALA B 1 24 ? 4.175 22.902 17.770 1.00 19.81 21 ALA B C 1
ATOM 2719 O O . ALA B 1 24 ? 4.111 23.718 16.852 1.00 19.88 21 ALA B O 1
ATOM 2721 N N . LEU B 1 25 ? 4.849 21.763 17.648 1.00 17.79 22 LEU B N 1
ATOM 2722 C CA . LEU B 1 25 ? 5.551 21.502 16.397 1.00 17.97 22 LEU B CA 1
ATOM 2723 C C 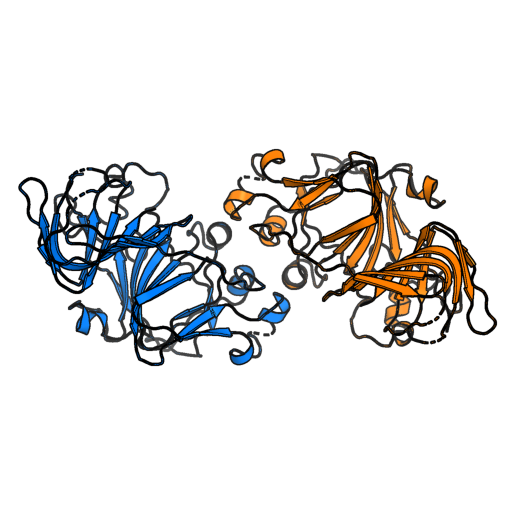. LEU B 1 25 ? 4.553 21.379 15.243 1.00 20.23 22 LEU B C 1
ATOM 2724 O O . LEU B 1 25 ? 4.844 21.745 14.101 1.00 19.51 22 LEU B O 1
ATOM 2729 N N . ARG B 1 26 ? 3.357 20.895 15.561 1.00 20.76 23 ARG B N 1
ATOM 2730 C CA . ARG B 1 26 ? 2.309 20.732 14.561 1.00 24.23 23 ARG B CA 1
ATOM 2731 C C . ARG B 1 26 ? 1.582 22.059 14.375 1.00 24.47 23 ARG B C 1
ATOM 2732 O O . ARG B 1 26 ? 1.372 22.506 13.250 1.00 25.88 23 ARG B O 1
ATOM 2740 N N . ASP B 1 27 ? 1.208 22.690 15.482 1.00 25.31 24 ASP B N 1
ATOM 2741 C CA . ASP B 1 27 ? 0.472 23.939 15.406 1.00 28.26 24 ASP B CA 1
ATOM 2742 C C . ASP B 1 27 ? 1.236 25.144 14.863 1.00 29.34 24 ASP B C 1
ATOM 2743 O O . ASP B 1 27 ? 0.642 26.000 14.197 1.00 28.26 24 ASP B O 1
ATOM 2748 N N . ARG B 1 28 ? 2.541 25.220 15.107 1.00 27.81 25 ARG B N 1
ATOM 2749 C CA . ARG B 1 28 ? 3.305 26.359 14.613 1.00 28.11 25 ARG B CA 1
ATOM 2750 C C . ARG B 1 28 ? 4.121 26.085 13.351 1.00 27.45 25 ARG B C 1
ATOM 2751 O O . ARG B 1 28 ? 4.352 26.995 12.556 1.00 25.71 25 ARG B O 1
ATOM 2759 N N . PHE B 1 29 ? 4.535 24.837 13.134 1.00 24.26 26 PHE B N 1
ATOM 2760 C CA . PHE B 1 29 ? 5.335 24.532 11.942 1.00 24.81 26 PHE B CA 1
ATOM 2761 C C . PHE B 1 29 ? 4.603 23.665 10.934 1.00 25.69 26 PHE B C 1
ATOM 2762 O O . PHE B 1 29 ? 5.094 23.430 9.823 1.00 27.70 26 PHE B O 1
ATOM 2770 N N . GLY B 1 30 ? 3.425 23.178 11.317 1.00 24.17 27 GLY B N 1
ATOM 2771 C CA . GLY B 1 30 ? 2.667 22.347 10.403 1.00 22.94 27 GLY B CA 1
ATOM 2772 C C . GLY B 1 30 ? 3.204 20.939 10.193 1.00 24.33 27 GLY B C 1
ATOM 2773 O O . GLY B 1 30 ? 2.888 20.295 9.192 1.00 23.85 27 GLY B O 1
ATOM 2774 N N . TYR B 1 31 ? 4.008 20.440 11.124 1.00 20.55 28 TYR B N 1
ATOM 2775 C CA . TYR B 1 31 ? 4.558 19.090 10.981 1.00 19.64 28 TYR B CA 1
ATOM 2776 C C . TYR B 1 31 ? 3.592 17.990 11.422 1.00 21.43 28 TYR B C 1
ATOM 2777 O O . TYR B 1 31 ? 2.720 18.228 12.262 1.00 20.62 28 TYR B O 1
ATOM 2786 N N . SER B 1 32 ? 3.774 16.793 10.855 1.00 21.98 29 SER B N 1
ATOM 2787 C CA . SER B 1 32 ? 3.000 15.618 11.261 1.00 23.95 29 SER B CA 1
ATOM 2788 C C . SER B 1 32 ? 3.757 15.116 12.476 1.00 23.12 29 SER B C 1
ATOM 2789 O O . SER B 1 32 ? 4.937 14.786 12.381 1.00 25.55 29 SER B O 1
ATOM 2792 N N . ILE B 1 33 ? 3.101 15.076 13.622 1.00 23.45 30 ILE B N 1
ATOM 2793 C CA . ILE B 1 33 ? 3.785 14.622 14.807 1.00 22.50 30 ILE B CA 1
ATOM 2794 C C . ILE B 1 33 ? 3.229 13.285 15.260 1.00 24.76 30 ILE B C 1
ATOM 2795 O O . ILE B 1 33 ? 2.071 12.958 15.007 1.00 26.30 30 ILE B O 1
ATOM 2800 N N . PRO B 1 34 ? 4.065 12.491 15.930 1.00 25.00 31 PRO B N 1
ATOM 2801 C CA . PRO B 1 34 ? 3.683 11.160 16.417 1.00 24.94 31 PRO B CA 1
ATOM 2802 C C . PRO B 1 34 ? 2.633 11.078 17.509 1.00 25.90 31 PRO B C 1
ATOM 2803 O O . PRO B 1 34 ? 1.978 10.035 17.652 1.00 26.32 31 PRO B O 1
ATOM 2807 N N . SER B 1 35 ? 2.452 12.158 18.265 1.00 23.84 32 SER B N 1
ATOM 2808 C CA . SER B 1 35 ? 1.477 12.168 19.352 1.00 26.15 32 SER B CA 1
ATOM 2809 C C . SER B 1 35 ? 1.224 13.585 19.824 1.00 27.19 32 SER B C 1
ATOM 2810 O O . SER B 1 35 ? 1.850 14.536 19.347 1.00 25.20 32 SER B O 1
ATOM 2813 N N . GLU B 1 36 ? 0.309 13.713 20.780 1.00 26.65 33 GLU B N 1
ATOM 2814 C CA . GLU B 1 36 ? -0.033 15.002 21.352 1.00 26.85 33 GLU B CA 1
ATOM 2815 C C . GLU B 1 36 ? 1.037 15.393 22.366 1.00 25.93 33 GLU B C 1
ATOM 2816 O O . GLU B 1 36 ? 0.943 16.445 23.006 1.00 25.35 33 GLU B O 1
ATOM 2822 N N . SER B 1 37 ? 2.056 14.551 22.506 1.00 23.82 34 SER B N 1
ATOM 2823 C CA . SER B 1 37 ? 3.128 14.816 23.455 1.00 25.53 34 SER B CA 1
ATOM 2824 C C . SER B 1 37 ? 4.480 14.682 22.740 1.00 22.10 34 SER B C 1
ATOM 2825 O O . SER B 1 37 ? 5.305 13.850 23.091 1.00 22.39 34 SER B O 1
ATOM 2828 N N . THR B 1 38 ? 4.684 15.495 21.708 1.00 20.60 35 THR B N 1
ATOM 2829 C CA . THR B 1 38 ? 5.921 15.458 20.923 1.00 17.99 35 THR B CA 1
ATOM 2830 C C . THR B 1 38 ? 6.865 16.549 21.417 1.00 19.30 35 THR B C 1
ATOM 2831 O O . THR B 1 38 ? 6.582 17.736 21.276 1.00 18.00 35 THR B O 1
ATOM 2835 N N . GLY B 1 39 ? 7.981 16.147 22.013 1.00 18.39 36 GLY B N 1
ATOM 2836 C CA . GLY B 1 39 ? 8.909 17.128 22.559 1.00 18.53 36 GLY B CA 1
ATOM 2837 C C . GLY B 1 39 ? 10.037 17.606 21.662 1.00 16.65 36 GLY B C 1
ATOM 2838 O O . GLY B 1 39 ? 10.436 18.769 21.732 1.00 15.83 36 GLY B O 1
ATOM 2839 N N . GLU B 1 40 ? 10.537 16.740 20.788 1.00 16.68 37 GLU B N 1
ATOM 2840 C CA . GLU B 1 40 ? 11.663 17.137 19.959 1.00 16.12 37 GLU B CA 1
ATOM 2841 C C . GLU B 1 40 ? 11.542 16.874 18.476 1.00 17.98 37 GLU B C 1
ATOM 2842 O O . GLU B 1 40 ? 11.004 15.845 18.029 1.00 17.83 37 GLU B O 1
ATOM 2848 N N . CYS B 1 41 ? 12.048 17.828 17.713 1.00 14.80 38 CYS B N 1
ATOM 2849 C CA . CYS B 1 41 ? 12.105 17.660 16.279 1.00 15.00 38 CYS B CA 1
ATOM 2850 C C . CYS B 1 41 ? 13.612 17.616 15.984 1.00 16.06 38 CYS B C 1
ATOM 2851 O O . CYS B 1 41 ? 14.327 18.600 16.184 1.00 16.68 38 CYS B O 1
ATOM 2854 N N . TRP B 1 42 ? 14.133 16.458 15.594 1.00 14.94 39 TRP B N 1
ATOM 2855 C CA . TRP B 1 42 ? 15.549 16.388 15.254 1.00 14.78 39 TRP B CA 1
ATOM 2856 C C . TRP B 1 42 ? 15.550 16.865 13.795 1.00 16.84 39 TRP B C 1
ATOM 2857 O O . TRP B 1 42 ? 15.275 16.092 12.863 1.00 17.21 39 TRP B O 1
ATOM 2868 N N . ALA B 1 43 ? 15.859 18.154 13.633 1.00 15.44 40 ALA B N 1
ATOM 2869 C CA . ALA B 1 43 ? 15.815 18.868 12.360 1.00 17.69 40 ALA B CA 1
ATOM 2870 C C . ALA B 1 43 ? 16.985 18.653 11.410 1.00 18.77 40 ALA B C 1
ATOM 2871 O O . ALA B 1 43 ? 16.790 18.433 10.214 1.00 21.39 40 ALA B O 1
ATOM 2873 N N . ILE B 1 44 ? 18.198 18.765 11.923 1.00 16.17 41 ILE B N 1
ATOM 2874 C CA . ILE B 1 44 ? 19.382 18.495 11.105 1.00 18.08 41 ILE B CA 1
ATOM 2875 C C . ILE B 1 44 ? 20.150 17.518 11.984 1.00 17.14 41 ILE B C 1
ATOM 2876 O O . ILE B 1 44 ? 20.828 17.895 12.956 1.00 20.27 41 ILE B O 1
ATOM 2881 N N . SER B 1 45 ? 20.035 16.240 11.649 1.00 20.20 42 SER B N 1
ATOM 2882 C CA . SER B 1 45 ? 20.645 15.214 12.469 1.00 18.56 42 SER B CA 1
ATOM 2883 C C . SER B 1 45 ? 21.375 14.070 11.767 1.00 20.98 42 SER B C 1
ATOM 2884 O O . SER B 1 45 ? 20.899 13.534 10.765 1.00 19.86 42 SER B O 1
ATOM 2887 N N . ALA B 1 46 ? 22.525 13.714 12.333 1.00 20.49 43 ALA B N 1
ATOM 2888 C CA . ALA B 1 46 ? 23.343 12.604 11.856 1.00 23.71 43 ALA B CA 1
ATOM 2889 C C . ALA B 1 46 ? 23.555 11.695 13.063 1.00 24.79 43 ALA B C 1
ATOM 2890 O O . ALA B 1 46 ? 24.462 10.866 13.080 1.00 26.50 43 ALA B O 1
ATOM 2892 N N . HIS B 1 47 ? 22.735 11.861 14.094 1.00 24.26 44 HIS B N 1
ATOM 2893 C CA . HIS B 1 47 ? 22.902 11.012 15.257 1.00 25.44 44 HIS B CA 1
ATOM 2894 C C . HIS B 1 47 ? 22.215 9.676 14.993 1.00 25.51 44 HIS B C 1
ATOM 2895 O O . HIS B 1 47 ? 21.118 9.630 14.450 1.00 23.73 44 HIS B O 1
ATOM 2902 N N . PRO B 1 48 ? 22.878 8.567 15.352 1.00 27.44 45 PRO B N 1
ATOM 2903 C CA . PRO B 1 48 ? 22.314 7.232 15.143 1.00 29.90 45 PRO B CA 1
ATOM 2904 C C . PRO B 1 48 ? 20.883 7.058 15.662 1.00 30.44 45 PRO B C 1
ATOM 2905 O O . PRO B 1 48 ? 20.088 6.319 15.076 1.00 31.35 45 PRO B O 1
ATOM 2909 N N . LYS B 1 49 ? 20.544 7.745 16.748 1.00 31.45 46 LYS B N 1
ATOM 2910 C CA . LYS B 1 49 ? 19.215 7.606 17.329 1.00 32.66 46 LYS B CA 1
ATOM 2911 C C . LYS B 1 49 ? 18.085 8.279 16.549 1.00 32.57 46 LYS B C 1
ATOM 2912 O O . LYS B 1 49 ? 16.907 8.046 16.836 1.00 31.72 46 LYS B O 1
ATOM 2918 N N . GLY B 1 50 ? 18.443 9.109 15.568 1.00 31.50 47 GLY B N 1
ATOM 2919 C CA . GLY B 1 50 ? 17.438 9.784 14.760 1.00 28.96 47 GLY B CA 1
ATOM 2920 C C . GLY B 1 50 ? 18.019 10.592 13.612 1.00 29.49 47 GLY B C 1
ATOM 2921 O O . GLY B 1 50 ? 17.972 11.826 13.647 1.00 26.92 47 GLY B O 1
ATOM 2922 N N . PRO B 1 51 ? 18.569 9.934 12.571 1.00 28.91 48 PRO B N 1
ATOM 2923 C CA . PRO B 1 51 ? 19.151 10.661 11.437 1.00 27.34 48 PRO B CA 1
ATOM 2924 C C . PRO B 1 51 ? 18.155 11.223 10.433 1.00 26.05 48 PRO B C 1
ATOM 2925 O O . PRO B 1 51 ? 17.139 10.601 10.123 1.00 25.34 48 PRO B O 1
ATOM 2929 N N . SER B 1 52 ? 18.449 12.422 9.943 1.00 24.55 49 SER B N 1
ATOM 2930 C CA . SER B 1 52 ? 17.610 13.057 8.956 1.00 25.45 49 SER B CA 1
ATOM 2931 C C . SER B 1 52 ? 17.899 12.348 7.642 1.00 27.77 49 SER B C 1
ATOM 2932 O O . SER B 1 52 ? 18.993 11.816 7.435 1.00 27.41 49 SER B O 1
ATOM 2935 N N . THR B 1 53 ? 16.920 12.353 6.756 1.00 28.74 50 THR B N 1
ATOM 2936 C CA . THR B 1 53 ? 17.119 11.772 5.444 1.00 30.85 50 THR B CA 1
ATOM 2937 C C . THR B 1 53 ? 16.969 12.926 4.456 1.00 28.48 50 THR B C 1
ATOM 2938 O O . THR B 1 53 ? 16.221 13.878 4.705 1.00 27.18 50 THR B O 1
ATOM 2942 N N . VAL B 1 54 ? 17.681 12.848 3.335 1.00 28.08 51 VAL B N 1
ATOM 2943 C CA . VAL B 1 54 ? 17.621 13.901 2.316 1.00 25.95 51 VAL B CA 1
ATOM 2944 C C . VAL B 1 54 ? 16.306 13.882 1.532 1.00 27.47 51 VAL B C 1
ATOM 2945 O O . VAL B 1 54 ? 15.931 12.868 0.943 1.00 27.84 51 VAL B O 1
ATOM 2949 N N . ALA B 1 55 ? 15.616 15.015 1.516 1.00 26.97 52 ALA B N 1
ATOM 2950 C CA . ALA B 1 55 ? 14.321 15.130 0.855 1.00 29.64 52 ALA B CA 1
ATOM 2951 C C . ALA B 1 55 ? 14.300 15.503 -0.627 1.00 31.01 52 ALA B C 1
ATOM 2952 O O . ALA B 1 55 ? 13.241 15.473 -1.258 1.00 32.55 52 ALA B O 1
ATOM 2954 N N . ASN B 1 56 ?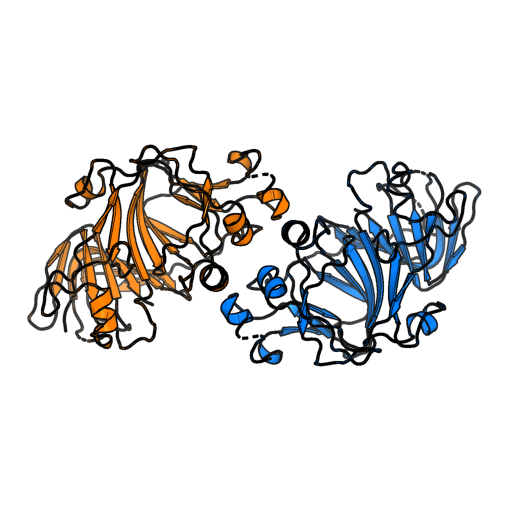 15.439 15.865 -1.195 1.00 31.85 53 ASN B N 1
ATOM 2955 C CA . ASN B 1 56 ? 15.447 16.280 -2.590 1.00 32.91 53 ASN B CA 1
ATOM 2956 C C . ASN B 1 56 ? 16.801 16.079 -3.229 1.00 34.72 53 ASN B C 1
ATOM 2957 O O . ASN B 1 56 ? 17.772 15.715 -2.566 1.00 34.48 53 ASN B O 1
ATOM 2962 N N . GLY B 1 57 ? 16.837 16.350 -4.531 1.00 36.16 54 GLY B N 1
ATOM 2963 C CA . GLY B 1 57 ? 18.060 16.267 -5.295 1.00 37.65 54 GLY B CA 1
ATOM 2964 C C . GLY B 1 57 ? 18.576 14.876 -5.559 1.00 38.79 54 GLY B C 1
ATOM 2965 O O . GLY B 1 57 ? 17.868 13.888 -5.381 1.00 37.45 54 GLY B O 1
ATOM 2966 N N . PRO B 1 58 ? 19.836 14.782 -5.985 1.00 40.86 55 PRO B N 1
ATOM 2967 C CA . PRO B 1 58 ? 20.524 13.528 -6.299 1.00 42.65 55 PRO B CA 1
ATOM 2968 C C . PRO B 1 58 ? 20.566 12.595 -5.096 1.00 43.59 55 PRO B C 1
ATOM 2969 O O . PRO B 1 58 ? 20.413 11.380 -5.231 1.00 44.69 55 PRO B O 1
ATOM 2973 N N . TYR B 1 59 ? 20.755 13.172 -3.914 1.00 43.58 56 TYR B N 1
ATOM 2974 C CA . TYR B 1 59 ? 20.854 12.373 -2.702 1.00 43.52 56 TYR B CA 1
ATOM 2975 C C . TYR B 1 59 ? 19.544 12.085 -1.978 1.00 41.49 56 TYR B C 1
ATOM 2976 O O . TYR B 1 59 ? 19.547 11.597 -0.851 1.00 41.09 56 TYR B O 1
ATOM 2985 N N . LYS B 1 60 ? 18.424 12.374 -2.626 1.00 40.55 57 LYS B N 1
ATOM 2986 C CA . LYS B 1 60 ? 17.119 12.110 -2.027 1.00 40.48 57 LYS B CA 1
ATOM 2987 C C . LYS B 1 60 ? 17.122 10.671 -1.511 1.00 40.76 57 LYS B C 1
ATOM 2988 O O . LYS B 1 60 ? 17.507 9.751 -2.237 1.00 40.90 57 LYS B O 1
ATOM 2994 N N . GLY B 1 61 ? 16.720 10.475 -0.258 1.00 38.11 58 GLY B N 1
ATOM 2995 C CA . GLY B 1 61 ? 16.695 9.134 0.305 1.00 38.30 58 GLY B CA 1
ATOM 2996 C C . GLY B 1 61 ? 17.893 8.758 1.162 1.00 37.81 58 GLY B C 1
ATOM 2997 O O . GLY B 1 61 ? 17.809 7.849 1.991 1.00 38.58 58 GLY B O 1
ATOM 2998 N N . LYS B 1 62 ? 19.021 9.431 0.960 1.00 36.24 59 LYS B N 1
ATOM 2999 C CA . LYS B 1 62 ? 20.208 9.155 1.766 1.00 35.32 59 LYS B CA 1
ATOM 3000 C C . LYS B 1 62 ? 20.023 9.803 3.141 1.00 34.26 59 LYS B C 1
ATOM 3001 O O . LYS B 1 62 ? 19.356 10.832 3.261 1.00 32.96 59 LYS B O 1
ATOM 3007 N N . THR B 1 63 ? 20.589 9.194 4.177 1.00 32.35 60 THR B N 1
ATOM 3008 C CA . THR B 1 63 ? 20.521 9.787 5.508 1.00 30.89 60 THR B CA 1
ATOM 3009 C C . THR B 1 63 ? 21.747 10.705 5.592 1.00 30.12 60 THR B C 1
ATOM 3010 O O . THR B 1 63 ? 22.690 10.580 4.799 1.00 27.71 60 THR B O 1
ATOM 3014 N N . LEU B 1 64 ? 21.740 11.626 6.549 1.00 28.57 61 LEU B N 1
ATOM 3015 C CA . LEU B 1 64 ? 22.867 12.531 6.719 1.00 27.87 61 LEU B CA 1
ATOM 3016 C C . LEU B 1 64 ? 24.133 11.772 7.070 1.00 27.23 61 LEU B C 1
ATOM 3017 O O . LEU B 1 64 ? 25.241 12.225 6.771 1.00 26.58 61 LEU B O 1
ATOM 3022 N N . ILE B 1 65 ? 23.977 10.627 7.734 1.00 26.54 62 ILE B N 1
ATOM 3023 C CA . ILE B 1 65 ? 25.128 9.811 8.100 1.00 25.48 62 ILE B CA 1
ATOM 3024 C C . ILE B 1 65 ? 25.786 9.292 6.809 1.00 27.04 62 ILE B C 1
ATOM 3025 O O . ILE B 1 65 ? 27.019 9.320 6.668 1.00 26.08 62 ILE B O 1
ATOM 3030 N N . GLU B 1 66 ? 24.951 8.812 5.886 1.00 26.93 63 GLU B N 1
ATOM 3031 C CA . GLU B 1 66 ? 25.428 8.297 4.607 1.00 29.66 63 GLU B CA 1
ATOM 3032 C C . GLU B 1 66 ? 26.086 9.403 3.804 1.00 30.60 63 GLU B C 1
ATOM 3033 O O . GLU B 1 66 ? 27.129 9.187 3.189 1.00 30.28 63 GLU B O 1
ATOM 3039 N N . LEU B 1 67 ? 25.484 10.590 3.821 1.00 29.51 64 LEU B N 1
ATOM 3040 C CA . LEU B 1 67 ? 26.049 11.721 3.101 1.00 29.88 64 LEU B CA 1
ATOM 3041 C C . LEU B 1 67 ? 27.432 12.094 3.653 1.00 29.43 64 LEU B C 1
ATOM 3042 O O . LEU B 1 67 ? 28.346 12.408 2.885 1.00 29.58 64 LEU B O 1
ATOM 3047 N N . TRP B 1 68 ? 27.599 12.060 4.977 1.00 27.29 65 TRP B N 1
ATOM 3048 C CA . TRP B 1 68 ? 28.893 12.392 5.589 1.00 26.59 65 TRP B CA 1
ATOM 3049 C C . TRP B 1 68 ? 29.969 11.361 5.245 1.00 28.23 65 TRP B C 1
ATOM 3050 O O . TRP B 1 68 ? 31.145 11.701 5.093 1.00 27.30 65 TRP B O 1
ATOM 3061 N N . GLU B 1 69 ? 29.558 10.099 5.147 1.00 29.24 66 GLU B N 1
ATOM 3062 C CA . GLU B 1 69 ? 30.500 9.025 4.869 1.00 31.69 66 GLU B CA 1
ATOM 3063 C C . GLU B 1 69 ? 30.810 8.900 3.392 1.00 31.55 66 GLU B C 1
ATOM 3064 O O . GLU B 1 69 ? 31.973 8.795 3.000 1.00 31.13 66 GLU B O 1
ATOM 3070 N N . GLU B 1 70 ? 29.771 8.949 2.573 1.00 32.41 67 GLU B N 1
ATOM 3071 C CA . GLU B 1 70 ? 29.932 8.793 1.135 1.00 33.19 67 GLU B CA 1
ATOM 3072 C C . GLU B 1 70 ? 30.242 10.054 0.338 1.00 33.68 67 GLU B C 1
ATOM 3073 O O . GLU B 1 70 ? 30.774 9.957 -0.766 1.00 32.66 67 GLU B O 1
ATOM 3079 N N . HIS B 1 71 ? 29.934 11.231 0.884 1.00 32.23 68 HIS B N 1
ATOM 3080 C CA . HIS B 1 71 ? 30.162 12.465 0.134 1.00 32.52 68 HIS B CA 1
ATOM 3081 C C . HIS B 1 71 ? 30.643 13.649 0.957 1.00 32.01 68 HIS B C 1
ATOM 3082 O O . HIS B 1 71 ? 29.945 14.656 1.066 1.00 32.75 68 HIS B O 1
ATOM 3089 N N . ARG B 1 72 ? 31.837 13.542 1.522 1.00 30.07 69 ARG B N 1
ATOM 3090 C CA . ARG B 1 72 ? 32.365 14.617 2.347 1.00 28.18 69 ARG B CA 1
ATOM 3091 C C . ARG B 1 72 ? 32.556 15.917 1.564 1.00 27.05 69 ARG B C 1
ATOM 3092 O O . ARG B 1 72 ? 32.656 16.985 2.162 1.00 25.42 69 ARG B O 1
ATOM 3100 N N . GLU B 1 73 ? 32.599 15.845 0.233 1.00 27.39 70 GLU B N 1
ATOM 3101 C CA . GLU B 1 73 ? 32.788 17.071 -0.562 1.00 27.99 70 GLU B CA 1
ATOM 3102 C C . GLU B 1 73 ? 31.626 18.048 -0.313 1.00 26.31 70 GLU B C 1
ATOM 3103 O O . GLU B 1 73 ? 31.774 19.281 -0.380 1.00 24.95 70 GLU B O 1
ATOM 3109 N N . VAL B 1 74 ? 30.470 17.481 -0.002 1.00 24.90 71 VAL B N 1
ATOM 3110 C CA . VAL B 1 74 ? 29.293 18.274 0.288 1.00 24.22 71 VAL B CA 1
ATOM 3111 C C . VAL B 1 74 ? 29.591 19.205 1.450 1.00 23.50 71 VAL B C 1
ATOM 3112 O O . VAL B 1 74 ? 29.111 20.339 1.489 1.00 22.57 71 VAL B O 1
ATOM 3116 N N . PHE B 1 75 ? 30.433 18.730 2.359 1.00 21.46 72 PHE B N 1
ATOM 3117 C CA . PHE B 1 75 ? 30.801 19.461 3.566 1.00 22.31 72 PHE B CA 1
ATOM 3118 C C . PHE B 1 75 ? 32.216 20.046 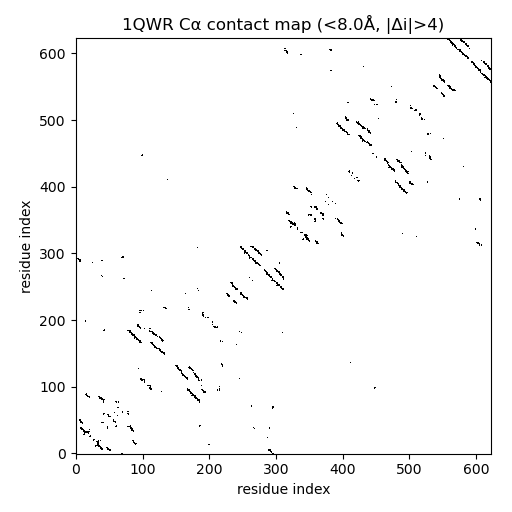3.526 1.00 22.18 72 PHE B C 1
ATOM 3119 O O . PHE B 1 75 ? 32.862 20.156 4.561 1.00 23.20 72 PHE B O 1
ATOM 3127 N N . GLY B 1 76 ? 32.698 20.395 2.338 1.00 23.43 73 GLY B N 1
ATOM 3128 C CA . GLY B 1 76 ? 34.019 20.993 2.230 1.00 25.75 73 GLY B CA 1
ATOM 3129 C C . GLY B 1 76 ? 35.175 20.097 2.627 1.00 25.67 73 GLY B C 1
ATOM 3130 O O . GLY B 1 76 ? 36.263 20.584 2.927 1.00 26.89 73 GLY B O 1
ATOM 3131 N N . GLY B 1 77 ? 34.926 18.792 2.639 1.00 28.28 74 GLY B N 1
ATOM 3132 C CA . GLY B 1 77 ? 35.951 17.831 2.999 1.00 30.43 74 GLY B CA 1
ATOM 3133 C C . GLY B 1 77 ? 36.439 17.864 4.442 1.00 30.98 74 GLY B C 1
ATOM 3134 O O . GLY B 1 77 ? 37.477 17.274 4.732 1.00 33.21 74 GLY B O 1
ATOM 3135 N N . VAL B 1 78 ? 35.713 18.509 5.357 1.00 31.20 75 VAL B N 1
ATOM 3136 C CA . VAL B 1 78 ? 36.168 18.571 6.746 1.00 31.44 75 VAL B CA 1
ATOM 3137 C C . VAL B 1 78 ? 36.388 17.173 7.346 1.00 32.22 75 VAL B C 1
ATOM 3138 O O . VAL B 1 78 ? 35.688 16.221 6.999 1.00 31.03 75 VAL B O 1
ATOM 3142 N N . GLU B 1 79 ? 37.357 17.068 8.250 1.00 33.16 76 GLU B N 1
ATOM 3143 C CA . GLU B 1 79 ? 37.703 15.800 8.898 1.00 35.53 76 GLU B CA 1
ATOM 3144 C C . GLU B 1 79 ? 36.776 15.435 10.047 1.00 34.15 76 GLU B C 1
ATOM 3145 O O . GLU B 1 79 ? 36.176 16.303 10.662 1.00 34.07 76 GLU B O 1
ATOM 3151 N N . GLY B 1 80 ? 36.711 14.146 10.358 1.00 33.69 77 GLY B N 1
ATOM 3152 C CA . GLY B 1 80 ? 35.886 13.696 11.461 1.00 31.81 77 GLY B CA 1
ATOM 3153 C C . GLY B 1 80 ? 35.166 12.419 11.132 1.00 32.03 77 GLY B C 1
ATOM 3154 O O . GLY B 1 80 ? 34.722 12.224 10.007 1.00 32.40 77 GLY B O 1
ATOM 3155 N N . ASP B 1 81 ? 35.038 11.536 12.116 1.00 34.63 78 ASP B N 1
ATOM 3156 C CA . ASP B 1 81 ? 34.350 10.277 11.881 1.00 34.10 78 ASP B CA 1
ATOM 3157 C C . ASP B 1 81 ? 32.844 10.463 11.808 1.00 32.49 78 ASP B C 1
ATOM 3158 O O . ASP B 1 81 ? 32.131 9.577 11.335 1.00 33.25 78 ASP B O 1
ATOM 3163 N N A ARG B 1 82 ? 32.365 11.620 12.266 0.50 29.73 79 ARG B N 1
ATOM 3164 N N B ARG B 1 82 ? 32.351 11.608 12.279 0.50 30.28 79 ARG B N 1
ATOM 3165 C CA A ARG B 1 82 ? 30.936 11.902 12.241 0.50 27.37 79 ARG B CA 1
ATOM 3166 C CA B ARG B 1 82 ? 30.916 11.880 12.230 0.50 28.29 79 ARG B CA 1
ATOM 3167 C C A ARG B 1 82 ? 30.611 13.373 11.965 0.51 25.32 79 ARG B C 1
ATOM 3168 C C B ARG B 1 82 ? 30.586 13.358 12.010 0.49 26.04 79 ARG B C 1
ATOM 3169 O O A ARG B 1 82 ? 31.406 14.265 12.269 0.51 24.57 79 ARG B O 1
ATOM 3170 O O B ARG B 1 82 ? 31.354 14.242 12.396 0.49 25.19 79 ARG B O 1
ATOM 3185 N N . PHE B 1 83 ? 29.444 13.611 11.372 1.00 24.74 80 PHE B N 1
ATOM 3186 C CA . PHE B 1 83 ? 28.976 14.985 11.113 1.00 24.58 80 PHE B CA 1
ATOM 3187 C C . PHE B 1 83 ? 29.024 15.532 12.551 1.00 22.72 80 PHE B C 1
ATOM 3188 O O . PHE B 1 83 ? 28.476 14.923 13.468 1.00 22.86 80 PHE B O 1
ATOM 3196 N N . PRO B 1 84 ? 29.666 16.691 12.757 1.00 24.12 81 PRO B N 1
ATOM 3197 C CA . PRO B 1 84 ? 29.840 17.321 14.070 1.00 22.31 81 PRO B CA 1
ATOM 3198 C C . PRO B 1 84 ? 28.707 17.916 14.867 1.00 21.78 81 PRO B C 1
ATOM 3199 O O . PRO B 1 84 ? 28.848 18.078 16.079 1.00 20.65 81 PRO B O 1
ATOM 3203 N N . LEU B 1 85 ? 27.603 18.246 14.213 1.00 21.72 82 LEU B N 1
ATOM 3204 C CA . LEU B 1 85 ? 26.520 18.903 14.927 1.00 21.38 82 LEU B CA 1
ATOM 3205 C C . LEU B 1 85 ? 25.178 18.233 14.873 1.00 19.99 82 LEU B C 1
ATOM 3206 O O . LEU B 1 85 ? 24.975 17.262 14.153 1.00 21.58 82 LEU B O 1
ATOM 3211 N N . LEU B 1 86 ? 24.247 18.793 15.647 1.00 19.31 83 LEU B N 1
ATOM 3212 C CA . LEU B 1 86 ? 22.881 18.289 15.728 1.00 17.15 83 LEU B CA 1
ATOM 3213 C C . LEU B 1 86 ? 21.990 19.487 16.034 1.00 16.37 83 LEU B C 1
ATOM 3214 O O . LEU B 1 86 ? 22.295 20.274 16.937 1.00 16.06 83 LEU B O 1
ATOM 3219 N N . THR B 1 87 ? 20.912 19.641 15.277 1.00 14.16 84 THR B N 1
ATOM 3220 C CA . THR B 1 87 ? 19.999 20.770 15.464 1.00 14.96 84 THR B CA 1
ATOM 3221 C C . THR B 1 87 ? 18.580 20.282 15.727 1.00 16.05 84 THR B C 1
ATOM 3222 O O . THR B 1 87 ? 18.041 19.486 14.938 1.00 16.47 84 THR B O 1
ATOM 3226 N N . LYS B 1 88 ? 17.979 20.763 16.824 1.00 14.49 85 LYS B N 1
ATOM 3227 C CA . LYS B 1 88 ? 16.622 20.372 17.205 1.00 14.16 85 LYS B CA 1
ATOM 3228 C C . LYS B 1 88 ? 15.692 21.557 17.437 1.00 15.50 85 LYS B C 1
ATOM 3229 O O . LYS B 1 88 ? 16.152 22.667 17.740 1.00 12.97 85 LYS B O 1
ATOM 3235 N N . LEU B 1 89 ? 14.392 21.296 17.291 1.00 13.60 86 LEU B N 1
ATOM 3236 C CA . LEU B 1 89 ? 13.342 22.254 17.631 1.00 15.51 86 LEU B CA 1
ATOM 3237 C C . LEU B 1 89 ? 12.725 21.561 18.844 1.00 15.69 86 LEU B C 1
ATOM 3238 O O . LEU B 1 89 ? 12.415 20.352 18.810 1.00 15.92 86 LEU B O 1
ATOM 3243 N N . LEU B 1 90 ? 12.594 22.284 19.943 1.00 14.81 87 LEU B N 1
ATOM 3244 C CA . LEU B 1 90 ? 12.050 21.685 21.146 1.00 15.42 87 LEU B CA 1
ATOM 3245 C C . LEU B 1 90 ? 10.760 22.368 21.587 1.00 16.56 87 LEU B C 1
ATOM 3246 O O . LEU B 1 90 ? 10.718 23.592 21.743 1.00 14.82 87 LEU B O 1
ATOM 3251 N N . ASP B 1 91 ? 9.708 21.570 21.763 1.00 14.57 88 ASP B N 1
ATOM 3252 C CA . ASP B 1 91 ? 8.411 22.070 22.232 1.00 13.91 88 ASP B CA 1
ATOM 3253 C C . ASP B 1 91 ? 8.363 21.734 23.728 1.00 16.29 88 ASP B C 1
ATOM 3254 O O . ASP B 1 91 ? 8.007 20.618 24.108 1.00 15.11 88 ASP B O 1
ATOM 3259 N N . VAL B 1 92 ? 8.753 22.690 24.568 1.00 15.48 89 VAL B N 1
ATOM 3260 C CA . VAL B 1 92 ? 8.790 22.439 26.011 1.00 17.02 89 VAL B CA 1
ATOM 3261 C C . VAL B 1 92 ? 7.473 22.887 26.640 1.00 18.36 89 VAL B C 1
ATOM 3262 O O . VAL B 1 92 ? 7.308 24.053 27.016 1.00 19.37 89 VAL B O 1
ATOM 3266 N N . LYS B 1 93 ? 6.551 21.940 26.741 1.00 19.22 90 LYS B N 1
ATOM 3267 C CA . LYS B 1 93 ? 5.223 22.189 27.294 1.00 22.59 90 LYS B CA 1
ATOM 3268 C C . LYS B 1 93 ? 5.288 22.136 28.800 1.00 23.11 90 LYS B C 1
ATOM 3269 O O . LYS B 1 93 ? 4.640 22.936 29.486 1.00 23.91 90 LYS B O 1
ATOM 3275 N N A GLU B 1 94 ? 6.049 21.169 29.310 0.50 22.92 91 GLU B N 1
ATOM 3276 N N B GLU B 1 94 ? 6.061 21.182 29.311 0.50 23.12 91 GLU B N 1
ATOM 3277 C CA A GLU B 1 94 ? 6.247 20.982 30.746 0.50 23.37 91 GLU B CA 1
ATOM 3278 C CA B GLU B 1 94 ? 6.252 21.019 30.746 0.50 23.68 91 GLU B CA 1
ATOM 3279 C C A GLU B 1 94 ? 7.756 21.031 30.999 0.50 23.47 91 GLU B C 1
ATOM 3280 C C B GLU B 1 94 ? 7.757 21.028 31.001 0.50 23.68 91 GLU B C 1
ATOM 3281 O O A GLU B 1 94 ? 8.548 20.931 30.059 0.50 21.25 91 GLU B O 1
ATOM 3282 O O B GLU B 1 94 ? 8.549 20.897 30.064 0.50 21.54 91 GLU B O 1
ATOM 3293 N N . ASP B 1 95 ? 8.154 21.188 32.257 1.00 24.00 92 ASP B N 1
ATOM 3294 C CA . ASP B 1 95 ? 9.583 21.242 32.598 1.00 26.17 92 ASP B CA 1
ATOM 3295 C C . ASP B 1 95 ? 10.384 20.007 32.176 1.00 25.58 92 ASP B C 1
ATOM 3296 O O . ASP B 1 95 ? 9.897 18.884 32.273 1.00 24.98 92 ASP B O 1
ATOM 3301 N N . THR B 1 96 ? 11.626 20.202 31.728 1.00 25.82 93 THR B N 1
ATOM 3302 C CA . THR B 1 96 ? 12.451 19.049 31.364 1.00 24.51 93 THR B CA 1
ATOM 3303 C C . THR B 1 96 ? 13.280 18.698 32.605 1.00 23.89 93 THR B C 1
ATOM 3304 O O . THR B 1 96 ? 13.244 19.416 33.615 1.00 21.96 93 THR B O 1
ATOM 3308 N N . SER B 1 97 ? 14.019 17.597 32.538 1.00 24.01 94 SER B N 1
ATOM 3309 C CA . SER B 1 97 ? 14.832 17.162 33.677 1.00 23.99 94 SER B CA 1
ATOM 3310 C C . SER B 1 97 ? 16.025 18.093 33.917 1.00 24.28 94 SER B C 1
ATOM 3311 O O . SER B 1 97 ? 16.446 18.814 33.013 1.00 23.79 94 SER B O 1
ATOM 3314 N N . ILE B 1 98 ? 16.551 18.083 35.140 1.00 23.84 95 ILE B N 1
ATOM 3315 C CA . ILE B 1 98 ? 17.706 18.905 35.501 1.00 24.38 95 ILE B CA 1
ATOM 3316 C C . ILE B 1 98 ? 18.866 18.027 35.050 1.00 24.32 95 ILE B C 1
ATOM 3317 O O . ILE B 1 98 ? 18.932 16.853 35.415 1.00 22.73 95 ILE B O 1
ATOM 3322 N N . LYS B 1 99 ? 19.786 18.579 34.269 1.00 24.65 96 LYS B N 1
ATOM 3323 C CA . LYS B 1 99 ? 20.863 17.747 33.755 1.00 23.33 96 LYS B CA 1
ATOM 3324 C C . LYS B 1 99 ? 22.155 18.493 33.469 1.00 20.18 96 LYS B C 1
ATOM 3325 O O . LYS B 1 99 ? 22.237 19.716 33.594 1.00 20.28 96 LYS B O 1
ATOM 3331 N N . VAL B 1 100 ? 23.170 17.732 33.102 1.00 20.87 97 VAL B N 1
ATOM 3332 C CA . VAL B 1 100 ? 24.462 18.298 32.741 1.00 22.02 97 VAL B CA 1
ATOM 3333 C C . VAL B 1 100 ? 25.026 17.417 31.640 1.00 19.21 97 VAL B C 1
ATOM 3334 O O . VAL B 1 100 ? 24.780 16.205 31.616 1.00 20.25 97 VAL B O 1
ATOM 3338 N N . HIS B 1 101 ? 25.737 18.026 30.693 1.00 19.36 98 HIS B N 1
ATOM 3339 C CA . HIS B 1 101 ? 26.361 17.287 29.596 1.00 18.92 98 HIS B CA 1
ATOM 3340 C C . HIS B 1 101 ? 27.871 17.261 29.821 1.00 18.79 98 HIS B C 1
ATOM 3341 O O . HIS B 1 101 ? 28.461 18.264 30.208 1.00 20.85 98 HIS B O 1
ATOM 3348 N N . PRO B 1 102 ? 28.510 16.118 29.590 1.00 19.59 99 PRO B N 1
ATOM 3349 C CA . PRO B 1 102 ? 29.964 16.083 29.790 1.00 20.06 99 PRO B CA 1
ATOM 3350 C C . PRO B 1 102 ? 30.670 16.713 28.587 1.00 20.11 99 PRO B C 1
ATOM 3351 O O . PRO B 1 102 ? 30.052 16.938 27.544 1.00 18.68 99 PRO B O 1
ATOM 3355 N N . ASP B 1 103 ? 31.958 17.017 28.755 1.00 20.36 100 ASP B N 1
ATOM 3356 C CA . ASP B 1 103 ? 32.781 17.583 27.696 1.00 20.46 100 ASP B CA 1
ATOM 3357 C C . ASP B 1 103 ? 33.324 16.393 26.898 1.00 19.46 100 ASP B C 1
ATOM 3358 O O . ASP B 1 103 ? 33.022 15.250 27.225 1.00 19.47 100 ASP B O 1
ATOM 3363 N N . ASP B 1 104 ? 34.128 16.637 25.867 1.00 19.59 101 ASP B N 1
ATOM 3364 C CA . ASP B 1 104 ? 34.629 15.519 25.074 1.00 23.17 101 ASP B CA 1
ATOM 3365 C C . ASP B 1 104 ? 35.453 14.530 25.899 1.00 23.67 101 ASP B C 1
ATOM 3366 O O . ASP B 1 104 ? 35.335 13.316 25.723 1.00 23.66 101 ASP B O 1
ATOM 3371 N N . TYR B 1 105 ? 36.284 15.049 26.798 1.00 24.86 102 TYR B N 1
ATOM 3372 C CA . TYR B 1 105 ? 37.123 14.195 27.636 1.00 27.53 102 TYR B CA 1
ATOM 3373 C C . TYR B 1 105 ? 36.306 13.197 28.459 1.00 27.54 102 TYR B C 1
ATOM 3374 O O . TYR B 1 105 ? 36.471 11.979 28.337 1.00 29.08 102 TYR B O 1
ATOM 3383 N N . TYR B 1 106 ? 35.422 13.721 29.299 1.00 28.31 103 TYR B N 1
ATOM 3384 C CA . TYR B 1 106 ? 34.606 12.872 30.160 1.00 30.24 103 TYR B CA 1
ATOM 3385 C C . TYR B 1 106 ? 33.654 11.950 29.392 1.00 30.34 103 TYR B C 1
ATOM 3386 O O . TYR B 1 106 ? 33.427 10.816 29.810 1.00 27.89 103 TYR B O 1
ATOM 3395 N N . ALA B 1 107 ? 33.108 12.422 28.268 1.00 30.46 104 ALA B N 1
ATOM 3396 C CA . ALA B 1 107 ? 32.182 11.618 27.461 1.00 30.76 104 ALA B CA 1
ATOM 3397 C C . ALA B 1 107 ? 32.928 10.517 26.742 1.00 33.97 104 ALA B C 1
ATOM 3398 O O . ALA B 1 107 ? 32.411 9.408 26.556 1.00 34.14 104 ALA B O 1
ATOM 3400 N N . GLY B 1 108 ? 34.142 10.831 26.311 1.00 36.65 105 GLY B N 1
ATOM 3401 C CA . GLY B 1 108 ? 34.931 9.833 25.627 1.00 41.30 105 GLY B CA 1
ATOM 3402 C C . GLY B 1 108 ? 35.267 8.715 26.592 1.00 43.02 105 GLY B C 1
ATOM 3403 O O . GLY B 1 108 ? 34.998 7.548 26.313 1.00 44.21 105 GLY B O 1
ATOM 3404 N N . GLU B 1 109 ? 35.818 9.086 27.746 1.00 45.83 106 GLU B N 1
ATOM 3405 C CA . GLU B 1 109 ? 36.234 8.137 28.782 1.00 48.13 106 GLU B CA 1
ATOM 3406 C C . GLU B 1 109 ? 35.107 7.481 29.597 1.00 48.76 106 GLU B C 1
ATOM 3407 O O . GLU B 1 109 ? 35.379 6.783 30.576 1.00 49.11 106 GLU B O 1
ATOM 3413 N N . ASN B 1 110 ? 33.852 7.696 29.219 1.00 47.98 107 ASN B N 1
ATOM 3414 C CA . ASN B 1 110 ? 32.750 7.102 29.976 1.00 46.75 107 ASN B CA 1
ATOM 3415 C C . ASN B 1 110 ? 31.579 6.643 29.116 1.00 45.08 107 ASN B C 1
ATOM 3416 O O . ASN B 1 110 ? 30.832 5.747 29.509 1.00 43.74 107 ASN B O 1
ATOM 3421 N N . GLU B 1 111 ? 31.420 7.252 27.945 1.00 43.23 108 GLU B N 1
ATOM 3422 C CA . GLU B 1 111 ? 30.306 6.910 27.067 1.00 43.02 108 GLU B CA 1
ATOM 3423 C C . GLU B 1 111 ? 30.731 6.296 25.733 1.00 42.69 108 GLU B C 1
ATOM 3424 O O . GLU B 1 111 ? 30.095 6.525 24.701 1.00 41.22 108 GLU B O 1
ATOM 3430 N N . GLU B 1 112 ? 31.812 5.525 25.759 1.00 44.10 109 GLU B N 1
ATOM 3431 C CA . GLU B 1 112 ? 32.325 4.852 24.564 1.00 45.99 109 GLU B CA 1
ATOM 3432 C C . GLU B 1 112 ? 32.556 5.715 23.315 1.00 45.55 109 GLU B C 1
ATOM 3433 O O . GLU B 1 112 ? 31.910 5.510 22.283 1.00 44.87 109 GLU B O 1
ATOM 3439 N N . GLY B 1 113 ? 33.476 6.670 23.409 1.00 44.46 110 GLY B N 1
ATOM 3440 C CA . GLY B 1 113 ? 33.790 7.510 22.264 1.00 42.49 110 GLY B CA 1
ATOM 3441 C C . GLY B 1 113 ? 32.762 8.557 21.862 1.00 41.36 110 GLY B C 1
ATOM 3442 O O . GLY B 1 113 ? 32.947 9.249 20.856 1.00 40.92 110 GLY B O 1
ATOM 3443 N N . GLU B 1 114 ? 31.676 8.670 22.622 1.00 38.89 111 GLU B N 1
ATOM 3444 C CA . GLU B 1 114 ? 30.654 9.665 22.311 1.00 35.99 111 GLU B CA 1
ATOM 3445 C C . GLU B 1 114 ? 31.273 11.047 22.531 1.00 32.50 111 GLU B C 1
ATOM 3446 O O . GLU B 1 114 ? 32.116 11.224 23.407 1.00 31.36 111 GLU B O 1
ATOM 3452 N N . LEU B 1 115 ? 30.863 12.017 21.727 1.00 28.96 112 LEU B N 1
ATOM 3453 C CA . LEU B 1 115 ? 31.358 13.384 21.880 1.00 25.74 112 LEU B CA 1
ATOM 3454 C C . LEU B 1 115 ? 30.714 13.992 23.127 1.00 23.03 112 LEU B C 1
ATOM 3455 O O . LEU B 1 115 ? 29.715 13.478 23.645 1.00 21.36 112 LEU B O 1
ATOM 3460 N N . GLY B 1 116 ? 31.287 15.086 23.612 1.00 21.81 113 GLY B N 1
ATOM 3461 C CA . GLY B 1 116 ? 30.681 15.769 24.746 1.00 20.45 113 GLY B CA 1
ATOM 3462 C C . GLY B 1 116 ? 29.513 16.535 24.146 1.00 20.00 113 GLY B C 1
ATOM 3463 O O . GLY B 1 116 ? 29.188 16.345 22.956 1.00 18.89 113 GLY B O 1
ATOM 3464 N N . LYS B 1 117 ? 28.846 17.367 24.936 1.00 18.57 114 LYS B N 1
ATOM 3465 C CA . LYS B 1 117 ? 27.746 18.129 24.377 1.00 17.64 114 LYS B CA 1
ATOM 3466 C C . LYS B 1 117 ? 27.570 19.558 24.833 1.00 17.71 114 LYS B C 1
ATOM 3467 O O . LYS B 1 117 ? 26.727 19.864 25.694 1.00 19.14 114 LYS B O 1
ATOM 3473 N N . THR B 1 118 ? 28.392 20.430 24.251 1.00 17.87 115 THR B N 1
ATOM 3474 C CA . THR B 1 118 ? 28.265 21.862 24.476 1.00 16.51 115 THR B CA 1
ATOM 3475 C C . THR B 1 118 ? 27.087 22.167 23.520 1.00 17.09 115 THR B C 1
ATOM 3476 O O . THR B 1 118 ? 26.942 21.521 22.480 1.00 17.28 115 THR B O 1
ATOM 3480 N N . GLU B 1 119 ? 26.241 23.122 23.870 1.00 15.04 116 GLU B N 1
ATOM 3481 C CA . GLU B 1 119 ? 25.093 23.427 23.023 1.00 15.99 116 GLU B CA 1
ATOM 3482 C C . GLU B 1 119 ? 24.668 24.855 23.266 1.00 15.35 116 GLU B C 1
ATOM 3483 O O . GLU B 1 119 ? 25.298 25.586 24.034 1.00 16.20 116 GLU B O 1
ATOM 3489 N N . CYS B 1 120 ? 23.588 25.260 22.615 1.00 12.79 117 CYS B N 1
ATOM 3490 C CA . CYS B 1 120 ? 23.103 26.611 22.810 1.00 13.79 117 CYS B CA 1
ATOM 3491 C C . CYS B 1 120 ? 21.644 26.654 22.432 1.00 12.95 117 CYS B C 1
ATOM 3492 O O . CYS B 1 120 ? 21.147 25.782 21.681 1.00 15.62 117 CYS B O 1
ATOM 3495 N N . TRP B 1 121 ? 20.960 27.660 22.951 1.00 12.93 118 TRP B N 1
ATOM 3496 C CA . TRP B 1 121 ? 19.537 27.815 22.743 1.00 14.26 118 TRP B CA 1
ATOM 3497 C C . TRP B 1 121 ? 19.122 29.160 22.185 1.00 14.46 118 TRP B C 1
ATOM 3498 O O . TRP B 1 121 ? 19.566 30.202 22.682 1.00 16.09 118 TRP B O 1
ATOM 3509 N N . TYR B 1 122 ? 18.290 29.129 21.149 1.00 13.72 119 TYR B N 1
ATOM 3510 C CA . TYR B 1 122 ? 17.684 30.357 20.605 1.00 12.64 119 TYR B CA 1
ATOM 3511 C C . TYR B 1 122 ? 16.182 30.218 20.959 1.00 13.69 119 TYR B C 1
ATOM 3512 O O . TYR B 1 122 ? 15.531 29.213 20.616 1.00 13.17 119 TYR B O 1
ATOM 3521 N N . ILE B 1 123 ? 15.624 31.210 21.645 1.00 13.63 120 ILE B N 1
ATOM 3522 C CA . ILE B 1 123 ? 14.229 31.158 22.052 1.00 15.03 120 ILE B CA 1
ATOM 3523 C C . ILE B 1 123 ? 13.375 31.674 20.893 1.00 14.17 120 ILE B C 1
ATOM 3524 O O . ILE B 1 123 ? 13.375 32.867 20.584 1.00 14.30 120 ILE B O 1
ATOM 3529 N N . ILE B 1 124 ? 12.669 30.768 20.237 1.00 15.29 121 ILE B N 1
ATOM 3530 C CA . ILE B 1 124 ? 11.822 31.161 19.116 1.00 16.56 121 ILE B CA 1
ATOM 3531 C C . ILE B 1 124 ? 10.606 31.896 19.665 1.00 18.51 121 ILE B C 1
ATOM 3532 O O . ILE B 1 124 ? 10.187 32.929 19.127 1.00 19.39 121 ILE B O 1
ATOM 3537 N N . ASP B 1 125 ? 10.028 31.347 20.724 1.00 17.05 122 ASP B N 1
ATOM 3538 C CA . ASP B 1 125 ? 8.872 31.960 21.366 1.00 18.30 122 ASP B CA 1
ATOM 3539 C C . ASP B 1 125 ? 8.751 31.352 22.751 1.00 20.33 122 ASP B C 1
ATOM 3540 O O . ASP B 1 125 ? 9.289 30.266 23.019 1.00 18.71 122 ASP B O 1
ATOM 3545 N N . CYS B 1 126 ? 8.066 32.059 23.646 1.00 19.32 123 CYS B N 1
ATOM 3546 C CA . CYS B 1 126 ? 7.839 31.552 24.993 1.00 21.05 123 CYS B CA 1
ATOM 3547 C C . CYS B 1 126 ? 6.717 32.344 25.657 1.00 22.59 123 CYS B C 1
ATOM 3548 O O . CYS B 1 126 ? 6.397 33.458 25.226 1.00 21.00 123 CYS B O 1
ATOM 3551 N N . LYS B 1 127 ? 6.130 31.760 26.700 1.00 24.14 124 LYS B N 1
ATOM 3552 C CA . LYS B 1 127 ? 5.071 32.420 27.458 1.00 26.10 124 LYS B CA 1
ATOM 3553 C C . LYS B 1 127 ? 5.697 33.576 28.226 1.00 27.73 124 LYS B C 1
ATOM 3554 O O . LYS B 1 127 ? 6.879 33.521 28.580 1.00 26.15 124 LYS B O 1
ATOM 3560 N N . GLU B 1 128 ? 4.906 34.617 28.488 1.00 29.76 125 GLU B N 1
ATOM 3561 C CA . GLU B 1 128 ? 5.401 35.808 29.185 1.00 33.83 125 GLU B CA 1
ATOM 3562 C C . GLU B 1 128 ? 6.205 35.566 30.453 1.00 33.78 125 GLU B C 1
ATOM 3563 O O . GLU B 1 128 ? 7.185 36.262 30.712 1.00 36.25 125 GLU B O 1
ATOM 3569 N N . ASN B 1 129 ? 5.798 34.588 31.240 1.00 30.69 126 ASN B N 1
ATOM 3570 C CA . ASN B 1 129 ? 6.482 34.309 32.494 1.00 32.26 126 ASN B CA 1
ATOM 3571 C C . ASN B 1 129 ? 7.530 33.190 32.404 1.00 29.81 126 ASN B C 1
ATOM 3572 O O . ASN B 1 129 ? 8.031 32.718 33.432 1.00 27.80 126 ASN B O 1
ATOM 3577 N N . ALA B 1 130 ? 7.873 32.774 31.186 1.00 26.90 127 ALA B N 1
ATOM 3578 C CA . ALA B 1 130 ? 8.822 31.670 31.009 1.00 25.82 127 ALA B CA 1
ATOM 3579 C C . ALA B 1 130 ? 10.223 31.851 31.605 1.00 22.82 127 ALA B C 1
ATOM 3580 O O . ALA B 1 130 ? 10.760 32.959 31.682 1.00 23.08 127 ALA B O 1
ATOM 3582 N N . GLU B 1 131 ? 10.813 30.731 32.002 1.00 23.71 128 GLU B N 1
ATOM 3583 C CA . GLU B 1 131 ? 12.155 30.709 32.575 1.00 25.06 128 GLU B CA 1
ATOM 3584 C C . GLU B 1 131 ? 12.933 29.504 32.074 1.00 23.85 128 GLU B C 1
ATOM 3585 O O . GLU B 1 131 ? 12.384 28.603 31.429 1.00 22.26 128 GLU B O 1
ATOM 3591 N N . ILE B 1 132 ? 14.223 29.513 32.398 1.00 23.41 129 ILE B N 1
ATOM 3592 C CA . ILE B 1 132 ? 15.125 28.392 32.130 1.00 20.86 129 ILE B CA 1
ATOM 3593 C C . ILE B 1 132 ? 15.950 28.258 33.403 1.00 21.93 129 ILE B C 1
ATOM 3594 O O . ILE B 1 132 ? 16.083 29.220 34.167 1.00 20.76 129 ILE B O 1
ATOM 3599 N N . ILE B 1 133 ? 16.482 27.065 33.632 1.00 20.41 130 ILE B N 1
ATOM 3600 C CA . ILE B 1 133 ? 17.337 26.834 34.776 1.00 20.90 130 ILE B CA 1
ATOM 3601 C C . ILE B 1 133 ? 18.717 26.887 34.136 1.00 21.21 130 ILE B C 1
ATOM 3602 O O . ILE B 1 133 ? 18.995 26.195 33.156 1.00 19.61 130 ILE B O 1
ATOM 3607 N N . TYR B 1 134 ? 19.566 27.762 34.659 1.00 20.35 131 TYR B N 1
ATOM 3608 C CA . TYR B 1 134 ? 20.893 27.947 34.086 1.00 20.94 131 TYR B CA 1
ATOM 3609 C C . TYR B 1 134 ? 21.907 28.188 35.205 1.00 22.20 131 TYR B C 1
ATOM 3610 O O . TYR B 1 134 ? 22.013 29.288 35.731 1.00 22.98 131 TYR B O 1
ATOM 3619 N N . GLY B 1 135 ? 22.656 27.159 35.562 1.00 21.99 132 GLY B N 1
ATOM 3620 C CA . GLY B 1 135 ? 23.624 27.323 36.623 1.00 23.71 132 GLY B CA 1
ATOM 3621 C C . GLY B 1 135 ? 23.032 27.036 37.984 1.00 23.52 132 GLY B C 1
ATOM 3622 O O . GLY B 1 135 ? 21.840 26.736 38.121 1.00 23.87 132 GLY B O 1
ATOM 3623 N N . HIS B 1 136 ? 23.871 27.173 39.003 1.00 22.19 133 HIS B N 1
ATOM 3624 C CA . HIS B 1 136 ? 23.477 26.870 40.375 1.00 22.04 133 HIS B CA 1
ATOM 3625 C C . HIS B 1 136 ? 24.279 27.737 41.338 1.00 22.20 133 HIS B C 1
ATOM 3626 O O . HIS B 1 136 ? 25.254 28.382 40.947 1.00 20.74 133 HIS B O 1
ATOM 3633 N N . THR B 1 137 ? 23.894 27.689 42.607 1.00 22.69 134 THR B N 1
ATOM 3634 C CA . THR B 1 137 ? 24.516 28.496 43.654 1.00 25.17 134 THR B CA 1
ATOM 3635 C C . THR B 1 137 ? 25.564 27.790 44.512 1.00 25.80 134 THR B C 1
ATOM 3636 O O . THR B 1 137 ? 26.103 28.404 45.437 1.00 23.55 134 THR B O 1
ATOM 3640 N N . ALA B 1 138 ? 25.832 26.514 44.236 1.00 26.87 135 ALA B N 1
ATOM 3641 C CA . ALA B 1 138 ? 26.800 25.744 45.024 1.00 25.14 135 ALA B CA 1
ATOM 3642 C C . ALA B 1 138 ? 28.208 26.303 44.881 1.00 26.32 135 ALA B C 1
ATOM 3643 O O . ALA B 1 138 ? 28.651 26.590 43.770 1.00 25.38 135 ALA B O 1
ATOM 3645 N N . ARG B 1 139 ? 28.913 26.449 46.004 1.00 26.80 136 ARG B N 1
ATOM 3646 C CA . ARG B 1 139 ? 30.268 26.999 46.001 1.00 27.84 136 ARG B CA 1
ATOM 3647 C C . ARG B 1 139 ? 31.337 25.918 45.888 1.00 26.72 136 ARG B C 1
ATOM 3648 O O . ARG B 1 139 ? 32.483 26.202 45.531 1.00 28.46 136 ARG B O 1
ATOM 3656 N N . SER B 1 140 ? 30.949 24.677 46.168 1.00 23.18 137 SER B N 1
ATOM 3657 C CA . SER B 1 140 ? 31.853 23.531 46.091 1.00 21.15 137 SER B CA 1
ATOM 3658 C C . SER B 1 140 ? 31.041 22.300 45.719 1.00 20.73 137 SER B C 1
ATOM 3659 O O . SER B 1 140 ? 29.818 22.284 45.895 1.00 20.67 137 SER B O 1
ATOM 3662 N N . LYS B 1 141 ? 31.702 21.256 45.225 1.00 20.25 138 LYS B N 1
ATOM 3663 C CA . LYS B 1 141 ? 30.968 20.049 44.858 1.00 22.25 138 LYS B CA 1
ATOM 3664 C C . LYS B 1 141 ? 30.307 19.382 46.052 1.00 21.80 138 LYS B C 1
ATOM 3665 O O . LYS B 1 141 ? 29.232 18.784 45.922 1.00 20.76 138 LYS B O 1
ATOM 3671 N N . THR B 1 142 ? 30.923 19.476 47.229 1.00 19.92 139 THR B N 1
ATOM 3672 C CA . THR B 1 142 ? 30.295 18.873 48.397 1.00 22.16 139 THR B CA 1
ATOM 3673 C C . THR B 1 142 ? 28.957 19.588 48.698 1.00 21.66 139 THR B C 1
ATOM 3674 O O . THR B 1 142 ? 27.968 18.950 49.075 1.00 21.87 139 THR B O 1
ATOM 3678 N N . GLU B 1 143 ? 28.914 20.899 48.510 1.00 22.18 140 GLU B N 1
ATOM 3679 C CA . GLU B 1 143 ? 27.667 21.647 48.750 1.00 23.08 140 GLU B CA 1
ATOM 3680 C C . GLU B 1 143 ? 26.639 21.281 47.670 1.00 25.24 140 GLU B C 1
ATOM 3681 O O . GLU B 1 143 ? 25.441 21.165 47.944 1.00 23.37 140 GLU B O 1
ATOM 3687 N N . LEU B 1 144 ? 27.116 21.079 46.445 1.00 23.82 141 LEU B N 1
ATOM 3688 C CA . LEU B 1 144 ? 26.238 20.702 45.342 1.00 23.85 141 LEU B CA 1
ATOM 3689 C C . LEU B 1 144 ? 25.528 19.394 45.686 1.00 25.55 141 LEU B C 1
ATOM 3690 O O . LEU B 1 144 ? 24.305 19.258 45.535 1.00 23.11 141 LEU B O 1
ATOM 3695 N N . VAL B 1 145 ? 26.306 18.419 46.147 1.00 24.95 142 VAL B N 1
ATOM 3696 C CA . VAL B 1 145 ? 25.758 17.120 46.512 1.00 25.06 142 VAL B CA 1
ATOM 3697 C C . VAL B 1 145 ? 24.805 17.234 47.701 1.00 27.43 142 VAL B C 1
ATOM 3698 O O . VAL B 1 145 ? 23.768 16.564 47.739 1.00 27.89 142 VAL B O 1
ATOM 3702 N N . THR B 1 146 ? 25.163 18.077 48.666 1.00 27.33 143 THR B N 1
ATOM 3703 C CA . THR B 1 146 ? 24.340 18.268 49.852 1.00 28.67 143 THR B CA 1
ATOM 3704 C C . THR B 1 146 ? 22.954 18.771 49.449 1.00 30.53 143 THR B C 1
ATOM 3705 O O . THR B 1 146 ? 21.931 18.254 49.910 1.00 28.57 143 THR B O 1
ATOM 3717 N N . ILE B 1 148 ? 21.500 18.612 46.386 1.00 31.38 145 ILE B N 1
ATOM 3718 C CA . ILE B 1 148 ? 20.765 17.685 45.537 1.00 31.25 145 ILE B CA 1
ATOM 3719 C C . ILE B 1 148 ? 20.162 16.562 46.388 1.00 33.46 145 ILE B C 1
ATOM 3720 O O . ILE B 1 148 ? 19.078 16.059 46.086 1.00 32.63 145 ILE B O 1
ATOM 3725 N N . ASN B 1 149 ? 20.862 16.170 47.451 1.00 32.65 146 ASN B N 1
ATOM 3726 C CA . ASN B 1 149 ? 20.354 15.112 48.320 1.00 34.56 146 ASN B CA 1
ATOM 3727 C C . ASN B 1 149 ? 19.130 15.569 49.109 1.00 34.52 146 ASN B C 1
ATOM 3728 O O . ASN B 1 149 ? 18.171 14.825 49.252 1.00 35.05 146 ASN B O 1
ATOM 3733 N N . SER B 1 150 ? 19.164 16.796 49.613 1.00 36.33 147 SER B N 1
ATOM 3734 C CA . SER B 1 150 ? 18.043 17.325 50.374 1.00 38.71 147 SER B CA 1
ATOM 3735 C C . SER B 1 150 ? 17.029 17.973 49.426 1.00 39.64 147 SER B C 1
ATOM 3736 O O . SER B 1 150 ? 16.149 18.719 49.854 1.00 41.62 147 SER B O 1
ATOM 3739 N N . GLY B 1 151 ? 17.160 17.677 48.135 1.00 39.36 148 GLY B N 1
ATOM 3740 C CA . GLY B 1 151 ? 16.252 18.229 47.146 1.00 38.08 148 GLY B CA 1
ATOM 3741 C C . GLY B 1 151 ? 15.958 19.715 47.280 1.00 38.23 148 GLY B C 1
ATOM 3742 O O . GLY B 1 151 ? 14.862 20.154 46.953 1.00 39.70 148 GLY B O 1
ATOM 3743 N N . ASP B 1 152 ? 16.916 20.499 47.761 1.00 36.01 149 ASP B N 1
ATOM 3744 C CA . ASP B 1 152 ? 16.698 21.933 47.906 1.00 34.70 149 ASP B CA 1
ATOM 3745 C C . ASP B 1 152 ? 16.943 22.678 46.591 1.00 34.46 149 ASP B C 1
ATOM 3746 O O . ASP B 1 152 ? 17.903 23.451 46.444 1.00 34.77 149 ASP B O 1
ATOM 3751 N N . TRP B 1 153 ? 16.036 22.462 45.650 1.00 32.64 150 TRP B N 1
ATOM 3752 C CA . TRP B 1 153 ? 16.138 23.059 44.338 1.00 33.85 150 TRP B CA 1
ATOM 3753 C C . TRP B 1 153 ? 15.988 24.573 44.311 1.00 34.56 150 TRP B C 1
ATOM 3754 O O . TRP B 1 153 ? 16.673 25.250 43.534 1.00 33.41 150 TRP B O 1
ATOM 3765 N N . GLU B 1 154 ? 15.124 25.113 45.168 1.00 34.08 151 GLU B N 1
ATOM 3766 C CA . GLU B 1 154 ? 14.917 26.550 45.183 1.00 35.46 151 GLU B CA 1
ATOM 3767 C C . GLU B 1 154 ? 16.197 27.263 45.555 1.00 34.58 151 GLU B C 1
ATOM 3768 O O . GLU B 1 154 ? 16.519 28.307 44.985 1.00 33.97 151 GLU B O 1
ATOM 3774 N N . GLY B 1 155 ? 16.933 26.700 46.508 1.00 32.19 152 GLY B N 1
ATOM 3775 C CA . GLY B 1 155 ? 18.173 27.329 46.927 1.00 31.44 152 GLY B CA 1
ATOM 3776 C C . GLY B 1 155 ? 19.331 27.086 45.968 1.00 30.26 152 GLY B C 1
ATOM 3777 O O . GLY B 1 155 ? 20.158 27.968 45.748 1.00 28.82 152 GLY B O 1
ATOM 3778 N N . LEU B 1 156 ? 19.370 25.894 45.379 1.00 28.47 153 LEU B N 1
ATOM 3779 C CA . LEU B 1 156 ? 20.442 25.511 44.455 1.00 27.86 153 LEU B CA 1
ATOM 3780 C C . LEU B 1 156 ? 20.417 26.117 43.053 1.00 29.03 153 LEU B C 1
ATOM 3781 O O . LEU B 1 156 ? 21.382 26.761 42.613 1.00 26.36 153 LEU B O 1
ATOM 3786 N N . LEU B 1 157 ? 19.313 25.883 42.352 1.00 28.90 154 LEU B N 1
ATOM 3787 C CA . LEU B 1 157 ? 19.166 26.323 40.971 1.00 30.71 154 LEU B CA 1
ATOM 3788 C C . LEU B 1 157 ? 19.058 27.820 40.729 1.00 31.12 154 LEU B C 1
ATOM 3789 O O . LEU B 1 157 ? 18.441 28.556 41.505 1.00 29.46 154 LEU B O 1
ATOM 3794 N N . ARG B 1 158 ? 19.681 28.263 39.638 1.00 30.85 155 ARG B N 1
ATOM 3795 C CA . ARG B 1 158 ? 19.628 29.658 39.238 1.00 32.11 155 ARG B CA 1
ATOM 3796 C C . ARG B 1 158 ? 18.634 29.700 38.094 1.00 31.45 155 ARG B C 1
ATOM 3797 O O . ARG B 1 158 ? 18.728 28.910 37.160 1.00 27.56 155 ARG B O 1
ATOM 3805 N N . ARG B 1 159 ? 17.670 30.608 38.182 1.00 31.72 156 ARG B N 1
ATOM 3806 C CA . ARG B 1 159 ? 16.650 30.734 37.146 1.00 31.76 156 ARG B CA 1
ATOM 3807 C C . ARG B 1 159 ? 16.824 32.058 36.422 1.00 31.25 156 ARG B C 1
ATOM 3808 O O . ARG B 1 159 ? 17.264 33.048 37.019 1.00 30.00 156 ARG B O 1
ATOM 3816 N N . ILE B 1 160 ? 16.512 32.054 35.127 1.00 28.58 157 ILE B N 1
ATOM 3817 C CA . ILE B 1 160 ? 16.602 33.246 34.295 1.00 28.19 157 ILE B CA 1
ATOM 3818 C C . ILE B 1 160 ? 15.296 33.418 33.525 1.00 27.17 157 ILE B C 1
ATOM 3819 O O . ILE B 1 160 ? 14.852 32.487 32.855 1.00 24.50 157 ILE B O 1
ATOM 3824 N N . LYS B 1 161 ? 14.677 34.593 33.618 1.00 26.97 158 LYS B N 1
ATOM 3825 C CA . LYS B 1 161 ? 13.443 34.842 32.882 1.00 26.94 158 LYS B CA 1
ATOM 3826 C C . LYS B 1 161 ? 13.819 35.087 31.426 1.00 25.45 158 LYS B C 1
ATOM 3827 O O . LYS B 1 161 ? 14.663 35.927 31.129 1.00 25.27 158 LYS B O 1
ATOM 3833 N N . ILE B 1 162 ? 13.195 34.349 30.512 1.00 22.68 159 ILE B N 1
ATOM 3834 C CA . ILE B 1 162 ? 13.513 34.488 29.101 1.00 22.15 159 ILE B CA 1
ATOM 3835 C C . ILE B 1 162 ? 12.426 35.191 28.307 1.00 22.32 159 ILE B C 1
ATOM 3836 O O . ILE B 1 162 ? 11.332 35.419 28.814 1.00 23.60 159 ILE B O 1
ATOM 3841 N N . LYS B 1 163 ? 12.743 35.531 27.060 1.00 23.22 160 LYS B N 1
ATOM 3842 C CA . LYS B 1 163 ? 11.800 36.177 26.148 1.00 23.62 160 LYS B CA 1
ATOM 3843 C C . LYS B 1 163 ? 12.201 35.758 24.746 1.00 22.15 160 LYS B C 1
ATOM 3844 O O . LYS B 1 163 ? 13.314 35.281 24.540 1.00 21.65 160 LYS B O 1
ATOM 3850 N N . PRO B 1 164 ? 11.305 35.932 23.764 1.00 21.04 161 PRO B N 1
ATOM 3851 C CA . PRO B 1 164 ? 11.591 35.570 22.374 1.00 21.22 161 PRO B CA 1
ATOM 3852 C C . PRO B 1 164 ? 12.803 36.333 21.851 1.00 20.08 161 PRO B C 1
ATOM 3853 O O . PRO B 1 164 ? 12.941 37.541 22.097 1.00 19.07 161 PRO B O 1
ATOM 3857 N N . GLY B 1 165 ? 13.685 35.638 21.150 1.00 19.15 162 GLY B N 1
ATOM 3858 C CA . GLY B 1 165 ? 14.865 36.287 20.604 1.00 18.57 162 GLY B CA 1
ATOM 3859 C C . GLY B 1 165 ? 16.108 36.108 21.457 1.00 17.30 162 GLY B C 1
ATOM 3860 O O . GLY B 1 165 ? 17.218 36.416 21.015 1.00 17.62 162 GLY B O 1
ATOM 3861 N N . ASP B 1 166 ? 15.923 35.642 22.688 1.00 17.72 163 ASP B N 1
ATOM 3862 C CA . ASP B 1 166 ? 17.046 35.396 23.590 1.00 19.79 163 ASP B CA 1
ATOM 3863 C C . ASP B 1 166 ? 17.940 34.267 23.078 1.00 20.52 163 ASP B C 1
ATOM 3864 O O . ASP B 1 166 ? 17.459 33.342 22.430 1.00 18.25 163 ASP B O 1
ATOM 3869 N N . PHE B 1 167 ? 19.238 34.348 23.383 1.00 18.73 164 PHE B N 1
ATOM 3870 C CA . PHE B 1 167 ? 20.203 33.309 23.002 1.00 16.96 164 PHE B CA 1
ATOM 3871 C C . PHE B 1 167 ? 21.028 32.963 24.252 1.00 17.97 164 PHE B C 1
ATOM 3872 O O . PHE B 1 167 ? 21.524 33.858 24.952 1.00 18.18 164 PHE B O 1
ATOM 3880 N N . TYR B 1 168 ? 21.167 31.669 24.533 1.00 16.14 165 TYR B N 1
ATOM 3881 C CA . TYR B 1 168 ? 21.951 31.202 25.667 1.00 16.68 165 TYR B CA 1
ATOM 3882 C C . TYR B 1 168 ? 22.964 30.157 25.259 1.00 18.22 165 TYR B C 1
ATOM 3883 O O . TYR B 1 168 ? 22.604 29.126 24.674 1.00 18.51 165 TYR B O 1
ATOM 3892 N N . TYR B 1 169 ? 24.231 30.410 25.573 1.00 18.08 166 TYR B N 1
ATOM 3893 C CA . TYR B 1 169 ? 25.280 29.443 25.270 1.00 18.26 166 TYR B CA 1
ATOM 3894 C C . TYR B 1 169 ? 25.339 28.525 26.494 1.00 18.94 166 TYR B C 1
ATOM 3895 O O . TYR B 1 169 ? 25.338 28.998 27.632 1.00 19.26 166 TYR B O 1
ATOM 3904 N N . VAL B 1 170 ? 25.401 27.217 26.263 1.00 16.89 167 VAL B N 1
ATOM 3905 C CA . VAL B 1 170 ? 25.427 26.243 27.349 1.00 17.29 167 VAL B CA 1
ATOM 3906 C C . VAL B 1 170 ? 26.661 25.336 27.263 1.00 16.64 167 VAL B C 1
ATOM 3907 O O . VAL B 1 170 ? 26.607 24.247 26.688 1.00 18.44 167 VAL B O 1
ATOM 3911 N N . PRO B 1 171 ? 27.796 25.773 27.834 1.00 19.22 168 PRO B N 1
ATOM 3912 C CA . PRO B 1 171 ? 29.032 24.971 27.805 1.00 18.40 168 PRO B CA 1
ATOM 3913 C C . PRO B 1 171 ? 28.772 23.656 28.484 1.00 16.39 168 PRO B C 1
ATOM 3914 O O . PRO B 1 171 ? 27.956 23.596 29.398 1.00 18.37 168 PRO B O 1
ATOM 3918 N N . SER B 1 172 ? 29.479 22.615 28.071 1.00 15.77 169 SER B N 1
ATOM 3919 C CA . SER B 1 172 ? 29.338 21.321 28.705 1.00 16.66 169 SER B CA 1
ATOM 3920 C C . SER B 1 172 ? 29.770 21.615 30.156 1.00 18.13 169 SER B C 1
ATOM 3921 O O . SER B 1 172 ? 30.574 22.534 30.383 1.00 17.98 169 SER B O 1
ATOM 3924 N N . GLY B 1 173 ? 29.216 20.870 31.109 1.00 17.39 170 GLY B N 1
ATOM 3925 C CA . GLY B 1 173 ? 29.518 21.087 32.518 1.00 17.37 170 GLY B CA 1
ATOM 3926 C C . GLY B 1 173 ? 28.475 21.997 33.169 1.00 19.95 170 GLY B C 1
ATOM 3927 O O . GLY B 1 173 ? 28.416 22.111 34.393 1.00 19.63 170 GLY B O 1
ATOM 3928 N N . THR B 1 174 ? 27.648 22.656 32.358 1.00 19.17 171 THR B N 1
ATOM 3929 C CA . THR B 1 174 ? 26.614 23.546 32.886 1.00 19.12 171 THR B CA 1
ATOM 3930 C C . THR B 1 174 ? 25.347 22.803 33.360 1.00 20.34 171 THR B C 1
ATOM 3931 O O . THR B 1 174 ? 24.720 22.072 32.592 1.00 19.49 171 THR B O 1
ATOM 3935 N N . LEU B 1 175 ? 24.977 22.974 34.632 1.00 18.90 172 LEU B N 1
ATOM 3936 C CA . LEU B 1 175 ? 23.757 22.353 35.167 1.00 20.73 172 LEU B CA 1
ATOM 3937 C C . LEU B 1 175 ? 22.630 23.200 34.568 1.00 20.48 172 LEU B C 1
ATOM 3938 O O . LEU B 1 175 ? 22.681 24.432 34.645 1.00 18.98 172 LEU B O 1
ATOM 3943 N N . HIS B 1 176 ? 21.613 22.561 33.992 1.00 21.19 173 HIS B N 1
ATOM 3944 C CA . HIS B 1 176 ? 20.561 23.327 33.329 1.00 21.42 173 HIS B CA 1
ATOM 3945 C C . HIS B 1 176 ? 19.296 22.515 33.045 1.00 21.48 173 HIS B C 1
ATOM 3946 O O . HIS B 1 176 ? 19.274 21.297 33.177 1.00 22.15 173 HIS B O 1
ATOM 3953 N N . ALA B 1 177 ? 18.260 23.232 32.617 1.00 21.13 174 ALA B N 1
ATOM 3954 C CA . ALA B 1 177 ? 16.991 22.630 32.222 1.00 21.01 174 ALA B CA 1
ATOM 3955 C C . ALA B 1 177 ? 16.123 23.679 31.544 1.00 20.10 174 ALA B C 1
ATOM 3956 O O . ALA B 1 177 ? 16.140 24.854 31.920 1.00 19.83 174 ALA B O 1
ATOM 3958 N N . LEU B 1 178 ? 15.411 23.265 30.499 1.00 20.46 175 LEU B N 1
ATOM 3959 C CA . LEU B 1 178 ? 14.466 24.151 29.852 1.00 20.48 175 LEU B CA 1
ATOM 3960 C C . LEU B 1 178 ? 13.197 23.964 30.686 1.00 21.15 175 LEU B C 1
ATOM 3961 O O . LEU B 1 178 ? 12.952 22.870 31.211 1.00 21.74 175 LEU B O 1
ATOM 3966 N N . CYS B 1 179 ? 12.404 25.026 30.823 1.00 21.51 176 CYS B N 1
ATOM 3967 C CA . CYS B 1 179 ? 11.175 24.957 31.594 1.00 23.70 176 CYS B CA 1
ATOM 3968 C C . CYS B 1 179 ? 9.943 25.166 30.731 1.00 23.71 176 CYS B C 1
ATOM 3969 O O . CYS B 1 179 ? 10.030 25.604 29.579 1.00 21.29 176 CYS B O 1
ATOM 3972 N N . LYS B 1 180 ? 8.789 24.848 31.308 1.00 22.67 177 LYS B N 1
ATOM 3973 C CA . LYS B 1 180 ? 7.518 24.949 30.610 1.00 21.86 177 LYS B CA 1
ATOM 3974 C C . LYS B 1 180 ? 7.255 26.275 29.890 1.00 22.07 177 LYS B C 1
ATOM 3975 O O . LYS B 1 180 ? 7.630 27.362 30.368 1.00 21.00 177 LYS B O 1
ATOM 3981 N N . GLY B 1 181 ? 6.598 26.156 28.737 1.00 21.49 178 GLY B N 1
ATOM 3982 C CA . GLY B 1 181 ? 6.210 27.303 27.931 1.00 20.14 178 GLY B CA 1
ATOM 3983 C C . GLY B 1 181 ? 7.280 27.896 27.030 1.00 19.89 178 GLY B C 1
ATOM 3984 O O . GLY B 1 181 ? 7.351 29.110 26.881 1.00 21.59 178 GLY B O 1
ATOM 3985 N N . ALA B 1 182 ? 8.112 27.048 26.434 1.00 18.04 179 ALA B N 1
ATOM 3986 C CA . ALA B 1 182 ? 9.175 27.523 25.563 1.00 16.09 179 ALA B CA 1
ATOM 3987 C C . ALA B 1 182 ? 9.221 26.733 24.253 1.00 15.07 179 ALA B C 1
ATOM 3988 O O . ALA B 1 182 ? 8.944 25.540 24.248 1.00 17.57 179 ALA B O 1
ATOM 3990 N N . LEU B 1 183 ? 9.539 27.431 23.161 1.00 14.42 180 LEU B N 1
ATOM 3991 C CA . LEU B 1 183 ? 9.713 26.848 21.820 1.00 13.63 180 LEU B CA 1
ATOM 3992 C C . LEU B 1 183 ? 11.159 27.233 21.478 1.00 13.79 180 LEU B C 1
ATOM 3993 O O . LEU B 1 183 ? 11.473 28.416 21.265 1.00 14.60 180 LEU B O 1
ATOM 3998 N N . VAL B 1 184 ? 12.047 26.238 21.434 1.00 14.01 181 VAL B N 1
ATOM 3999 C CA . VAL B 1 184 ? 13.480 26.473 21.254 1.00 13.84 181 VAL B CA 1
ATOM 4000 C C . VAL B 1 184 ? 14.197 25.807 20.085 1.00 15.28 181 VAL B C 1
ATOM 4001 O O . VAL B 1 184 ? 13.869 24.675 19.724 1.00 15.34 181 VAL B O 1
ATOM 4005 N N . LEU B 1 185 ? 15.162 26.526 19.503 1.00 14.11 182 LEU B N 1
ATOM 4006 C CA . LEU B 1 185 ? 16.016 25.997 18.428 1.00 14.03 182 LEU B CA 1
ATOM 4007 C C . LEU B 1 185 ? 17.342 25.738 19.163 1.00 15.65 182 LEU B C 1
ATOM 4008 O O . LEU B 1 185 ? 18.049 26.674 19.578 1.00 14.66 182 LEU B O 1
ATOM 4013 N N . GLU B 1 186 ? 17.662 24.455 19.343 1.00 11.14 183 GLU B N 1
ATOM 4014 C CA . GLU B 1 186 ? 18.851 24.031 20.063 1.00 13.52 183 GLU B CA 1
ATOM 4015 C C . GLU B 1 186 ? 19.925 23.479 19.111 1.00 13.03 183 GLU B C 1
ATOM 4016 O O . GLU B 1 186 ? 19.679 22.519 18.388 1.00 13.80 183 GLU B O 1
ATOM 4022 N N . THR B 1 187 ? 21.102 24.101 19.109 1.00 13.14 184 THR B N 1
ATOM 4023 C CA . THR B 1 187 ? 22.202 23.662 18.246 1.00 14.81 184 THR B CA 1
ATOM 4024 C C . THR B 1 187 ? 23.216 23.025 19.197 1.00 15.65 184 THR B C 1
ATOM 4025 O O . THR B 1 187 ? 23.590 23.599 20.209 1.00 18.13 184 THR B O 1
ATOM 4029 N N . GLN B 1 188 ? 23.648 21.816 18.884 1.00 16.48 185 GLN B N 1
ATOM 4030 C CA . GLN B 1 188 ? 24.557 21.139 19.799 1.00 16.27 185 GLN B CA 1
ATOM 4031 C C . GLN B 1 188 ? 25.529 20.212 19.066 1.00 17.67 185 GLN B C 1
ATOM 4032 O O . GLN B 1 188 ? 25.402 19.972 17.854 1.00 15.60 185 GLN B O 1
ATOM 4038 N N . GLN B 1 189 ? 26.528 19.721 19.792 1.00 17.48 186 GLN B N 1
ATOM 4039 C CA . GLN B 1 189 ? 27.427 18.759 19.188 1.00 17.50 186 GLN B CA 1
ATOM 4040 C C . GLN B 1 189 ? 26.592 17.509 18.897 1.00 17.98 186 GLN B C 1
ATOM 4041 O O . GLN B 1 189 ? 25.584 17.264 19.551 1.00 17.25 186 GLN B O 1
ATOM 4047 N N . ASN B 1 190 ? 27.024 16.716 17.923 1.00 19.27 187 ASN B N 1
ATOM 4048 C CA . ASN B 1 190 ? 26.323 15.470 17.564 1.00 18.76 187 ASN B CA 1
ATOM 4049 C C . ASN B 1 190 ? 26.619 14.451 18.665 1.00 19.88 187 ASN B C 1
ATOM 4050 O O . ASN B 1 190 ? 27.573 13.679 18.580 1.00 20.71 187 ASN B O 1
ATOM 4055 N N . SER B 1 191 ? 25.782 14.458 19.692 1.00 20.86 188 SER B N 1
ATOM 4056 C CA . SER B 1 191 ? 25.964 13.617 20.862 1.00 21.30 188 SER B CA 1
ATOM 4057 C C . SER B 1 191 ? 24.652 13.499 21.620 1.00 21.93 188 SER B C 1
ATOM 4058 O O . SER B 1 191 ? 23.738 14.302 21.432 1.00 20.52 188 SER B O 1
ATOM 4061 N N A ASP B 1 192 ? 24.552 12.498 22.486 0.50 23.00 189 ASP B N 1
ATOM 4062 N N B ASP B 1 192 ? 24.560 12.480 22.466 0.50 23.05 189 ASP B N 1
ATOM 4063 C CA A ASP B 1 192 ? 23.345 12.331 23.284 0.50 24.13 189 ASP B CA 1
ATOM 4064 C CA B ASP B 1 192 ? 23.365 12.285 23.267 0.50 24.35 189 ASP B CA 1
ATOM 4065 C C A ASP B 1 192 ? 23.768 12.096 24.726 0.49 24.98 189 ASP B C 1
ATOM 4066 C C B ASP B 1 192 ? 23.795 12.017 24.702 0.51 25.13 189 ASP B C 1
ATOM 4067 O O A ASP B 1 192 ? 22.973 11.642 25.549 0.49 26.49 189 ASP B O 1
ATOM 4068 O O B ASP B 1 192 ? 23.031 11.472 25.497 0.51 26.70 189 ASP B O 1
ATOM 4077 N N . ALA B 1 193 ? 25.026 12.408 25.024 1.00 24.89 190 ALA B N 1
ATOM 4078 C CA . ALA B 1 193 ? 25.561 12.220 26.372 1.00 24.31 190 ALA B CA 1
ATOM 4079 C C . ALA B 1 193 ? 24.897 13.211 27.302 1.00 24.56 190 ALA B C 1
ATOM 4080 O O . ALA B 1 193 ? 25.134 14.421 27.217 1.00 20.82 190 ALA B O 1
ATOM 4082 N N . THR B 1 194 ? 24.073 12.678 28.201 1.00 24.71 191 THR B N 1
ATOM 4083 C CA . THR B 1 194 ? 23.312 13.476 29.146 1.00 23.93 191 THR B CA 1
ATOM 4084 C C . THR B 1 194 ? 23.232 12.777 30.493 1.00 24.76 191 THR B C 1
ATOM 4085 O O . THR B 1 194 ? 22.914 11.588 30.565 1.00 26.62 191 THR B O 1
ATOM 4089 N N . TYR B 1 195 ? 23.507 13.517 31.560 1.00 24.02 192 TYR B N 1
ATOM 4090 C CA . TYR B 1 195 ? 23.416 12.952 32.906 1.00 23.88 192 TYR B CA 1
ATOM 4091 C C . TYR B 1 195 ? 22.344 13.728 33.656 1.00 22.35 192 TYR B C 1
ATOM 4092 O O . TYR B 1 195 ? 22.485 14.926 33.859 1.00 22.48 192 TYR B O 1
ATOM 4101 N N . ARG B 1 196 ? 21.263 13.065 34.065 1.00 25.05 193 ARG B N 1
ATOM 4102 C CA . ARG B 1 196 ? 20.191 13.758 34.792 1.00 27.05 193 ARG B CA 1
ATOM 4103 C C . ARG B 1 196 ? 20.361 13.663 36.297 1.00 28.76 193 ARG B C 1
ATOM 4104 O O . ARG B 1 196 ? 20.783 12.627 36.804 1.00 29.61 193 ARG B O 1
ATOM 4112 N N . VAL B 1 197 ? 20.027 14.734 37.008 1.00 29.19 194 VAL B N 1
ATOM 4113 C CA . VAL B 1 197 ? 20.105 14.723 38.462 1.00 31.81 194 VAL B CA 1
ATOM 4114 C C . VAL B 1 197 ? 18.682 14.681 39.037 1.00 32.61 194 VAL B C 1
ATOM 4115 O O . VAL B 1 197 ? 18.462 14.149 40.119 1.00 32.53 194 VAL B O 1
ATOM 4119 N N . TYR B 1 198 ? 17.708 15.224 38.309 1.00 31.95 195 TYR B N 1
ATOM 4120 C CA . TYR B 1 198 ? 16.328 15.215 38.799 1.00 32.06 195 TYR B CA 1
ATOM 4121 C C . TYR B 1 198 ? 15.334 15.234 37.640 1.00 31.44 195 TYR B C 1
ATOM 4122 O O . TYR B 1 198 ? 15.567 15.897 36.633 1.00 29.33 195 TYR B O 1
ATOM 4131 N N . ASP B 1 199 ? 14.236 14.490 37.775 1.00 29.85 196 ASP B N 1
ATOM 4132 C CA . ASP B 1 199 ? 13.220 14.453 36.720 1.00 31.37 196 ASP B CA 1
ATOM 4133 C C . ASP B 1 199 ? 11.817 14.526 37.305 1.00 32.96 196 ASP B C 1
ATOM 4134 O O . ASP B 1 199 ? 10.860 13.998 36.722 1.00 31.71 196 ASP B O 1
ATOM 4139 N N . TYR B 1 200 ? 11.711 15.175 38.465 1.00 34.50 197 TYR B N 1
ATOM 4140 C CA . TYR B 1 200 ? 10.432 15.361 39.151 1.00 38.10 197 TYR B CA 1
ATOM 4141 C C . TYR B 1 200 ? 9.657 14.067 39.437 1.00 39.28 197 TYR B C 1
ATOM 4142 O O . TYR B 1 200 ? 8.440 14.099 39.622 1.00 40.89 197 TYR B O 1
ATOM 4151 N N . ASP B 1 201 ? 10.354 12.937 39.471 1.00 41.26 198 ASP B N 1
ATOM 4152 C CA . ASP B 1 201 ? 9.722 11.647 39.745 1.00 44.04 198 ASP B CA 1
ATOM 4153 C C . ASP B 1 201 ? 8.636 11.257 38.729 1.00 44.90 198 ASP B C 1
ATOM 4154 O O . ASP B 1 201 ? 7.545 10.850 39.111 1.00 44.82 198 ASP B O 1
ATOM 4159 N N . ARG B 1 202 ? 8.935 11.355 37.439 1.00 45.59 199 ARG B N 1
ATOM 4160 C CA . ARG B 1 202 ? 7.956 11.011 36.410 1.00 47.69 199 ARG B CA 1
ATOM 4161 C C . ARG B 1 202 ? 8.208 9.615 35.854 1.00 50.92 199 ARG B C 1
ATOM 4162 O O . ARG B 1 202 ? 9.180 8.964 36.229 1.00 52.77 199 ARG B O 1
ATOM 4170 N N . LEU B 1 203 ? 7.331 9.156 34.962 1.00 53.68 200 LEU B N 1
ATOM 4171 C CA . LEU B 1 203 ? 7.495 7.846 34.338 1.00 57.18 200 LEU B CA 1
ATOM 4172 C C . LEU B 1 203 ? 7.273 7.905 32.829 1.00 59.78 200 LEU B C 1
ATOM 4173 O O . LEU B 1 203 ? 6.501 8.737 32.343 1.00 60.21 200 LEU B O 1
ATOM 4178 N N . ASP B 1 204 ? 7.949 7.020 32.096 1.00 62.35 201 ASP B N 1
ATOM 4179 C CA . ASP B 1 204 ? 7.827 6.957 30.638 1.00 65.18 201 ASP B CA 1
ATOM 4180 C C . ASP B 1 204 ? 6.616 6.149 30.175 1.00 66.76 201 ASP B C 1
ATOM 4181 O O . ASP B 1 204 ? 5.766 5.750 30.980 1.00 66.79 201 ASP B O 1
ATOM 4186 N N . SER B 1 205 ? 6.557 5.906 28.867 1.00 67.81 202 SER B N 1
ATOM 4187 C CA . SER B 1 205 ? 5.467 5.143 28.275 1.00 69.09 202 SER B CA 1
ATOM 4188 C C . SER B 1 205 ? 5.401 3.733 28.849 1.00 69.53 202 SER B C 1
ATOM 4189 O O . SER B 1 205 ? 4.316 3.233 29.157 1.00 70.30 202 SER B O 1
ATOM 4192 N N . ASN B 1 206 ? 6.561 3.097 28.995 1.00 69.25 203 ASN B N 1
ATOM 4193 C CA . ASN B 1 206 ? 6.628 1.740 29.535 1.00 69.23 203 ASN B CA 1
ATOM 4194 C C . ASN B 1 206 ? 6.322 1.725 31.037 1.00 68.49 203 ASN B C 1
ATOM 4195 O O . ASN B 1 206 ? 6.556 0.724 31.725 1.00 67.80 203 ASN B O 1
ATOM 4200 N N . GLY B 1 207 ? 5.799 2.844 31.535 1.00 67.23 204 GLY B N 1
ATOM 4201 C CA . GLY B 1 207 ? 5.458 2.955 32.942 1.00 65.31 204 GLY B CA 1
ATOM 4202 C C . GLY B 1 207 ? 6.666 2.942 33.858 1.00 63.97 204 GLY B C 1
ATOM 4203 O O . GLY B 1 207 ? 6.535 2.760 35.070 1.00 63.67 204 GLY B O 1
ATOM 4204 N N . SER B 1 208 ? 7.847 3.136 33.281 1.00 62.29 205 SER B N 1
ATOM 4205 C CA . SER B 1 208 ? 9.076 3.145 34.066 1.00 60.77 205 SER B CA 1
ATOM 4206 C C . SER B 1 208 ? 9.664 4.548 34.180 1.00 58.55 205 SER B C 1
ATOM 4207 O O . SER B 1 208 ? 9.583 5.349 33.243 1.00 58.05 205 SER B O 1
ATOM 4210 N N . PRO B 1 209 ? 10.255 4.866 35.342 1.00 56.50 206 PRO B N 1
ATOM 4211 C CA . PRO B 1 209 ? 10.854 6.187 35.548 1.00 55.60 206 PRO B CA 1
ATOM 4212 C C . PRO B 1 209 ? 12.020 6.339 34.576 1.00 54.76 206 PRO B C 1
ATOM 4213 O O . PRO B 1 209 ? 12.443 5.360 33.951 1.00 54.34 206 PRO B O 1
ATOM 4217 N N . ARG B 1 210 ? 12.534 7.557 34.438 1.00 53.27 207 ARG B N 1
ATOM 4218 C CA . ARG B 1 210 ? 13.670 7.778 33.555 1.00 52.69 207 ARG B CA 1
ATOM 4219 C C . ARG B 1 210 ? 14.939 7.669 34.392 1.00 51.58 207 ARG B C 1
ATOM 4220 O O . ARG B 1 210 ? 14.978 8.103 35.545 1.00 50.80 207 ARG B O 1
ATOM 4228 N N . GLU B 1 211 ? 15.964 7.055 33.813 1.00 51.45 208 GLU B N 1
ATOM 4229 C CA . GLU B 1 211 ? 17.223 6.852 34.513 1.00 50.02 208 GLU B CA 1
ATOM 4230 C C . GLU B 1 211 ? 17.957 8.133 34.871 1.00 47.82 208 GLU B C 1
ATOM 4231 O O . GLU B 1 211 ? 18.021 9.081 34.080 1.00 47.36 208 GLU B O 1
ATOM 4237 N N . LEU B 1 212 ? 18.494 8.154 36.085 1.00 45.10 209 LEU B N 1
ATOM 4238 C CA . LEU B 1 212 ? 19.255 9.293 36.574 1.00 42.96 209 LEU B CA 1
ATOM 4239 C C . LEU B 1 212 ? 20.736 8.903 36.568 1.00 42.51 209 LEU B C 1
ATOM 4240 O O . LEU B 1 212 ? 21.067 7.720 36.490 1.00 42.58 209 LEU B O 1
ATOM 4245 N N . HIS B 1 213 ? 21.618 9.895 36.639 1.00 41.56 210 HIS B N 1
ATOM 4246 C CA . HIS B 1 213 ? 23.061 9.654 36.621 1.00 40.95 210 HIS B CA 1
ATOM 4247 C C . HIS B 1 213 ? 23.708 10.616 37.602 1.00 38.69 210 HIS B C 1
ATOM 4248 O O . HIS B 1 213 ? 24.512 11.463 37.218 1.00 36.39 210 HIS B O 1
ATOM 4255 N N . PHE B 1 214 ? 23.358 10.467 38.871 1.00 37.02 211 PHE B N 1
ATOM 4256 C CA . PHE B 1 214 ? 23.850 11.343 39.922 1.00 35.54 211 PHE B CA 1
ATOM 4257 C C . PHE B 1 214 ? 25.373 11.531 40.013 1.00 33.97 211 PHE B C 1
ATOM 4258 O O . PHE B 1 214 ? 25.853 12.666 39.968 1.00 33.44 211 PHE B O 1
ATOM 4266 N N . ALA B 1 215 ? 26.136 10.446 40.131 1.00 32.13 212 ALA B N 1
ATOM 4267 C CA . ALA B 1 215 ? 27.593 10.578 40.245 1.00 29.25 212 ALA B CA 1
ATOM 4268 C C . ALA B 1 215 ? 28.228 11.167 38.993 1.00 26.46 212 ALA B C 1
ATOM 4269 O O . ALA B 1 215 ? 29.051 12.074 39.076 1.00 26.91 212 ALA B O 1
ATOM 4271 N N . LYS B 1 216 ? 27.858 10.654 37.829 1.00 23.87 213 LYS B N 1
ATOM 4272 C CA . LYS B 1 216 ? 28.435 11.174 36.594 1.00 25.11 213 LYS B CA 1
ATOM 4273 C C . LYS B 1 216 ? 28.091 12.639 36.420 1.00 25.42 213 LYS B C 1
ATOM 4274 O O . LYS B 1 216 ? 28.892 13.419 35.909 1.00 23.32 213 LYS B O 1
ATOM 4280 N N . ALA B 1 217 ? 26.892 13.012 36.853 1.00 23.09 214 ALA B N 1
ATOM 4281 C CA . ALA B 1 217 ? 26.465 14.394 36.745 1.00 23.29 214 ALA B CA 1
ATOM 4282 C C . ALA B 1 217 ? 27.305 15.322 37.627 1.00 23.20 214 ALA B C 1
ATOM 4283 O O . ALA B 1 217 ? 27.740 16.376 37.185 1.00 22.58 214 ALA B O 1
ATOM 4285 N N . VAL B 1 218 ? 27.552 14.933 38.876 1.00 20.68 215 VAL B N 1
ATOM 4286 C CA . VAL B 1 218 ? 28.329 15.782 39.761 1.00 21.71 215 VAL B CA 1
ATOM 4287 C C . VAL B 1 218 ? 29.774 15.903 39.284 1.00 20.39 215 VAL B C 1
ATOM 4288 O O . VAL B 1 218 ? 30.368 16.978 39.325 1.00 23.11 215 VAL B O 1
ATOM 4292 N N . ASN B 1 219 ? 30.326 14.800 38.801 1.00 21.40 216 ASN B N 1
ATOM 4293 C CA . ASN B 1 219 ? 31.700 14.807 38.312 1.00 24.38 216 ASN B CA 1
ATOM 4294 C C . ASN B 1 219 ? 31.843 15.701 37.087 1.00 23.54 216 ASN B C 1
ATOM 4295 O O . ASN B 1 219 ? 32.839 16.393 36.943 1.00 22.46 216 ASN B O 1
ATOM 4300 N N . ALA B 1 220 ? 30.831 15.701 36.222 1.00 22.25 217 ALA B N 1
ATOM 4301 C CA . ALA B 1 220 ? 30.868 16.521 35.015 1.00 22.37 217 ALA B CA 1
ATOM 4302 C C . ALA B 1 220 ? 30.511 17.982 35.265 1.00 23.03 217 ALA B C 1
ATOM 4303 O O . ALA B 1 220 ? 30.876 18.861 34.472 1.00 23.03 217 ALA B O 1
ATOM 4305 N N . ALA B 1 221 ? 29.810 18.251 36.361 1.00 22.36 218 ALA B N 1
ATOM 4306 C CA . ALA B 1 221 ? 29.392 19.616 36.653 1.00 22.69 218 ALA B CA 1
ATOM 4307 C C . ALA B 1 221 ? 30.487 20.580 37.058 1.00 23.07 218 ALA B C 1
ATOM 4308 O O . ALA B 1 221 ? 31.376 20.248 37.853 1.00 23.36 218 ALA B O 1
ATOM 4310 N N . THR B 1 222 ? 30.389 21.789 36.522 1.00 21.97 219 THR B N 1
ATOM 4311 C CA . THR B 1 222 ? 31.314 22.858 36.826 1.00 22.55 219 THR B CA 1
ATOM 4312 C C . THR B 1 222 ? 30.842 23.550 38.111 1.00 22.74 219 THR B C 1
ATOM 4313 O O . THR B 1 222 ? 29.691 23.972 38.221 1.00 20.43 219 THR B O 1
ATOM 4317 N N . VAL B 1 223 ? 31.732 23.652 39.091 1.00 22.15 220 VAL B N 1
ATOM 4318 C CA . VAL B 1 223 ? 31.389 24.292 40.360 1.00 22.23 220 VAL B CA 1
ATOM 4319 C C . VAL B 1 223 ? 32.583 25.140 40.789 1.00 23.11 220 VAL B C 1
ATOM 4320 O O . VAL B 1 223 ? 33.708 24.659 40.792 1.00 20.02 220 VAL B O 1
ATOM 4324 N N . PRO B 1 224 ? 32.358 26.416 41.136 1.00 24.97 221 PRO B N 1
ATOM 4325 C CA . PRO B 1 224 ? 31.070 27.109 41.151 1.00 25.25 221 PRO B CA 1
ATOM 4326 C C . PRO B 1 224 ? 30.650 27.475 39.732 1.00 26.40 221 PRO B C 1
ATOM 4327 O O . PRO B 1 224 ? 31.461 27.427 38.795 1.00 27.55 221 PRO B O 1
ATOM 4331 N N . HIS B 1 225 ? 29.384 27.835 39.580 1.00 24.83 222 HIS B N 1
ATOM 4332 C CA . HIS B 1 225 ? 28.893 28.241 38.278 1.00 25.32 222 HIS B CA 1
ATOM 4333 C C . HIS B 1 225 ? 29.213 29.715 38.076 1.00 25.50 222 HIS B C 1
ATOM 4334 O O . HIS B 1 225 ? 28.965 30.531 38.962 1.00 27.39 222 HIS B O 1
ATOM 4341 N N . VAL B 1 226 ? 29.770 30.049 36.919 1.00 26.46 223 VAL B N 1
ATOM 4342 C CA . VAL B 1 226 ? 30.058 31.439 36.581 1.00 28.90 223 VAL B CA 1
ATOM 4343 C C . VAL B 1 226 ? 29.456 31.703 35.202 1.00 30.46 223 VAL B C 1
ATOM 4344 O O . VAL B 1 226 ? 29.786 31.008 34.246 1.00 29.08 223 VAL B O 1
ATOM 4348 N N . ASP B 1 227 ? 28.561 32.686 35.106 1.00 31.50 224 ASP B N 1
ATOM 4349 C CA . ASP B 1 227 ? 27.952 33.016 33.819 1.00 33.59 224 ASP B CA 1
ATOM 4350 C C . ASP B 1 227 ? 29.046 33.523 32.885 1.00 35.41 224 ASP B C 1
ATOM 4351 O O . ASP B 1 227 ? 29.796 34.437 33.231 1.00 35.62 224 ASP B O 1
ATOM 4356 N N . GLY B 1 228 ? 29.142 32.926 31.704 1.00 36.30 225 GLY B N 1
ATOM 4357 C CA . GLY B 1 228 ? 30.156 33.342 30.756 1.00 37.85 225 GLY B CA 1
ATOM 4358 C C . GLY B 1 228 ? 29.580 34.329 29.763 1.00 40.92 225 GLY B C 1
ATOM 4359 O O . GLY B 1 228 ? 28.542 34.079 29.16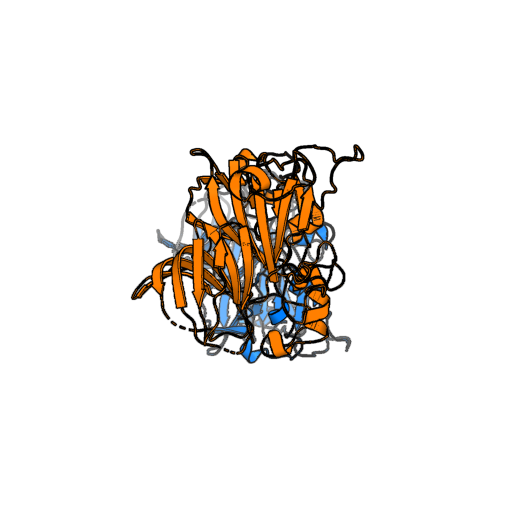3 1.00 42.60 225 GLY B O 1
ATOM 4360 N N . TYR B 1 229 ? 30.251 35.457 29.594 1.00 42.20 226 TYR B N 1
ATOM 4361 C CA . TYR B 1 229 ? 29.794 36.481 28.668 1.00 44.35 226 TYR B CA 1
ATOM 4362 C C . TYR B 1 229 ? 30.221 36.154 27.242 1.00 43.13 226 TYR B C 1
ATOM 4363 O O . TYR B 1 229 ? 31.363 35.778 26.998 1.00 43.01 226 TYR B O 1
ATOM 4372 N N . ILE B 1 230 ? 29.287 36.276 26.307 1.00 43.72 227 ILE B N 1
ATOM 4373 C CA . ILE B 1 230 ? 29.575 36.034 24.901 1.00 44.08 227 ILE B CA 1
ATOM 4374 C C . ILE B 1 230 ? 29.050 37.240 24.140 1.00 44.50 227 ILE B C 1
ATOM 4375 O O . ILE B 1 230 ? 27.860 37.551 24.203 1.00 44.61 227 ILE B O 1
ATOM 4380 N N . ASP B 1 231 ? 29.935 37.927 23.427 1.00 45.89 228 ASP B N 1
ATOM 4381 C CA . ASP B 1 231 ? 29.522 39.108 22.673 1.00 46.59 228 ASP B CA 1
ATOM 4382 C C . ASP B 1 231 ? 28.598 38.712 21.529 1.00 44.01 228 ASP B C 1
ATOM 4383 O O . ASP B 1 231 ? 28.837 37.716 20.844 1.00 44.68 228 ASP B O 1
ATOM 4388 N N . GLU B 1 232 ? 27.542 39.498 21.342 1.00 41.23 229 GLU B N 1
ATOM 4389 C CA . GLU B 1 232 ? 26.582 39.288 20.269 1.00 38.42 229 GLU B CA 1
ATOM 4390 C C . GLU B 1 232 ? 26.767 40.497 19.352 1.00 36.68 229 GLU B C 1
ATOM 4391 O O . GLU B 1 232 ? 26.642 41.630 19.812 1.00 37.07 229 GLU B O 1
ATOM 4397 N N . SER B 1 233 ? 27.085 40.273 18.077 1.00 31.39 230 SER B N 1
ATOM 4398 C CA . SER B 1 233 ? 27.275 41.390 17.156 1.00 29.13 230 SER B CA 1
ATOM 4399 C C . SER B 1 233 ? 26.238 41.359 16.038 1.00 28.24 230 SER B C 1
ATOM 4400 O O . SER B 1 233 ? 25.557 40.346 15.825 1.00 24.35 230 SER B O 1
ATOM 4403 N N . THR B 1 234 ? 26.113 42.477 15.337 1.00 24.90 231 THR B N 1
ATOM 4404 C CA . THR B 1 234 ? 25.126 42.576 14.270 1.00 25.50 231 THR B CA 1
ATOM 4405 C C . THR B 1 234 ? 25.693 43.331 13.072 1.00 25.85 231 THR B C 1
ATOM 4406 O O . THR B 1 234 ? 26.549 44.202 13.228 1.00 26.47 231 THR B O 1
ATOM 4410 N N . GLU B 1 235 ? 25.253 42.964 11.872 1.00 22.95 232 GLU B N 1
ATOM 4411 C CA . GLU B 1 235 ? 25.673 43.652 10.659 1.00 25.66 232 GLU B CA 1
ATOM 4412 C C . GLU B 1 235 ? 24.424 43.724 9.768 1.00 24.42 232 GLU B C 1
ATOM 4413 O O . GLU B 1 235 ? 23.611 42.790 9.760 1.00 22.25 232 GLU B O 1
ATOM 4419 N N . SER B 1 236 ? 24.237 44.840 9.068 1.00 22.60 233 SER B N 1
ATOM 4420 C CA . SER B 1 236 ? 23.082 44.990 8.172 1.00 22.97 233 SER B CA 1
ATOM 4421 C C . SER B 1 236 ? 23.529 45.412 6.776 1.00 23.09 233 SER B C 1
ATOM 4422 O O . SER B 1 236 ? 24.525 46.109 6.605 1.00 22.50 233 SER B O 1
ATOM 4425 N N . ARG B 1 237 ? 22.809 44.936 5.778 1.00 21.13 234 ARG B N 1
ATOM 4426 C CA . ARG B 1 237 ? 23.071 45.299 4.400 1.00 22.74 234 ARG B CA 1
ATOM 4427 C C . ARG B 1 237 ? 21.727 45.149 3.686 1.00 21.15 234 ARG B C 1
ATOM 4428 O O . ARG B 1 237 ? 20.729 44.800 4.316 1.00 20.63 234 ARG B O 1
ATOM 4436 N N . LYS B 1 238 ? 21.671 45.426 2.391 1.00 20.63 235 LYS B N 1
ATOM 4437 C CA . LYS B 1 238 ? 20.399 45.330 1.698 1.00 21.19 235 LYS B CA 1
ATOM 4438 C C . LYS B 1 238 ? 19.644 44.016 1.966 1.00 19.94 235 LYS B C 1
ATOM 4439 O O . LYS B 1 238 ? 20.208 42.943 1.824 1.00 20.02 235 LYS B O 1
ATOM 4445 N N . GLY B 1 239 ? 18.370 44.129 2.356 1.00 19.66 236 GLY B N 1
ATOM 4446 C CA . GLY B 1 239 ? 17.524 42.968 2.608 1.00 18.34 236 GLY B CA 1
ATOM 4447 C C . GLY B 1 239 ? 17.762 42.126 3.864 1.00 19.10 236 GLY B C 1
ATOM 4448 O O . GLY B 1 239 ? 16.949 41.239 4.172 1.00 18.81 236 GLY B O 1
ATOM 4449 N N . ILE B 1 240 ? 18.816 42.408 4.627 1.00 16.96 237 ILE B N 1
ATOM 4450 C CA . ILE B 1 240 ? 19.099 41.545 5.774 1.00 17.22 237 ILE B CA 1
ATOM 4451 C C . ILE B 1 240 ? 19.910 42.124 6.923 1.00 17.89 237 ILE B C 1
ATOM 4452 O O . ILE B 1 240 ? 20.761 42.992 6.729 1.00 18.08 237 ILE B O 1
ATOM 4457 N N . THR B 1 241 ? 19.600 41.640 8.122 1.00 17.70 238 THR B N 1
ATOM 4458 C CA . THR B 1 241 ? 20.369 41.954 9.318 1.00 17.72 238 THR B CA 1
ATOM 4459 C C . THR B 1 241 ? 20.822 40.582 9.827 1.00 18.67 238 THR B C 1
ATOM 4460 O O . THR B 1 241 ? 20.011 39.654 9.948 1.00 16.48 238 THR B O 1
ATOM 4464 N N . ILE B 1 242 ? 22.120 40.449 10.080 1.00 18.37 239 ILE B N 1
ATOM 4465 C CA . ILE B 1 242 ? 22.679 39.213 10.593 1.00 17.22 239 ILE B CA 1
ATOM 4466 C C . ILE B 1 242 ? 23.170 39.412 12.009 1.00 19.24 239 ILE B C 1
ATOM 4467 O O . ILE B 1 242 ? 24.014 40.290 12.273 1.00 19.52 239 ILE B O 1
ATOM 4472 N N . LYS B 1 243 ? 22.647 38.606 12.922 1.00 17.64 240 LYS B N 1
ATOM 4473 C CA . LYS B 1 243 ? 23.108 38.684 14.290 1.00 16.82 240 LYS B CA 1
ATOM 4474 C C . LYS B 1 243 ? 24.064 37.507 14.499 1.00 18.38 240 LYS B C 1
ATOM 4475 O O . LYS B 1 243 ? 23.766 36.384 14.090 1.00 19.29 240 LYS B O 1
ATOM 4481 N N . THR B 1 244 ? 25.228 37.766 15.091 1.00 15.57 241 THR B N 1
ATOM 4482 C CA . THR B 1 244 ? 26.196 36.708 15.360 1.00 16.11 241 THR B CA 1
ATOM 4483 C C . THR B 1 244 ? 26.069 36.448 16.855 1.00 17.63 241 THR B C 1
ATOM 4484 O O . THR B 1 244 ? 26.394 37.314 17.677 1.00 19.96 241 THR B O 1
ATOM 4488 N N . PHE B 1 245 ? 25.565 35.271 17.209 1.00 16.25 242 PHE B N 1
ATOM 4489 C CA . PHE B 1 245 ? 25.345 34.924 18.618 1.00 18.69 242 PHE B CA 1
ATOM 4490 C C . PHE B 1 245 ? 26.592 34.396 19.305 1.00 18.81 242 PHE B C 1
ATOM 4491 O O . PHE B 1 245 ? 26.853 34.695 20.479 1.00 21.20 242 PHE B O 1
ATOM 4499 N N . VAL B 1 246 ? 27.330 33.573 18.575 1.00 18.36 243 VAL B N 1
ATOM 4500 C CA . VAL B 1 246 ? 28.556 32.989 19.082 1.00 18.96 243 VAL B CA 1
ATOM 4501 C C . VAL B 1 246 ? 29.411 32.452 17.964 1.00 19.92 243 VAL B C 1
ATOM 4502 O O . VAL B 1 246 ? 28.920 32.033 16.902 1.00 17.81 243 VAL B O 1
ATOM 4506 N N . GLN B 1 247 ? 30.714 32.502 18.199 1.00 20.71 244 GLN B N 1
ATOM 4507 C CA . GLN B 1 247 ? 31.688 31.946 17.284 1.00 24.48 244 GLN B CA 1
ATOM 4508 C C . GLN B 1 247 ? 32.590 31.191 18.248 1.00 26.88 244 GLN B C 1
ATOM 4509 O O . GLN B 1 247 ? 33.585 31.724 18.753 1.00 27.82 244 GLN B O 1
ATOM 4515 N N . GLY B 1 248 ? 32.193 29.948 18.527 1.00 25.05 245 GLY B N 1
ATOM 4516 C CA . GLY B 1 248 ? 32.920 29.131 19.483 1.00 26.02 245 GLY B CA 1
ATOM 4517 C C . GLY B 1 248 ? 33.747 27.990 18.936 1.00 25.78 245 GLY B C 1
ATOM 4518 O O . GLY B 1 248 ? 33.887 27.808 17.732 1.00 24.34 245 GLY B O 1
ATOM 4519 N N . GLU B 1 249 ? 34.313 27.213 19.849 1.00 28.68 246 GLU B N 1
ATOM 4520 C CA . GLU B 1 249 ? 35.163 26.090 19.475 1.00 29.99 246 GLU B CA 1
ATOM 4521 C C . GLU B 1 249 ? 34.437 24.998 18.738 1.00 28.19 246 GLU B C 1
ATOM 4522 O O . GLU B 1 249 ? 35.009 24.364 17.862 1.00 27.92 246 GLU B O 1
ATOM 4528 N N . TYR B 1 250 ? 33.169 24.787 19.081 1.00 25.80 247 TYR B N 1
ATOM 4529 C CA . TYR B 1 250 ? 32.381 23.727 18.462 1.00 24.76 247 TYR B CA 1
ATOM 4530 C C . TYR B 1 250 ? 31.422 24.178 17.362 1.00 20.90 247 TYR B C 1
ATOM 4531 O O . TYR B 1 250 ? 31.076 23.398 16.494 1.00 22.10 247 TYR B O 1
ATOM 4540 N N . PHE B 1 251 ? 30.991 25.434 17.391 1.00 18.66 248 PHE B N 1
ATOM 4541 C CA . PHE B 1 251 ? 30.075 25.927 16.368 1.00 15.66 248 PHE B CA 1
ATOM 4542 C C . PHE B 1 251 ? 29.920 27.432 16.456 1.00 17.21 248 PHE B C 1
ATOM 4543 O O . PHE B 1 251 ? 30.304 28.046 17.450 1.00 18.61 248 PHE B O 1
ATOM 4551 N N . SER B 1 252 ? 29.367 28.014 15.402 1.00 16.49 249 SER B N 1
ATOM 4552 C CA . SER B 1 252 ? 29.078 29.446 15.352 1.00 16.37 249 SER B CA 1
ATOM 4553 C C . SER B 1 252 ? 27.599 29.476 14.971 1.00 15.16 249 SER B C 1
ATOM 4554 O O . SER B 1 252 ? 27.180 28.700 14.130 1.00 13.61 249 SER B O 1
ATOM 4557 N N . VAL B 1 253 ? 26.820 30.341 15.610 1.00 15.17 250 VAL B N 1
ATOM 4558 C CA . VAL B 1 253 ? 25.382 30.404 15.336 1.00 13.67 250 VAL B CA 1
ATOM 4559 C C . VAL B 1 253 ? 24.972 31.849 15.054 1.00 14.79 250 VAL B C 1
ATOM 4560 O O . VAL B 1 253 ? 25.480 32.783 15.701 1.00 15.16 250 VAL B O 1
ATOM 4564 N N . TYR B 1 254 ? 24.058 32.023 14.097 1.00 12.95 251 TYR B N 1
ATOM 4565 C CA . TYR B 1 254 ? 23.605 33.357 13.676 1.00 15.03 251 TYR B CA 1
ATOM 4566 C C . TYR B 1 254 ? 22.103 33.389 13.414 1.00 14.78 251 TYR B C 1
ATOM 4567 O O . TYR B 1 254 ? 21.472 32.362 13.261 1.00 14.69 251 TYR B O 1
ATOM 4576 N N . LYS B 1 255 ? 21.558 34.593 13.321 1.00 15.04 252 LYS B N 1
ATOM 4577 C CA . LYS B 1 255 ? 20.163 34.753 12.941 1.00 12.44 252 LYS B CA 1
ATOM 4578 C C . LYS B 1 255 ? 20.166 35.597 11.669 1.00 14.30 252 LYS B C 1
ATOM 4579 O O . LYS B 1 255 ? 20.916 36.588 11.564 1.00 14.33 252 LYS B O 1
ATOM 4585 N N . TRP B 1 256 ? 19.415 35.165 10.660 1.00 14.23 253 TRP B N 1
ATOM 4586 C CA . TRP B 1 256 ? 19.304 35.953 9.439 1.00 15.48 253 TRP B CA 1
ATOM 4587 C C . TRP B 1 256 ? 17.911 36.530 9.455 1.00 15.76 253 TRP B C 1
ATOM 4588 O O . TRP B 1 256 ? 16.931 35.793 9.381 1.00 16.71 253 TRP B O 1
ATOM 4599 N N . ASP B 1 257 ? 17.816 37.851 9.563 1.00 15.46 254 ASP B N 1
ATOM 4600 C CA . ASP B 1 257 ? 16.512 38.506 9.572 1.00 17.32 254 ASP B CA 1
ATOM 4601 C C . ASP B 1 257 ? 16.377 39.131 8.198 1.00 17.44 254 ASP B C 1
ATOM 4602 O O . ASP B 1 257 ? 16.938 40.195 7.959 1.00 14.74 254 ASP B O 1
ATOM 4607 N N . ILE B 1 258 ? 15.634 38.471 7.316 1.00 14.12 255 ILE B N 1
ATOM 4608 C CA . ILE B 1 258 ? 15.490 38.913 5.944 1.00 15.25 255 ILE B CA 1
ATOM 4609 C C . ILE B 1 258 ? 14.165 39.622 5.678 1.00 15.91 255 ILE B C 1
ATOM 4610 O O . ILE B 1 258 ? 13.099 39.168 6.117 1.00 14.91 255 ILE B O 1
ATOM 4615 N N . ASN B 1 259 ? 14.258 40.755 4.986 1.00 16.64 256 ASN B N 1
ATOM 4616 C CA . ASN B 1 259 ? 13.077 41.537 4.646 1.00 18.80 256 ASN B CA 1
ATOM 4617 C C . ASN B 1 259 ? 13.429 42.354 3.417 1.00 19.36 256 ASN B C 1
ATOM 4618 O O . ASN B 1 259 ? 13.782 43.534 3.510 1.00 20.04 256 ASN B O 1
ATOM 4623 N N . GLY B 1 260 ? 13.333 41.711 2.260 1.00 18.80 257 GLY B N 1
ATOM 4624 C CA . GLY B 1 260 ? 13.677 42.358 1.006 1.00 19.16 257 GLY B CA 1
ATOM 4625 C C . GLY B 1 260 ? 14.486 41.354 0.211 1.00 20.73 257 GLY B C 1
ATOM 4626 O O . GLY B 1 260 ? 14.276 40.153 0.372 1.00 17.68 257 GLY B O 1
ATOM 4627 N N . GLU B 1 261 ? 15.399 41.806 -0.646 1.00 18.91 258 GLU B N 1
ATOM 4628 C CA . GLU B 1 261 ? 16.205 40.863 -1.421 1.00 19.03 258 GLU B CA 1
ATOM 4629 C C . GLU B 1 261 ? 17.650 40.918 -0.939 1.00 19.22 258 GLU B C 1
ATOM 4630 O O . GLU B 1 261 ? 18.350 41.899 -1.161 1.00 19.53 258 GLU B O 1
ATOM 4636 N N . ALA B 1 262 ? 18.094 39.864 -0.261 1.00 18.67 259 ALA B N 1
ATOM 4637 C CA . ALA B 1 262 ? 19.449 39.844 0.283 1.00 17.59 259 ALA B CA 1
ATOM 4638 C C . ALA B 1 262 ? 20.451 39.067 -0.558 1.00 19.26 259 ALA B C 1
ATOM 4639 O O . ALA B 1 262 ? 20.140 37.989 -1.070 1.00 17.79 259 ALA B O 1
ATOM 4641 N N A GLU B 1 263 ? 21.648 39.632 -0.711 0.50 19.47 260 GLU B N 1
ATOM 4642 N N B GLU B 1 263 ? 21.648 39.633 -0.716 0.50 19.43 260 GLU B N 1
ATOM 4643 C CA A GLU B 1 263 ? 22.714 38.993 -1.476 0.50 21.60 260 GLU B CA 1
ATOM 4644 C CA B GLU B 1 263 ? 22.714 38.989 -1.482 0.50 21.55 260 GLU B CA 1
ATOM 4645 C C A GLU B 1 263 ? 23.568 38.195 -0.510 0.51 21.51 260 GLU B C 1
ATOM 4646 C C B GLU B 1 263 ? 23.560 38.193 -0.508 0.49 21.45 260 GLU B C 1
ATOM 4647 O O A GLU B 1 263 ? 24.128 38.752 0.440 0.50 20.41 260 GLU B O 1
ATOM 4648 O O B GLU B 1 263 ? 24.106 38.749 0.451 0.50 20.34 260 GLU B O 1
ATOM 4667 N N . ALA B 1 265 ? 26.365 34.632 0.259 1.00 19.85 262 ALA B N 1
ATOM 4668 C CA . ALA B 1 265 ? 27.454 33.807 -0.214 1.00 20.87 262 ALA B CA 1
ATOM 4669 C C . ALA B 1 265 ? 27.653 32.722 0.821 1.00 22.30 262 ALA B C 1
ATOM 4670 O O . ALA B 1 265 ? 27.379 32.910 2.010 1.00 23.24 262 ALA B O 1
ATOM 4672 N N . GLN B 1 266 ? 28.114 31.575 0.363 1.00 22.71 263 GLN B N 1
ATOM 4673 C CA . GLN B 1 266 ? 28.372 30.469 1.255 1.00 23.02 263 GLN B CA 1
ATOM 4674 C C . GLN B 1 266 ? 29.903 30.435 1.351 1.00 23.95 263 GLN B C 1
ATOM 4675 O O . GLN B 1 266 ? 30.554 29.861 0.483 1.00 26.66 263 GLN B O 1
ATOM 4681 N N . ASP B 1 267 ? 30.470 31.046 2.393 1.00 22.87 264 ASP B N 1
ATOM 4682 C CA . ASP B 1 267 ? 31.931 31.091 2.559 1.00 26.23 264 ASP B CA 1
ATOM 4683 C C . ASP B 1 267 ? 32.509 30.079 3.557 1.00 25.47 264 ASP B C 1
ATOM 4684 O O . ASP B 1 267 ? 33.712 30.073 3.800 1.00 25.87 264 ASP B O 1
ATOM 4689 N N . GLU B 1 268 ? 31.655 29.244 4.141 1.00 24.23 265 GLU B N 1
ATOM 4690 C CA . GLU B 1 268 ? 32.067 28.228 5.121 1.00 22.36 265 GLU B CA 1
ATOM 4691 C C . GLU B 1 268 ? 32.126 26.816 4.511 1.00 21.37 265 GLU B C 1
ATOM 4692 O O . GLU B 1 268 ? 31.817 26.639 3.334 1.00 22.37 265 GLU B O 1
ATOM 4698 N N A SER B 1 269 ? 32.515 25.822 5.315 0.50 21.49 266 SER B N 1
ATOM 4699 N N B SER B 1 269 ? 32.524 25.817 5.290 0.50 21.25 266 SER B N 1
ATOM 4700 C CA A SER B 1 269 ? 32.584 24.439 4.827 0.50 21.38 266 SER B CA 1
ATOM 4701 C CA B SER B 1 269 ? 32.581 24.464 4.737 0.50 20.83 266 SER B CA 1
ATOM 4702 C C A SER B 1 269 ? 31.184 23.967 4.433 0.50 22.09 266 SER B C 1
ATOM 4703 C C B SER B 1 269 ? 31.167 24.007 4.375 0.50 21.79 266 SER B C 1
ATOM 4704 O O A SER B 1 269 ? 31.016 23.125 3.552 0.49 23.38 266 SER B O 1
ATOM 4705 O O B SER B 1 269 ? 30.971 23.213 3.458 0.51 22.94 266 SER B O 1
ATOM 4710 N N . PHE B 1 270 ? 30.182 24.524 5.101 1.00 21.51 267 PHE B N 1
ATOM 4711 C CA . PHE B 1 270 ? 28.775 24.215 4.832 1.00 19.79 267 PHE B CA 1
ATOM 4712 C C . PHE B 1 270 ? 27.964 24.985 5.862 1.00 17.29 267 PHE B C 1
ATOM 4713 O O . PHE B 1 270 ? 28.508 25.398 6.903 1.00 19.92 267 PHE B O 1
ATOM 4721 N N . LEU B 1 271 ? 26.687 25.205 5.567 1.00 17.31 268 LEU B N 1
ATOM 4722 C CA . LEU B 1 271 ? 25.814 25.942 6.480 1.00 16.57 268 LEU B CA 1
ATOM 4723 C C . LEU B 1 271 ? 24.569 25.143 6.803 1.00 15.55 268 LEU B C 1
ATOM 4724 O O . LEU B 1 271 ? 23.961 24.567 5.921 1.00 18.19 268 LEU B O 1
ATOM 4729 N N . ILE B 1 272 ? 24.222 25.112 8.087 1.00 15.88 269 ILE B N 1
ATOM 4730 C CA . ILE B 1 272 ? 23.040 24.418 8.575 1.00 14.87 269 ILE B CA 1
ATOM 4731 C C . ILE B 1 272 ? 22.001 25.538 8.721 1.00 14.53 269 ILE B C 1
ATOM 4732 O O . ILE B 1 272 ? 22.227 26.511 9.441 1.00 16.81 269 ILE B O 1
ATOM 4737 N N . CYS B 1 273 ? 20.860 25.382 8.053 1.00 15.30 270 CYS B N 1
ATOM 4738 C CA . CYS B 1 273 ? 19.839 26.433 8.046 1.00 13.80 270 CYS B CA 1
ATOM 4739 C C . CYS B 1 273 ? 18.456 25.973 8.463 1.00 14.70 270 CYS B C 1
ATOM 4740 O O . CYS B 1 273 ? 17.990 24.924 8.004 1.00 12.79 270 CYS B O 1
ATOM 4743 N N . SER B 1 274 ? 17.807 26.759 9.323 1.00 13.02 271 SER B N 1
ATOM 4744 C CA . SER B 1 274 ? 16.453 26.434 9.783 1.00 12.88 271 SER B CA 1
ATOM 4745 C C . SER B 1 274 ? 15.585 27.661 9.576 1.00 13.67 271 SER B C 1
ATOM 4746 O O . SER B 1 274 ? 15.926 28.752 10.048 1.00 13.71 271 SER B O 1
ATOM 4749 N N . VAL B 1 275 ? 14.479 27.514 8.856 1.00 10.74 272 VAL B N 1
ATOM 4750 C CA . VAL B 1 275 ? 13.607 28.671 8.667 1.00 14.35 272 VAL B CA 1
ATOM 4751 C C . VAL B 1 275 ? 12.624 28.664 9.827 1.00 13.38 272 VAL B C 1
ATOM 4752 O O . VAL B 1 275 ? 11.785 27.779 9.937 1.00 11.86 272 VAL B O 1
ATOM 4756 N N . ILE B 1 276 ? 12.726 29.660 10.705 1.00 13.64 273 ILE B N 1
ATOM 4757 C CA . ILE B 1 276 ? 11.844 29.695 11.867 1.00 14.38 273 ILE B CA 1
ATOM 4758 C C . ILE B 1 276 ? 10.640 30.627 11.780 1.00 15.35 273 ILE B C 1
ATOM 4759 O O . ILE B 1 276 ? 9.747 30.558 12.630 1.00 16.51 273 ILE B O 1
ATOM 4764 N N . GLU B 1 277 ? 10.607 31.472 10.748 1.00 14.17 274 GLU B N 1
ATOM 4765 C CA . GLU B 1 277 ? 9.504 32.402 10.533 1.00 16.04 274 GLU B CA 1
ATOM 4766 C C . GLU B 1 277 ? 9.438 32.829 9.064 1.00 13.65 274 GLU B C 1
ATOM 4767 O O . GLU B 1 277 ? 10.461 32.908 8.386 1.00 15.61 274 GLU B O 1
ATOM 4773 N N . GLY B 1 278 ? 8.220 33.091 8.611 1.00 14.65 275 GLY B N 1
ATOM 4774 C CA . GLY B 1 278 ? 7.982 33.612 7.276 1.00 14.69 275 GLY B CA 1
ATOM 4775 C C . GLY B 1 278 ? 8.191 32.702 6.095 1.00 14.92 275 GLY B C 1
ATOM 4776 O O . GLY B 1 278 ? 8.023 31.483 6.189 1.00 13.12 275 GLY B O 1
ATOM 4777 N N . SER B 1 279 ? 8.546 33.323 4.973 1.00 12.33 276 SER B N 1
ATOM 4778 C CA . SER B 1 279 ? 8.779 32.605 3.739 1.00 12.90 276 SER B CA 1
ATOM 4779 C C . SER B 1 279 ? 9.609 33.494 2.828 1.00 14.64 276 SER B C 1
ATOM 4780 O O . SER B 1 279 ? 9.843 34.670 3.125 1.00 16.17 276 SER B O 1
ATOM 4783 N N . GLY B 1 280 ? 10.040 32.931 1.708 1.00 15.45 277 GLY B N 1
ATOM 4784 C CA . GLY B 1 280 ? 10.847 33.710 0.786 1.00 16.21 277 GLY B CA 1
ATOM 4785 C C . GLY B 1 280 ? 11.325 32.804 -0.324 1.00 16.61 277 GLY B C 1
ATOM 4786 O O . GLY B 1 280 ? 10.987 31.608 -0.351 1.00 17.84 277 GLY B O 1
ATOM 4787 N N . LEU B 1 281 ? 12.097 33.360 -1.249 1.00 16.51 278 LEU B N 1
ATOM 4788 C CA . LEU B 1 281 ? 12.608 32.582 -2.365 1.00 15.32 278 LEU B CA 1
ATOM 4789 C C . LEU B 1 281 ? 14.134 32.638 -2.388 1.00 15.70 278 LEU B C 1
ATOM 4790 O O . LEU B 1 281 ? 14.722 33.721 -2.440 1.00 15.09 278 LEU B O 1
ATOM 4795 N N . LEU B 1 282 ? 14.756 31.463 -2.355 1.00 15.24 279 LEU B N 1
ATOM 4796 C CA . LEU B 1 282 ? 16.210 31.369 -2.419 1.00 16.94 279 LEU B CA 1
ATOM 4797 C C . LEU B 1 282 ? 16.511 31.153 -3.904 1.00 17.72 279 LEU B C 1
ATOM 4798 O O . LEU B 1 282 ? 16.121 30.137 -4.470 1.00 17.95 279 LEU B O 1
ATOM 4803 N N . LYS B 1 283 ? 17.195 32.106 -4.535 1.00 19.15 280 LYS B N 1
ATOM 4804 C CA . LYS B 1 283 ? 17.495 31.977 -5.959 1.00 20.80 280 LYS B CA 1
ATOM 4805 C C . LYS B 1 283 ? 18.997 31.931 -6.215 1.00 20.75 280 LYS B C 1
ATOM 4806 O O . LYS B 1 283 ? 19.757 32.679 -5.606 1.00 19.15 280 LYS B O 1
ATOM 4812 N N . TYR B 1 284 ? 19.424 31.038 -7.103 1.00 19.76 281 TYR B N 1
ATOM 4813 C CA . TYR B 1 284 ? 20.845 30.951 -7.454 1.00 22.93 281 TYR B CA 1
ATOM 4814 C C . TYR B 1 284 ? 20.905 30.534 -8.920 1.00 24.67 281 TYR B C 1
ATOM 4815 O O . TYR B 1 284 ? 20.070 29.746 -9.381 1.00 22.53 281 TYR B O 1
ATOM 4824 N N . GLU B 1 285 ? 21.884 31.065 -9.648 1.00 26.82 282 GLU B N 1
ATOM 4825 C CA . GLU B 1 285 ? 22.005 30.780 -11.078 1.00 30.09 282 GLU B CA 1
ATOM 4826 C C . GLU B 1 285 ? 20.625 30.957 -11.721 1.00 30.03 282 GLU B C 1
ATOM 4827 O O . GLU B 1 285 ? 20.047 32.035 -11.632 1.00 31.77 282 GLU B O 1
ATOM 4833 N N . ASP B 1 286 ? 20.085 29.920 -12.353 1.00 29.87 283 ASP B N 1
ATOM 4834 C CA . ASP B 1 286 ? 18.769 30.040 -12.978 1.00 31.82 283 ASP B CA 1
ATOM 4835 C C . ASP B 1 286 ? 17.719 29.244 -12.194 1.00 30.46 283 ASP B C 1
ATOM 4836 O O . ASP B 1 286 ? 16.669 28.896 -12.735 1.00 30.54 283 ASP B O 1
ATOM 4841 N N . LYS B 1 287 ? 17.997 28.983 -10.916 1.00 27.74 284 LYS B N 1
ATOM 4842 C CA . LYS B 1 287 ? 17.107 28.188 -10.076 1.00 24.84 284 LYS B CA 1
ATOM 4843 C C . LYS B 1 287 ? 16.372 28.973 -8.995 1.00 23.86 284 LYS B C 1
ATOM 4844 O O . LYS B 1 287 ? 16.822 30.025 -8.550 1.00 21.90 284 LYS B O 1
ATOM 4850 N N . THR B 1 288 ? 15.229 28.443 -8.581 1.00 21.71 285 THR B N 1
ATOM 4851 C CA . THR B 1 288 ? 14.442 29.054 -7.515 1.00 22.37 285 THR B CA 1
ATOM 4852 C C . THR B 1 288 ? 14.073 27.954 -6.540 1.00 21.57 285 THR B C 1
ATOM 4853 O O . THR B 1 288 ? 13.589 26.881 -6.931 1.00 18.26 285 THR B O 1
ATOM 4857 N N A CYS B 1 289 ? 14.334 28.214 -5.259 0.51 20.16 286 CYS B N 1
ATOM 4858 N N B CYS B 1 289 ? 14.302 28.239 -5.268 0.49 19.99 286 CYS B N 1
ATOM 4859 C CA A CYS B 1 289 ? 14.028 27.282 -4.180 0.50 19.55 286 CYS B CA 1
ATOM 4860 C CA B CYS B 1 289 ? 14.026 27.301 -4.210 0.50 19.00 286 CYS B CA 1
ATOM 4861 C C A CYS B 1 289 ? 13.160 27.975 -3.140 0.51 17.26 286 CYS B C 1
ATOM 4862 C C B CYS B 1 289 ? 13.163 27.994 -3.158 0.49 17.00 286 CYS B C 1
ATOM 4863 O O A CYS B 1 289 ? 13.667 28.688 -2.271 0.50 15.33 286 CYS B O 1
ATOM 4864 O O B CYS B 1 289 ? 13.672 28.722 -2.301 0.50 15.00 286 CYS B O 1
ATOM 4869 N N . PRO B 1 290 ? 11.836 27.800 -3.231 1.00 16.80 287 PRO B N 1
ATOM 4870 C CA . PRO B 1 290 ? 10.931 28.426 -2.260 1.00 14.52 287 PRO B CA 1
ATOM 4871 C C . PRO B 1 290 ? 11.200 27.924 -0.835 1.00 15.54 287 PRO B C 1
ATOM 4872 O O . PRO B 1 290 ? 11.403 26.716 -0.641 1.00 14.90 287 PRO B O 1
ATOM 4876 N N . LEU B 1 291 ? 11.178 28.840 0.139 1.00 12.49 288 LEU B N 1
ATOM 4877 C CA . LEU B 1 291 ? 11.400 28.498 1.557 1.00 13.56 288 LEU B CA 1
ATOM 4878 C C . LEU B 1 291 ? 10.211 28.912 2.417 1.00 15.01 288 LEU B C 1
ATOM 4879 O O . LEU B 1 291 ? 9.573 29.926 2.152 1.00 15.02 288 LEU B O 1
ATOM 4884 N N . LYS B 1 292 ? 9.942 28.146 3.474 1.00 15.30 289 LYS B N 1
ATOM 4885 C CA . LYS B 1 292 ? 8.864 28.494 4.385 1.00 16.55 289 LYS B CA 1
ATOM 4886 C C . LYS B 1 292 ? 9.241 28.061 5.805 1.00 15.88 289 LYS B C 1
ATOM 4887 O O . LYS B 1 292 ? 10.095 27.182 6.001 1.00 14.78 289 LYS B O 1
ATOM 4893 N N . LYS B 1 293 ? 8.571 28.661 6.785 1.00 14.97 290 LYS B N 1
ATOM 4894 C CA . LYS B 1 293 ? 8.802 28.323 8.189 1.00 13.43 290 LYS B CA 1
ATOM 4895 C C . LYS B 1 293 ? 8.689 26.801 8.314 1.00 13.79 290 LYS B C 1
ATOM 4896 O O . LYS B 1 293 ? 7.756 26.209 7.790 1.00 14.32 290 LYS B O 1
ATOM 4902 N N . GLY B 1 294 ? 9.655 26.183 8.996 1.00 14.42 291 GLY B N 1
ATOM 4903 C CA . GLY B 1 294 ? 9.642 24.740 9.167 1.00 14.16 291 GLY B CA 1
ATOM 4904 C C . GLY B 1 294 ? 10.675 24.018 8.314 1.00 11.62 291 GLY B C 1
ATOM 4905 O O . GLY B 1 294 ? 11.019 22.856 8.577 1.00 14.36 291 GLY B O 1
ATOM 4906 N N . ASP B 1 295 ? 11.149 24.670 7.261 1.00 13.27 292 ASP B N 1
ATOM 4907 C CA . ASP B 1 295 ? 12.167 24.045 6.401 1.00 13.83 292 ASP B CA 1
ATOM 4908 C C . ASP B 1 295 ? 13.521 24.014 7.098 1.00 14.82 292 ASP B C 1
ATOM 4909 O O . ASP B 1 295 ? 13.870 24.923 7.846 1.00 17.84 292 ASP B O 1
ATOM 4914 N N . HIS B 1 296 ? 14.273 22.949 6.854 1.00 15.10 293 HIS B N 1
ATOM 4915 C CA . HIS B 1 296 ? 15.614 22.796 7.375 1.00 15.00 293 HIS B CA 1
ATOM 4916 C C . HIS B 1 296 ? 16.439 22.298 6.199 1.00 17.27 293 HIS B C 1
ATOM 4917 O O . HIS B 1 296 ? 16.039 21.346 5.490 1.00 14.88 293 HIS B O 1
ATOM 4924 N N . PHE B 1 297 ? 17.592 22.921 5.988 1.00 14.99 294 PHE B N 1
ATOM 4925 C CA . PHE B 1 297 ? 18.450 22.507 4.886 1.00 16.85 294 PHE B CA 1
ATOM 4926 C C . PHE B 1 297 ? 19.914 22.831 5.106 1.00 16.52 294 PHE B C 1
ATOM 4927 O O . PHE B 1 297 ? 20.273 23.637 5.970 1.00 15.38 294 PHE B O 1
ATOM 4935 N N . ILE B 1 298 ? 20.759 22.180 4.320 1.00 16.23 295 ILE B N 1
ATOM 4936 C CA . ILE B 1 298 ? 22.187 22.436 4.366 1.00 17.22 295 ILE B CA 1
ATOM 4937 C C . ILE B 1 298 ? 22.595 23.038 3.012 1.00 18.03 295 ILE B C 1
ATOM 4938 O O . ILE B 1 298 ? 22.158 22.570 1.938 1.00 17.53 295 ILE B O 1
ATOM 4943 N N . LEU B 1 299 ? 23.393 24.102 3.067 1.00 15.84 296 LEU B N 1
ATOM 4944 C CA . LEU B 1 299 ? 23.919 24.719 1.862 1.00 16.70 296 LEU B CA 1
ATOM 4945 C C . LEU B 1 299 ? 25.343 24.126 1.831 1.00 17.42 296 LEU B C 1
ATOM 4946 O O . LEU B 1 299 ? 26.143 24.355 2.728 1.00 17.70 296 LEU B O 1
ATOM 4951 N N . PRO B 1 300 ? 25.642 23.324 0.805 1.00 20.77 297 PRO B N 1
ATOM 4952 C CA . PRO B 1 300 ? 26.940 22.654 0.613 1.00 20.82 297 PRO B CA 1
ATOM 4953 C C . PRO B 1 300 ? 28.115 23.631 0.479 1.00 21.71 297 PRO B C 1
ATOM 4954 O O . PRO B 1 300 ? 27.942 24.838 0.257 1.00 20.21 297 PRO B O 1
ATOM 4958 N N . ALA B 1 301 ? 29.325 23.094 0.598 1.00 21.60 298 ALA B N 1
ATOM 4959 C CA . ALA B 1 301 ? 30.529 23.899 0.483 1.00 23.36 298 ALA B CA 1
ATOM 4960 C C . ALA B 1 301 ? 30.578 24.699 -0.812 1.00 23.56 298 ALA B C 1
ATOM 4961 O O . ALA B 1 301 ? 30.907 25.883 -0.793 1.00 25.36 298 ALA B O 1
ATOM 4963 N N . GLN B 1 302 ? 30.256 24.069 -1.937 1.00 24.04 299 GLN B N 1
ATOM 4964 C CA . GLN B 1 302 ? 30.331 24.804 -3.188 1.00 26.75 299 GLN B CA 1
ATOM 4965 C C . GLN B 1 302 ? 29.020 25.422 -3.663 1.00 24.63 299 GLN B C 1
ATOM 4966 O O . GLN B 1 302 ? 28.786 25.573 -4.857 1.00 21.86 299 GLN B O 1
ATOM 4980 N N . PRO B 1 304 ? 26.616 27.962 -4.934 1.00 23.00 301 PRO B N 1
ATOM 4981 C CA . PRO B 1 304 ? 26.835 29.199 -5.682 1.00 23.24 301 PRO B CA 1
ATOM 4982 C C . PRO B 1 304 ? 26.322 30.398 -4.886 1.00 24.87 301 PRO B C 1
ATOM 4983 O O . PRO B 1 304 ? 25.481 30.236 -4.015 1.00 23.38 301 PRO B O 1
ATOM 4987 N N . ASP B 1 305 ? 26.815 31.596 -5.191 1.00 25.12 302 ASP B N 1
ATOM 4988 C CA . ASP B 1 305 ? 26.321 32.788 -4.508 1.00 23.99 302 ASP B CA 1
ATOM 4989 C C . ASP B 1 305 ? 24.829 32.821 -4.813 1.00 22.68 302 ASP B C 1
ATOM 4990 O O . ASP B 1 305 ? 24.404 32.358 -5.868 1.00 21.37 302 ASP B O 1
ATOM 4995 N N . PHE B 1 306 ? 24.038 33.375 -3.898 1.00 21.63 303 PHE B N 1
ATOM 4996 C CA . PHE B 1 306 ? 22.595 33.378 -4.059 1.00 19.20 303 PHE B CA 1
ATOM 4997 C C . PHE B 1 306 ? 21.908 34.567 -3.408 1.00 16.45 303 PHE B C 1
ATOM 4998 O O . PHE B 1 306 ? 22.533 35.384 -2.750 1.00 17.67 303 PHE B O 1
ATOM 5006 N N . THR B 1 307 ? 20.598 34.645 -3.599 1.00 17.57 304 THR B N 1
ATOM 5007 C CA . THR B 1 307 ? 19.804 35.676 -2.970 1.00 15.54 304 THR B CA 1
ATOM 5008 C C . THR B 1 307 ? 18.629 34.972 -2.279 1.00 15.34 304 THR B C 1
ATOM 5009 O O . THR B 1 307 ? 18.280 33.832 -2.601 1.00 14.96 304 THR B O 1
ATOM 5013 N N . ILE B 1 308 ? 18.077 35.646 -1.284 1.00 16.20 305 ILE B N 1
ATOM 5014 C CA . ILE B 1 308 ? 16.872 35.174 -0.604 1.00 14.08 305 ILE B CA 1
ATOM 5015 C C . ILE B 1 308 ? 16.015 36.440 -0.662 1.00 16.23 305 ILE B C 1
ATOM 5016 O O . ILE B 1 308 ? 16.427 37.508 -0.204 1.00 17.33 305 ILE B O 1
ATOM 5021 N N . LYS B 1 309 ? 14.840 36.328 -1.258 1.00 16.07 306 LYS B N 1
ATOM 5022 C CA . LYS B 1 309 ? 13.943 37.472 -1.368 1.00 17.97 306 LYS B CA 1
ATOM 5023 C C . LYS B 1 309 ? 12.652 37.115 -0.663 1.00 16.29 306 LYS B C 1
ATOM 5024 O O . LYS B 1 309 ? 12.061 36.082 -0.955 1.00 16.09 306 LYS B O 1
ATOM 5030 N N . GLY B 1 310 ? 12.250 37.943 0.299 1.00 14.38 307 GLY B N 1
ATOM 5031 C CA . GLY B 1 310 ? 11.025 37.694 1.033 1.00 15.21 307 GLY B CA 1
ATOM 5032 C C . GLY B 1 310 ? 11.181 38.245 2.433 1.00 14.49 307 GLY B C 1
ATOM 5033 O O . GLY B 1 310 ? 12.089 39.041 2.682 1.00 13.76 307 GLY B O 1
ATOM 5034 N N . THR B 1 311 ? 10.284 37.850 3.329 1.00 13.27 308 THR B N 1
ATOM 5035 C CA . THR B 1 311 ? 10.327 38.287 4.733 1.00 14.54 308 THR B CA 1
ATOM 5036 C C . THR B 1 311 ? 10.340 36.994 5.548 1.00 14.28 308 THR B C 1
ATOM 5037 O O . THR B 1 311 ? 9.310 36.348 5.723 1.00 12.95 308 THR B O 1
ATOM 5041 N N . CYS B 1 312 ? 11.519 36.623 6.029 1.00 15.03 309 CYS B N 1
ATOM 5042 C CA . CYS B 1 312 ? 11.681 35.376 6.780 1.00 13.60 309 CYS B CA 1
ATOM 5043 C C . CYS B 1 312 ? 12.848 35.481 7.761 1.00 13.99 309 CYS B C 1
ATOM 5044 O O . CYS B 1 312 ? 13.674 36.391 7.659 1.00 14.32 309 CYS B O 1
ATOM 5047 N N . THR B 1 313 ? 12.913 34.535 8.697 1.00 13.03 310 THR B N 1
ATOM 5048 C CA . THR B 1 313 ? 13.968 34.499 9.686 1.00 13.52 310 THR B CA 1
ATOM 5049 C C . THR B 1 313 ? 14.542 33.097 9.728 1.00 14.76 310 THR B C 1
ATOM 5050 O O . THR B 1 313 ? 13.798 32.125 9.766 1.00 13.32 310 THR B O 1
ATOM 5054 N N . LEU B 1 314 ? 15.865 33.005 9.680 1.00 14.40 311 LEU B N 1
ATOM 5055 C CA . LEU B 1 314 ? 16.526 31.716 9.732 1.00 15.02 311 LEU B CA 1
ATOM 5056 C C . LEU B 1 314 ? 17.555 31.728 10.838 1.00 13.52 311 LEU B C 1
ATOM 5057 O O . LEU B 1 314 ? 18.133 32.772 11.180 1.00 13.95 311 LEU B O 1
ATOM 5062 N N . ILE B 1 315 ? 17.780 30.561 11.406 1.00 13.43 312 ILE B N 1
ATOM 5063 C CA . ILE B 1 315 ? 18.831 30.402 12.395 1.00 11.69 312 ILE B CA 1
ATOM 5064 C C . ILE B 1 315 ? 19.817 29.536 11.610 1.00 13.83 312 ILE B C 1
ATOM 5065 O O . ILE B 1 315 ? 19.437 28.499 11.031 1.00 14.93 312 ILE B O 1
ATOM 5070 N N . VAL B 1 316 ? 21.067 29.980 11.544 1.00 12.40 313 VAL B N 1
ATOM 5071 C CA . VAL B 1 316 ? 22.091 29.295 10.782 1.00 14.33 313 VAL B CA 1
ATOM 5072 C C . VAL B 1 316 ? 23.323 28.969 11.639 1.00 13.68 313 VAL B C 1
ATOM 5073 O O . VAL B 1 316 ? 23.694 29.746 12.529 1.00 15.11 313 VAL B O 1
ATOM 5077 N N . SER B 1 317 ? 23.934 27.813 11.396 1.00 15.71 314 SER B N 1
ATOM 5078 C CA . SER B 1 317 ? 25.130 27.442 12.139 1.00 14.70 314 SER B CA 1
ATOM 5079 C C . SER B 1 317 ? 26.141 26.771 11.212 1.00 17.45 314 SER B C 1
ATOM 5080 O O . SER B 1 317 ? 25.813 26.311 10.106 1.00 16.22 314 SER B O 1
ATOM 5083 N N . HIS B 1 318 ? 27.383 26.738 11.661 1.00 17.82 315 HIS B N 1
ATOM 5084 C CA . HIS B 1 318 ? 28.442 26.090 10.896 1.00 19.88 315 HIS B CA 1
ATOM 5085 C C . HIS B 1 318 ? 29.542 25.781 11.903 1.00 21.90 315 HIS B C 1
ATOM 5086 O O . HIS B 1 318 ? 29.495 26.263 13.045 1.00 18.82 315 HIS B O 1
ATOM 5093 N N . ILE B 1 319 ? 30.504 24.958 11.501 1.00 23.59 316 ILE B N 1
ATOM 5094 C CA . ILE B 1 319 ? 31.583 24.596 12.404 1.00 29.03 316 ILE B CA 1
ATOM 5095 C C . ILE B 1 319 ? 32.530 25.757 12.678 1.00 32.47 316 ILE B C 1
ATOM 5096 O O . ILE B 1 319 ? 32.744 26.575 11.751 1.00 32.71 316 ILE B O 1
#

Radius of gyration: 30.82 Å; Cα contacts (8 Å, |Δi|>4): 1703; chains: 2; bounding box: 71×47×99 Å

CATH classification: 2.60.120.10 (+1 more: 2.60.120.10)

InterPro domains:
  IPR001250 Mannose-6-phosphate isomerase, type I [TIGR00218] (6-100)
  IPR001250 Mannose-6-phosphate isomerase, type I [TIGR00218] (102-315)
  IPR011051 RmlC-like cupin domain superfamily [SSF51182] (3-315)
  IPR014628 Mannose-6-phosphate isomerase, Firmicutes type, short form [PIRSF036894] (4-315)
  IPR014710 RmlC-like jelly roll fold [G3DSA:2.60.120.10] (1-227)
  IPR014710 RmlC-like jelly roll fold [G3DSA:2.60.120.10] (228-316)
  IPR046457 Phosphomannose isomerase type I, catalytic domain [PF20511] (7-119)
  IPR049071 Mannose-6-phosphate isomerase, cupin domain [PF21621] (238-316)
  IPR051804 Carbohydrate Metabolism Regulated Kinase/Isomerase [PTHR42742] (1-315)

Solvent-accessible surface area: 26671 Å² total

Nearest PDB structures (foldseek):
  1qwr-assembly2_B  TM=1.003E+00  e=5.572E-62  Bacillus subtilis
  1zx5-assembly1_A  TM=8.438E-01  e=3.100E-20  Archaeoglobus fulgidus
  5zvx-assembly1_A  TM=8.002E-01  e=3.473E-19  Salmonella enterica subsp. enterica serovar Typhimurium str. LT2
  3h1y-assembly1_A  TM=7.881E-01  e=1.372E-17  Salmonella enterica subsp. enterica serovar Typhimurium
  5zt6-assembly1_A  TM=7.744E-01  e=2.202E-17  Salmonella enterica subsp. enterica serovar Typhimurium str. LT2

Foldseek 3Di:
DFDWWWWDKDWDFDPQAACCCCVPQVDDDDDRRIFKIFGCAPAPVTFTATCDDPRGGHTVQCCVVPPVQQLVVDDDPGDWKIKMKGGRQAKAFWWFWFAQVLCCVPVVRFHTKWKKKAFQAFDPFFKKWKAFDAQDLVSVLCLVVVPCVRTTDMDGDGHGDMGTGGGQIGIIGGHTTIIIMMITNGDGIAGSGGPQDADPVRHDDDHHNVSRSVRHDHHDDGDDADKDWDDDPQWIKIWGHDDPRKTKIKIFGAAKAKAQQHSKKKKAWQAAWWWKDDDPDIDTGGHGIIIMRGNHTIIMIGDGTMMMMMDD/DFWWWWDKDWDFDPQAACCCCVQQVDDYPDRRIFKIFGDAPAPVTWTATCDDPRHGHTVVCCVVVPVQQLVVDDDNGDWKTKMKGGGAFKFFWWFWFAQVLCVVPVVNFHTKWKKKAFQAFDQAFKKWKAFDFQDLVSVVCLVVVPCVRTTDIDGDGHGDMGTGGGQITIIGGRTTTIIMMITNGDGMAGSGGPQDADPVRHRDDHHNVSRSVRHDPHDDGDDADWDWDDDPQWIKIWGHDDPRKTKIKTFGAAKDWAQQHSKKKKAWQAAWWWKDDDPDIDTGHHNIIIMRGNDTIIITGTGTMMMMMDD

B-factor: mean 26.47, std 10.63, range [9.88, 77.32]